Protein AF-A0A2N2BUG4-F1 (afdb_monomer_lite)

Sequence (527 aa):
MPDLETDFNIAFNKDDEQPVNDVTIYNLTPETIRNIRDGQTLILNAGYNGNLGNVLSGKISDIETSSDKVDRALKLMVTPDISVILTQIVSLSYAPGTQASYIAKDLLSKVGLEVGTVKLTSDITYTDGKVISGTIDSALKQLVAETNSFMFVRCNIIYIVDSVYEIDTGILLNASTGLIGSPEAYTDSNGATGYRVTSLLNPMLTVGSVFRLESRYLSGLFRVENGTHSGNFSTVVNCYPTDEVSRYVPPVKAVAGAGENTPKGRIWTFLINKGFSKAATAGVMGNMELESGYDPNAENSSSGAYGLLQWLGGRREGLEAYATANNCAANDMQLQLDYFYIEVTTGAESDCFPIYTDLPSLDAFKSLTDPEQAARLFEQAFERSGGDAMGARIEYALAVYAWDGGNASGSSNYSGTNHFSEGAFKCACGCGLDCVQELKDKLNQVCENTGQEFVITSAARCEHQNNIDDGVPNSEHLYGRACDGYIPGAGVDYLYNAAQNVGLGTIRYYSSGFVHCQTSAYDDILD

Structure (mmCIF, N/CA/C/O backbone):
data_AF-A0A2N2BUG4-F1
#
_entry.id   AF-A0A2N2BUG4-F1
#
loop_
_atom_site.group_PDB
_atom_site.id
_atom_site.type_symbol
_atom_site.label_atom_id
_atom_site.label_alt_id
_atom_site.label_comp_id
_atom_site.label_asym_id
_atom_site.label_entity_id
_atom_site.label_seq_id
_atom_site.pdbx_PDB_ins_code
_atom_site.Cartn_x
_atom_site.Cartn_y
_atom_site.Cartn_z
_atom_site.occupancy
_atom_site.B_iso_or_equiv
_atom_site.auth_seq_id
_atom_site.auth_comp_id
_atom_site.auth_asym_id
_atom_site.auth_atom_id
_atom_site.pdbx_PDB_model_num
ATOM 1 N N . MET A 1 1 ? 12.289 -7.660 -32.783 1.00 39.91 1 MET A N 1
ATOM 2 C CA . MET A 1 1 ? 12.880 -6.372 -33.208 1.00 39.91 1 MET A CA 1
ATOM 3 C C . MET A 1 1 ? 14.317 -6.361 -32.709 1.00 39.91 1 MET A C 1
ATOM 5 O O . MET A 1 1 ? 14.549 -7.051 -31.725 1.00 39.91 1 MET A O 1
ATOM 9 N N . PRO A 1 2 ? 15.286 -5.706 -33.372 1.00 48.31 2 PRO A N 1
ATOM 10 C CA . PRO A 1 2 ? 16.559 -5.433 -32.706 1.00 48.31 2 PRO A CA 1
ATOM 11 C C . PRO A 1 2 ? 16.282 -4.636 -31.424 1.00 48.31 2 PRO A C 1
ATOM 13 O O . PRO A 1 2 ? 15.336 -3.844 -31.411 1.00 48.31 2 PRO A O 1
ATOM 16 N N . ASP A 1 3 ? 17.067 -4.868 -30.373 1.00 58.12 3 ASP A N 1
ATOM 17 C CA . ASP A 1 3 ? 17.002 -4.077 -29.144 1.00 58.12 3 ASP A CA 1
ATOM 18 C C . ASP A 1 3 ? 17.366 -2.631 -29.502 1.00 58.12 3 ASP A C 1
ATOM 20 O O . ASP A 1 3 ? 18.512 -2.322 -29.830 1.00 58.12 3 ASP A O 1
ATOM 24 N N . LEU A 1 4 ? 16.356 -1.764 -29.565 1.00 75.50 4 LEU A N 1
ATOM 25 C CA . LEU A 1 4 ? 16.548 -0.338 -29.782 1.00 75.50 4 LEU A CA 1
ATOM 26 C C . LEU A 1 4 ? 16.996 0.271 -28.459 1.00 75.50 4 LEU A C 1
ATOM 28 O O . LEU A 1 4 ? 16.273 0.209 -27.465 1.00 75.50 4 LEU A O 1
ATOM 32 N N . GLU A 1 5 ? 18.182 0.864 -28.451 1.00 86.75 5 GLU A N 1
ATOM 33 C CA . GLU A 1 5 ? 18.667 1.606 -27.297 1.00 86.75 5 GLU A CA 1
ATOM 34 C C . GLU A 1 5 ? 17.831 2.879 -27.125 1.00 86.75 5 GLU A C 1
ATOM 36 O O . GLU A 1 5 ? 17.577 3.617 -28.083 1.00 86.75 5 GLU A O 1
ATOM 41 N N . THR A 1 6 ? 17.356 3.095 -25.901 1.00 89.94 6 THR A N 1
ATOM 42 C CA . THR A 1 6 ? 16.522 4.235 -25.525 1.00 89.94 6 THR A CA 1
ATOM 43 C C . THR A 1 6 ? 17.089 4.847 -24.254 1.00 89.94 6 THR A C 1
ATOM 45 O O . THR A 1 6 ? 17.300 4.134 -23.276 1.00 89.94 6 THR A O 1
ATOM 48 N N . ASP A 1 7 ? 17.302 6.157 -24.269 1.00 93.00 7 ASP A N 1
ATOM 49 C CA . ASP A 1 7 ? 17.643 6.954 -23.093 1.00 93.00 7 ASP A CA 1
ATOM 50 C C . ASP A 1 7 ? 16.508 7.939 -22.797 1.00 93.00 7 ASP A C 1
ATOM 52 O O . ASP A 1 7 ? 15.754 8.330 -23.692 1.00 93.00 7 ASP A O 1
ATOM 56 N N . PHE A 1 8 ? 16.344 8.317 -21.537 1.00 95.00 8 PHE A N 1
ATOM 57 C CA . PHE A 1 8 ? 15.276 9.216 -21.117 1.00 95.00 8 PHE A CA 1
ATOM 58 C C . PHE A 1 8 ? 15.601 9.899 -19.795 1.00 95.00 8 PHE A C 1
ATOM 60 O O . PHE A 1 8 ? 16.295 9.357 -18.933 1.00 95.00 8 PHE A O 1
ATOM 67 N N . ASN A 1 9 ? 15.012 11.071 -19.597 1.00 93.75 9 ASN A N 1
ATOM 68 C CA . ASN A 1 9 ? 15.043 11.766 -18.322 1.00 93.75 9 ASN A CA 1
ATOM 69 C C . ASN A 1 9 ? 13.678 12.400 -18.064 1.00 93.75 9 ASN A C 1
ATOM 71 O O . ASN A 1 9 ? 13.356 13.457 -18.604 1.00 93.75 9 ASN A O 1
ATOM 75 N N . ILE A 1 10 ? 12.860 11.710 -17.272 1.00 94.94 10 ILE A N 1
ATOM 76 C CA . ILE A 1 10 ? 11.464 12.066 -17.045 1.00 94.94 10 ILE A CA 1
ATOM 77 C C . ILE A 1 10 ? 11.330 12.726 -15.683 1.00 94.94 10 ILE A C 1
ATOM 79 O O . ILE A 1 10 ? 11.357 12.048 -14.656 1.00 94.94 10 ILE A O 1
ATOM 83 N N . ALA A 1 11 ? 11.190 14.043 -15.673 1.00 93.81 11 ALA A N 1
ATOM 84 C CA . ALA A 1 11 ? 10.861 14.805 -14.486 1.00 93.81 11 ALA A CA 1
ATOM 85 C C . ALA A 1 11 ? 9.357 14.736 -14.182 1.00 93.81 11 ALA A C 1
ATOM 87 O O . ALA A 1 11 ? 8.514 14.644 -15.076 1.00 93.81 11 ALA A O 1
ATOM 88 N N . PHE A 1 12 ? 9.032 14.826 -12.897 1.00 90.88 12 PHE A N 1
ATOM 89 C CA . PHE A 1 12 ? 7.670 14.961 -12.393 1.00 90.88 12 PHE A CA 1
ATOM 90 C C . PHE A 1 12 ? 7.657 15.923 -11.205 1.00 90.88 12 PHE A C 1
ATOM 92 O O . PHE A 1 12 ? 8.600 15.965 -10.410 1.00 90.88 12 PHE A O 1
ATOM 99 N N . ASN A 1 13 ? 6.586 16.702 -11.081 1.00 86.88 13 ASN A N 1
ATOM 100 C CA . ASN A 1 13 ? 6.382 17.656 -9.998 1.00 86.88 13 ASN A CA 1
ATOM 101 C C . ASN A 1 13 ? 4.887 17.770 -9.668 1.00 86.88 13 ASN A C 1
ATOM 103 O O . ASN A 1 13 ? 4.027 17.295 -10.410 1.00 86.88 13 ASN A O 1
ATOM 107 N N . LYS A 1 14 ? 4.592 18.385 -8.523 1.00 77.31 14 LYS A N 1
ATOM 108 C CA . LYS A 1 14 ? 3.225 18.744 -8.133 1.00 77.31 14 LYS A CA 1
ATOM 109 C C . LYS A 1 14 ? 2.820 20.144 -8.608 1.00 77.31 14 LYS A C 1
ATOM 111 O O . LYS A 1 14 ? 1.766 20.634 -8.215 1.00 77.31 14 LYS A O 1
ATOM 116 N N . ASP A 1 15 ? 3.689 20.801 -9.371 1.00 75.69 15 ASP A N 1
ATOM 117 C CA . ASP A 1 15 ? 3.544 22.203 -9.734 1.00 75.69 15 ASP A CA 1
ATOM 118 C C . ASP A 1 15 ? 2.606 22.372 -10.935 1.00 75.69 15 ASP A C 1
ATOM 120 O O . ASP A 1 15 ? 2.400 21.465 -11.746 1.00 75.69 15 ASP A O 1
ATOM 124 N N . ASP A 1 16 ? 2.063 23.581 -11.069 1.00 66.06 16 ASP A N 1
ATOM 125 C CA . ASP A 1 16 ? 1.201 23.960 -12.192 1.00 66.06 16 ASP A CA 1
ATOM 126 C C . ASP A 1 16 ? 1.917 23.830 -13.545 1.00 66.06 16 ASP A C 1
ATOM 128 O O . ASP A 1 16 ? 1.304 23.490 -14.560 1.00 66.06 16 ASP A O 1
ATOM 132 N N . GLU A 1 17 ? 3.219 24.115 -13.565 1.00 74.69 17 GLU A N 1
ATOM 133 C CA . GLU A 1 17 ? 4.045 24.006 -14.759 1.00 74.69 17 GLU A CA 1
ATOM 134 C C . GLU A 1 17 ? 4.606 22.590 -14.868 1.00 74.69 17 GLU A C 1
ATOM 136 O O . GLU A 1 17 ? 5.577 22.204 -14.208 1.00 74.69 17 GLU A O 1
ATOM 141 N N . GLN A 1 18 ? 3.953 21.805 -15.718 1.00 76.25 18 GLN A N 1
ATOM 142 C CA . GLN A 1 18 ? 4.376 20.444 -15.980 1.00 76.25 18 GLN A CA 1
ATOM 143 C C . GLN A 1 18 ? 5.698 20.415 -16.760 1.00 76.25 18 GLN A C 1
ATOM 145 O O . GLN A 1 18 ? 5.869 21.180 -17.716 1.00 76.25 18 GLN A O 1
ATOM 150 N N . PRO A 1 19 ? 6.623 19.511 -16.406 1.00 84.25 19 PRO A N 1
ATOM 151 C CA . PRO A 1 19 ? 7.920 19.436 -17.055 1.00 84.25 19 PRO A CA 1
ATOM 152 C C . PRO A 1 19 ? 7.802 18.987 -18.515 1.00 84.25 19 PRO A C 1
ATOM 154 O O . PRO A 1 19 ? 7.013 18.104 -18.860 1.00 84.25 19 PRO A O 1
ATOM 157 N N . VAL A 1 20 ? 8.649 19.566 -19.368 1.00 88.81 20 VAL A N 1
ATOM 158 C CA . VAL A 1 20 ? 8.918 19.024 -20.702 1.00 88.81 20 VAL A CA 1
ATOM 159 C C . VAL A 1 20 ? 9.944 17.912 -20.546 1.00 88.81 20 VAL A C 1
ATOM 161 O O . VAL A 1 20 ? 11.048 18.147 -20.056 1.00 88.81 20 VAL A O 1
ATOM 164 N N . ASN A 1 21 ? 9.572 16.707 -20.954 1.00 92.44 21 ASN A N 1
ATOM 165 C CA . ASN A 1 21 ? 10.396 15.519 -20.796 1.00 92.44 21 ASN A CA 1
ATOM 166 C C . ASN A 1 21 ? 11.012 15.115 -22.124 1.00 92.44 21 ASN A C 1
ATOM 168 O O . ASN A 1 21 ? 10.416 15.353 -23.172 1.00 92.44 21 ASN A O 1
ATOM 172 N N . ASP A 1 22 ? 12.180 14.483 -22.090 1.00 91.69 22 ASP A N 1
ATOM 173 C CA . ASP A 1 22 ? 12.826 14.022 -23.311 1.00 91.69 22 ASP A CA 1
ATOM 174 C C . ASP A 1 22 ? 13.098 12.518 -23.329 1.00 91.69 22 ASP A C 1
ATOM 176 O O . ASP A 1 22 ? 13.422 11.900 -22.311 1.00 91.69 22 ASP A O 1
ATOM 180 N N . VAL A 1 23 ? 12.893 11.935 -24.513 1.00 95.06 23 VAL A N 1
ATOM 181 C CA . VAL A 1 23 ? 13.118 10.521 -24.823 1.00 95.06 23 VAL A CA 1
ATOM 182 C C . VAL A 1 23 ? 13.984 10.449 -26.069 1.00 95.06 23 VAL A C 1
ATOM 184 O O . VAL A 1 23 ? 13.603 10.946 -27.129 1.00 95.06 23 VAL A O 1
ATOM 187 N N . THR A 1 24 ? 15.147 9.823 -25.956 1.00 94.44 24 THR A N 1
ATOM 188 C CA . THR A 1 24 ? 16.093 9.657 -27.055 1.00 94.44 24 THR A CA 1
ATOM 189 C C . THR A 1 24 ? 16.109 8.208 -27.507 1.00 94.44 24 THR A C 1
ATOM 191 O O . THR A 1 24 ? 16.390 7.312 -26.719 1.00 94.44 24 THR A O 1
ATOM 194 N N . ILE A 1 25 ? 15.827 7.969 -28.787 1.00 92.69 25 ILE A N 1
ATOM 195 C CA . ILE A 1 25 ? 15.854 6.633 -29.390 1.00 92.69 25 ILE A CA 1
ATOM 196 C C . ILE A 1 25 ? 17.012 6.565 -30.379 1.00 92.69 25 ILE A C 1
ATOM 198 O O . ILE A 1 25 ? 17.115 7.390 -31.295 1.00 92.69 25 ILE A O 1
ATOM 202 N N . TYR A 1 26 ? 17.866 5.560 -30.219 1.00 90.56 26 TYR A N 1
ATOM 203 C CA . TYR A 1 26 ? 19.045 5.381 -31.050 1.00 90.56 26 TYR A CA 1
ATOM 204 C C . TYR A 1 26 ? 18.799 4.400 -32.194 1.00 90.56 26 TYR A C 1
ATOM 206 O O . TYR A 1 26 ? 18.040 3.436 -32.103 1.00 90.56 26 TYR A O 1
ATOM 214 N N . ASN A 1 27 ? 19.492 4.656 -33.300 1.00 87.81 27 ASN A N 1
ATOM 215 C CA . ASN A 1 27 ? 19.651 3.756 -34.435 1.00 87.81 27 ASN A CA 1
ATOM 216 C C . ASN A 1 27 ? 18.337 3.352 -35.132 1.00 87.81 27 ASN A C 1
ATOM 218 O O . ASN A 1 27 ? 18.257 2.322 -35.805 1.00 87.81 27 ASN A O 1
ATOM 222 N N . LEU A 1 28 ? 17.326 4.228 -35.069 1.00 87.88 28 LEU A N 1
ATOM 223 C CA . LEU A 1 28 ? 16.108 4.113 -35.870 1.00 87.88 28 LEU A CA 1
ATOM 224 C C . LEU A 1 28 ? 16.396 4.223 -37.372 1.00 87.88 28 LEU A C 1
ATOM 226 O O . LEU A 1 28 ? 17.239 5.001 -37.838 1.00 87.88 28 LEU A O 1
ATOM 230 N N . THR A 1 29 ? 15.627 3.477 -38.169 1.00 87.38 29 THR A N 1
ATOM 231 C CA . THR A 1 29 ? 15.705 3.600 -39.627 1.00 87.38 29 THR A CA 1
ATOM 232 C C . THR A 1 29 ? 15.159 4.963 -40.080 1.00 87.38 29 THR A C 1
ATOM 234 O O . THR A 1 29 ? 14.211 5.480 -39.480 1.00 87.38 29 THR A O 1
ATOM 237 N N . PRO A 1 30 ? 15.671 5.545 -41.183 1.00 85.44 30 PRO A N 1
ATOM 238 C CA . PRO A 1 30 ? 15.110 6.776 -41.743 1.00 85.44 30 PRO A CA 1
ATOM 239 C C . PRO A 1 30 ? 13.618 6.680 -42.081 1.00 85.44 30 PRO A C 1
ATOM 241 O O . PRO A 1 30 ? 12.928 7.694 -42.100 1.00 85.44 30 PRO A O 1
ATOM 244 N N . GLU A 1 31 ? 13.118 5.481 -42.385 1.00 88.69 31 GLU A N 1
ATOM 245 C CA . GLU A 1 31 ? 11.697 5.247 -42.638 1.00 88.69 31 GLU A CA 1
ATOM 246 C C . GLU A 1 31 ? 10.868 5.351 -41.357 1.00 88.69 31 GLU A C 1
ATOM 248 O O . GLU A 1 31 ? 9.868 6.061 -41.349 1.00 88.69 31 GLU A O 1
ATOM 253 N N . THR A 1 32 ? 11.330 4.748 -40.259 1.00 88.31 32 THR A N 1
ATOM 254 C CA . THR A 1 32 ? 10.684 4.864 -38.945 1.00 88.31 32 THR A CA 1
ATOM 255 C C . THR A 1 32 ? 10.665 6.311 -38.455 1.00 88.31 32 THR A C 1
ATOM 257 O O . THR A 1 32 ? 9.615 6.796 -38.046 1.00 88.31 32 THR A O 1
ATOM 260 N N . ILE A 1 33 ? 11.783 7.039 -38.581 1.00 87.81 33 ILE A N 1
ATOM 261 C CA . ILE A 1 33 ? 11.859 8.469 -38.221 1.00 87.81 33 ILE A CA 1
ATOM 262 C C . ILE A 1 33 ? 10.844 9.289 -39.036 1.00 87.81 33 ILE A C 1
ATOM 264 O O . ILE A 1 33 ? 10.205 10.203 -38.520 1.00 87.81 33 ILE A O 1
ATOM 268 N N . ARG A 1 34 ? 10.626 8.943 -40.312 1.00 87.81 34 ARG A N 1
ATOM 269 C CA . ARG A 1 34 ? 9.598 9.581 -41.149 1.00 87.81 34 ARG A CA 1
ATOM 270 C C . ARG A 1 34 ? 8.157 9.238 -40.747 1.00 87.81 34 ARG A C 1
ATOM 272 O O . ARG A 1 34 ? 7.253 9.839 -41.307 1.00 87.81 34 ARG A O 1
ATOM 279 N N . ASN A 1 35 ? 7.910 8.330 -39.817 1.00 90.56 35 ASN A N 1
ATOM 280 C CA . ASN A 1 35 ? 6.552 8.060 -39.337 1.00 90.56 35 ASN A CA 1
ATOM 281 C C . ASN A 1 35 ? 6.260 8.730 -37.985 1.00 90.56 35 ASN A C 1
ATOM 283 O O . ASN A 1 35 ? 5.096 8.798 -37.592 1.00 90.56 35 ASN A O 1
ATOM 287 N N . ILE A 1 36 ? 7.290 9.270 -37.321 1.00 92.25 36 ILE A N 1
ATOM 288 C CA . ILE A 1 36 ? 7.180 9.985 -36.044 1.00 92.25 36 ILE A CA 1
ATOM 289 C C . ILE A 1 36 ? 6.979 11.481 -36.317 1.00 92.25 36 ILE A C 1
ATOM 291 O O . ILE A 1 36 ? 7.720 12.074 -37.108 1.00 92.25 36 ILE A O 1
ATOM 295 N N . ARG A 1 37 ? 5.944 12.089 -35.733 1.00 90.06 37 ARG A N 1
ATOM 296 C CA . ARG A 1 37 ? 5.482 13.455 -36.025 1.00 90.06 37 ARG A CA 1
ATOM 297 C C . ARG A 1 37 ? 5.059 14.195 -34.761 1.00 90.06 37 ARG A C 1
ATOM 299 O O . ARG A 1 37 ? 4.606 13.577 -33.803 1.00 90.06 37 ARG A O 1
ATOM 306 N N . ASP A 1 38 ? 5.167 15.518 -34.820 1.00 89.38 38 ASP A N 1
ATOM 307 C CA . ASP A 1 38 ? 4.599 16.430 -33.828 1.00 89.38 38 ASP A CA 1
ATOM 308 C C . ASP A 1 38 ? 3.101 16.143 -33.598 1.00 89.38 38 ASP A C 1
ATOM 310 O O . ASP A 1 38 ? 2.377 15.761 -34.525 1.00 89.38 38 ASP A O 1
ATOM 314 N N . GLY A 1 39 ? 2.653 16.259 -32.348 1.00 85.75 39 GLY A N 1
ATOM 315 C CA . GLY A 1 39 ? 1.284 15.970 -31.914 1.00 85.75 39 GLY A CA 1
ATOM 316 C C . GLY A 1 39 ? 0.908 14.481 -31.823 1.00 85.75 39 GLY A C 1
ATOM 317 O O . GLY A 1 39 ? -0.231 14.151 -31.467 1.00 85.75 39 GLY A O 1
ATOM 318 N N . GLN A 1 40 ? 1.822 13.550 -32.120 1.00 89.94 40 GLN A N 1
ATOM 319 C CA . GLN A 1 40 ? 1.594 12.129 -31.838 1.00 89.94 40 GLN A CA 1
ATOM 320 C C . GLN A 1 40 ? 1.720 11.840 -30.341 1.00 89.94 40 GLN A C 1
ATOM 322 O O . GLN A 1 40 ? 2.518 12.457 -29.639 1.00 89.94 40 GLN A O 1
ATOM 327 N N . THR A 1 41 ? 0.924 10.889 -29.853 1.00 86.69 41 THR A N 1
ATOM 328 C CA . THR A 1 41 ? 1.013 10.428 -28.464 1.00 86.69 41 THR A CA 1
ATOM 329 C C . THR A 1 41 ? 2.248 9.549 -28.284 1.00 86.69 41 THR A C 1
ATOM 331 O O . THR A 1 41 ? 2.452 8.610 -29.053 1.00 86.69 41 THR A O 1
ATOM 334 N N . LEU A 1 42 ? 3.032 9.832 -27.246 1.00 87.62 42 LEU A N 1
ATOM 335 C CA . LEU A 1 42 ? 4.118 8.989 -26.764 1.00 87.62 42 LEU A CA 1
ATOM 336 C C . LEU A 1 42 ? 3.760 8.475 -25.369 1.00 87.62 42 LEU A C 1
ATOM 338 O O . LEU A 1 42 ? 3.385 9.253 -24.492 1.00 87.62 42 LEU A O 1
ATOM 342 N N . ILE A 1 43 ? 3.895 7.162 -25.181 1.00 87.69 43 ILE A N 1
ATOM 343 C CA . ILE A 1 43 ? 3.793 6.489 -23.884 1.00 87.69 43 ILE A CA 1
ATOM 344 C C . ILE A 1 43 ? 5.123 5.775 -23.655 1.00 87.69 43 ILE A C 1
ATOM 346 O O . ILE A 1 43 ? 5.539 4.971 -24.492 1.00 87.69 43 ILE A O 1
ATOM 350 N N . LEU A 1 44 ? 5.789 6.075 -22.542 1.00 88.81 44 LEU A N 1
ATOM 351 C CA . LEU A 1 44 ? 7.017 5.410 -22.123 1.00 88.81 44 LEU A CA 1
ATOM 352 C C . LEU A 1 44 ? 6.737 4.591 -20.866 1.00 88.81 44 LEU A C 1
ATOM 354 O O . LEU A 1 44 ? 6.470 5.138 -19.796 1.00 88.81 44 LEU A O 1
ATOM 358 N N . ASN A 1 45 ? 6.870 3.276 -21.006 1.00 87.56 45 ASN A N 1
ATOM 359 C CA . ASN A 1 45 ? 6.915 2.360 -19.879 1.00 87.56 45 ASN A CA 1
ATOM 360 C C . ASN A 1 45 ? 8.377 2.038 -19.573 1.00 87.56 45 ASN A C 1
ATOM 362 O O . ASN A 1 45 ? 9.112 1.624 -20.470 1.00 87.56 45 ASN A O 1
ATOM 366 N N . ALA A 1 46 ? 8.794 2.217 -18.324 1.00 83.94 46 ALA A N 1
ATOM 367 C CA . ALA A 1 46 ? 10.165 1.966 -17.901 1.00 83.94 46 ALA A CA 1
ATOM 368 C C . ALA A 1 46 ? 10.217 1.291 -16.532 1.00 83.94 46 ALA A C 1
ATOM 370 O O . ALA A 1 46 ? 9.297 1.407 -15.721 1.00 83.94 46 ALA A O 1
ATOM 371 N N . GLY A 1 47 ? 11.306 0.559 -16.309 1.00 81.62 47 GLY A N 1
ATOM 372 C CA . GLY A 1 47 ? 11.567 -0.169 -15.078 1.00 81.62 47 GLY A CA 1
ATOM 373 C C . GLY A 1 47 ? 12.077 -1.582 -15.317 1.00 81.62 47 GLY A C 1
ATOM 374 O O . GLY A 1 47 ? 12.479 -1.938 -16.424 1.00 81.62 47 GLY A O 1
ATOM 375 N N . TYR A 1 48 ? 12.134 -2.364 -14.249 1.00 72.44 48 TYR A N 1
ATOM 376 C CA . TYR A 1 48 ? 12.729 -3.696 -14.272 1.00 72.44 48 TYR A CA 1
ATOM 377 C C . TYR A 1 48 ? 11.703 -4.737 -14.719 1.00 72.44 48 TYR A C 1
ATOM 379 O O . TYR A 1 48 ? 10.496 -4.523 -14.612 1.00 72.44 48 TYR A O 1
ATOM 387 N N . ASN A 1 49 ? 12.168 -5.897 -15.190 1.00 55.56 49 ASN A N 1
ATOM 388 C CA . ASN A 1 49 ? 11.292 -7.063 -15.278 1.00 55.56 49 ASN A CA 1
ATOM 389 C C . ASN A 1 49 ? 10.805 -7.358 -13.863 1.00 55.56 49 ASN A C 1
ATOM 391 O O . ASN A 1 49 ? 11.632 -7.569 -12.978 1.00 55.56 49 ASN A O 1
ATOM 395 N N . GLY A 1 50 ? 9.505 -7.308 -13.620 1.00 49.16 50 GLY A N 1
ATOM 396 C CA . GLY A 1 50 ? 9.049 -7.339 -12.240 1.00 49.16 50 GLY A CA 1
ATOM 397 C C . GLY A 1 50 ? 8.872 -5.961 -11.566 1.00 49.16 50 GLY A C 1
ATOM 398 O O . GLY A 1 50 ? 8.478 -5.965 -10.415 1.00 49.16 50 GLY A O 1
ATOM 399 N N . ASN A 1 51 ? 9.126 -4.807 -12.216 1.00 58.72 51 ASN A N 1
ATOM 400 C CA . ASN A 1 51 ? 8.638 -3.453 -11.852 1.00 58.72 51 ASN A CA 1
ATOM 401 C C . ASN A 1 51 ? 8.696 -2.426 -13.029 1.00 58.72 51 ASN A C 1
ATOM 403 O O . ASN A 1 51 ? 9.533 -1.531 -13.028 1.00 58.72 51 ASN A O 1
ATOM 407 N N . LEU A 1 52 ? 7.834 -2.573 -14.039 1.00 69.25 52 LEU A N 1
ATOM 408 C CA . LEU A 1 52 ? 7.662 -1.820 -15.290 1.00 69.25 52 LEU A CA 1
ATOM 409 C C . LEU A 1 52 ? 6.329 -1.094 -15.169 1.00 69.25 52 LEU A C 1
ATOM 411 O O . LEU A 1 52 ? 5.307 -1.720 -14.890 1.00 69.25 52 LEU A O 1
ATOM 415 N N . GLY A 1 53 ? 6.339 0.205 -15.404 1.00 75.12 53 GLY A N 1
ATOM 416 C CA . GLY A 1 53 ? 5.143 1.023 -15.322 1.00 75.12 53 GLY A CA 1
ATOM 417 C C . GLY A 1 53 ? 5.269 2.240 -16.213 1.00 75.12 53 GLY A C 1
ATOM 418 O O . GLY A 1 53 ? 6.355 2.557 -16.704 1.00 75.12 53 GLY A O 1
ATOM 419 N N . ASN A 1 54 ? 4.140 2.901 -16.426 1.00 82.12 54 ASN A N 1
ATOM 420 C CA . ASN A 1 54 ? 4.080 4.137 -17.185 1.00 82.12 54 ASN A CA 1
ATOM 421 C C . ASN A 1 54 ? 4.798 5.240 -16.408 1.00 82.12 54 ASN A C 1
ATOM 423 O O . ASN A 1 54 ? 4.388 5.589 -15.302 1.00 82.12 54 ASN A O 1
ATOM 427 N N . VAL A 1 55 ? 5.885 5.753 -16.980 1.00 88.38 55 VAL A N 1
ATOM 428 C CA . VAL A 1 55 ? 6.644 6.870 -16.404 1.00 88.38 55 VAL A CA 1
ATOM 429 C C . VAL A 1 55 ? 6.356 8.179 -17.132 1.00 88.38 55 VAL A C 1
ATOM 431 O O . VAL A 1 55 ? 6.547 9.240 -16.551 1.00 88.38 55 VAL A O 1
ATOM 434 N N . LEU A 1 56 ? 5.880 8.125 -18.381 1.00 88.00 56 LEU A N 1
ATOM 435 C CA . LEU A 1 56 ? 5.549 9.301 -19.182 1.00 88.00 56 LEU A CA 1
ATOM 436 C C . LEU A 1 56 ? 4.416 8.982 -20.157 1.00 88.00 56 LEU A C 1
ATOM 438 O O . LEU A 1 56 ? 4.491 8.040 -20.942 1.00 88.00 56 LEU A O 1
ATOM 442 N N . SER A 1 57 ? 3.413 9.853 -20.191 1.00 86.12 57 SER A N 1
ATOM 443 C CA . SER A 1 57 ? 2.412 9.905 -21.256 1.00 86.12 57 SER A CA 1
ATOM 444 C C . SER A 1 57 ? 2.195 11.348 -21.672 1.00 86.12 57 SER A C 1
ATOM 446 O O . SER A 1 57 ? 2.025 12.220 -20.822 1.00 86.12 57 SER A O 1
ATOM 448 N N . GLY A 1 58 ? 2.223 11.607 -22.974 1.00 84.31 58 GLY A N 1
ATOM 449 C CA . GLY A 1 58 ? 2.123 12.964 -23.493 1.00 84.31 58 GLY A CA 1
ATOM 450 C C . GLY A 1 58 ? 2.129 13.028 -25.012 1.00 84.31 58 GLY A C 1
ATOM 451 O O . GLY A 1 58 ? 2.037 12.009 -25.700 1.00 84.31 58 GLY A O 1
ATOM 452 N N . LYS A 1 59 ? 2.229 14.246 -25.533 1.00 87.19 59 LYS A N 1
ATOM 453 C CA . LYS A 1 59 ? 2.337 14.544 -26.959 1.00 87.19 59 LYS A CA 1
ATOM 454 C C . LYS A 1 59 ? 3.763 14.932 -27.293 1.00 87.19 59 LYS A C 1
ATOM 456 O O . LYS A 1 59 ? 4.389 15.688 -26.557 1.00 87.19 59 LYS A O 1
ATOM 461 N N . ILE A 1 60 ? 4.262 14.427 -28.415 1.00 92.31 60 ILE A N 1
ATOM 462 C CA . ILE A 1 60 ? 5.514 14.910 -28.990 1.00 92.31 60 ILE A CA 1
ATOM 463 C C . ILE A 1 60 ? 5.288 16.372 -29.372 1.00 92.31 60 ILE A C 1
ATOM 465 O O . ILE A 1 60 ? 4.379 16.639 -30.151 1.00 92.31 60 ILE A O 1
ATOM 469 N N . SER A 1 61 ? 6.074 17.277 -28.796 1.00 90.94 61 SER A N 1
ATOM 470 C CA . SER A 1 61 ? 6.020 18.722 -29.046 1.00 90.94 61 SER A CA 1
ATOM 471 C C . SER A 1 61 ? 7.184 19.219 -29.900 1.00 90.94 61 SER A C 1
ATOM 473 O O . SER A 1 61 ? 7.128 20.315 -30.449 1.00 90.94 61 SER A O 1
ATOM 475 N N . ASP A 1 62 ? 8.280 18.456 -29.937 1.00 92.56 62 ASP A N 1
ATOM 476 C CA . ASP A 1 62 ? 9.434 18.744 -30.784 1.00 92.56 62 ASP A CA 1
ATOM 477 C C . ASP A 1 62 ? 10.229 17.466 -31.085 1.00 92.56 62 ASP A C 1
ATOM 479 O O . ASP A 1 62 ? 10.201 16.495 -30.320 1.00 92.56 62 ASP A O 1
ATOM 483 N N . ILE A 1 63 ? 10.924 17.463 -32.222 1.00 93.56 63 ILE A N 1
ATOM 484 C CA . ILE A 1 63 ? 11.702 16.328 -32.721 1.00 93.56 63 ILE A CA 1
ATOM 485 C C . ILE A 1 63 ? 13.064 16.830 -33.193 1.00 93.56 63 ILE A C 1
ATOM 487 O O . ILE A 1 63 ? 13.175 17.500 -34.221 1.00 93.56 63 ILE A O 1
ATOM 491 N N . GLU A 1 64 ? 14.118 16.402 -32.509 1.00 92.38 64 GLU A N 1
ATOM 492 C CA . GLU A 1 64 ? 15.498 16.698 -32.875 1.00 92.38 64 GLU A CA 1
ATOM 493 C C . GLU A 1 64 ? 16.207 15.429 -33.366 1.00 92.38 64 GLU A C 1
ATOM 495 O O . GLU A 1 64 ? 16.115 14.357 -32.768 1.00 92.38 64 GLU A O 1
ATOM 500 N N . THR A 1 65 ? 16.958 15.534 -34.462 1.00 87.94 65 THR A N 1
ATOM 501 C CA . THR A 1 65 ? 17.812 14.442 -34.952 1.00 87.94 65 THR A CA 1
ATOM 502 C C . THR A 1 65 ? 19.271 14.845 -34.881 1.00 87.94 65 THR A C 1
ATOM 504 O O . THR A 1 65 ? 19.653 15.862 -35.463 1.00 87.94 65 THR A O 1
ATOM 507 N N . SER A 1 66 ? 20.102 14.010 -34.267 1.00 84.94 66 SER A N 1
ATOM 508 C CA . SER A 1 66 ? 21.555 14.141 -34.314 1.00 84.94 66 SER A CA 1
ATOM 509 C C . SER A 1 66 ? 22.194 12.842 -34.805 1.00 84.94 66 SER A C 1
ATOM 511 O O . SER A 1 66 ? 21.627 11.752 -34.717 1.00 84.94 66 SER A O 1
ATOM 513 N N . SER A 1 67 ? 23.370 12.953 -35.412 1.00 76.50 67 SER A N 1
ATOM 514 C CA . SER A 1 67 ? 24.146 11.796 -35.846 1.00 76.50 67 SER A CA 1
ATOM 515 C C . SER A 1 67 ? 25.607 12.050 -35.544 1.00 76.50 67 SER A C 1
ATOM 517 O O . SER A 1 67 ? 26.161 13.029 -36.050 1.00 76.50 67 SER A O 1
ATOM 519 N N . ASP A 1 68 ? 26.222 11.159 -34.778 1.00 58.78 68 ASP A N 1
ATOM 520 C CA . ASP A 1 68 ? 27.675 11.059 -34.724 1.00 58.78 68 ASP A CA 1
ATOM 521 C C . ASP A 1 68 ? 28.114 9.857 -35.571 1.00 58.78 68 ASP A C 1
ATOM 523 O O . ASP A 1 68 ? 27.286 9.041 -35.968 1.00 58.78 68 ASP A O 1
ATOM 527 N N . LYS A 1 69 ? 29.394 9.749 -35.935 1.00 54.59 69 LYS A N 1
ATOM 528 C CA . LYS A 1 69 ? 29.894 8.823 -36.984 1.00 54.59 69 LYS A CA 1
ATOM 529 C C . LYS A 1 69 ? 29.488 7.339 -36.843 1.00 54.59 69 LYS A C 1
ATOM 531 O O . LYS A 1 69 ? 29.701 6.588 -37.796 1.00 54.59 69 LYS A O 1
ATOM 536 N N . VAL A 1 70 ? 28.957 6.926 -35.692 1.00 63.25 70 VAL A N 1
ATOM 537 C CA . VAL A 1 70 ? 28.546 5.554 -35.362 1.00 63.25 70 VAL A CA 1
ATOM 538 C C . VAL A 1 70 ? 27.036 5.451 -35.087 1.00 63.25 70 VAL A C 1
ATOM 540 O O . VAL A 1 70 ? 26.414 4.541 -35.629 1.00 63.25 70 VAL A O 1
ATOM 543 N N . ASP A 1 71 ? 26.435 6.410 -34.368 1.00 70.69 71 ASP A N 1
ATOM 544 C CA . ASP A 1 71 ? 25.038 6.340 -33.911 1.00 70.69 71 ASP A CA 1
ATOM 545 C C . ASP A 1 71 ? 24.161 7.485 -34.436 1.00 70.69 71 ASP A C 1
ATOM 547 O O . ASP A 1 71 ? 24.585 8.639 -34.564 1.00 70.69 71 ASP A O 1
ATOM 551 N N . ARG A 1 72 ? 22.891 7.171 -34.719 1.00 81.31 72 ARG A N 1
ATOM 552 C CA . ARG A 1 72 ? 21.844 8.162 -35.022 1.00 81.31 72 ARG A CA 1
ATOM 553 C C . ARG A 1 72 ? 20.901 8.282 -33.837 1.00 81.31 72 ARG A C 1
ATOM 555 O O . ARG A 1 72 ? 20.274 7.291 -33.491 1.00 81.31 72 ARG A O 1
ATOM 562 N N . ALA A 1 73 ? 20.748 9.473 -33.278 1.00 89.19 73 ALA A N 1
ATOM 563 C CA . ALA A 1 73 ? 19.843 9.738 -32.169 1.00 89.19 73 ALA A CA 1
ATOM 564 C C . ALA A 1 73 ? 18.632 10.556 -32.641 1.00 89.19 73 ALA A C 1
ATOM 566 O O . ALA A 1 73 ? 18.776 11.570 -33.330 1.00 89.19 73 ALA A O 1
ATOM 567 N N . LEU A 1 74 ? 17.437 10.104 -32.267 1.00 92.31 74 LEU A N 1
ATOM 568 C CA . LEU A 1 74 ? 16.186 10.843 -32.395 1.00 92.31 74 LEU A CA 1
ATOM 569 C C . LEU A 1 74 ? 15.736 11.248 -30.993 1.00 92.31 74 LEU A C 1
ATOM 571 O O . LEU A 1 74 ? 15.296 10.390 -30.232 1.00 92.31 74 LEU A O 1
ATOM 575 N N . LYS A 1 75 ? 15.844 12.531 -30.661 1.00 93.50 75 LYS A N 1
ATOM 576 C CA . LYS A 1 75 ? 15.377 13.088 -29.396 1.00 93.50 75 LYS A CA 1
ATOM 577 C C . LYS A 1 75 ? 13.962 13.635 -29.574 1.00 93.50 75 LYS A C 1
ATOM 579 O O . LYS A 1 75 ? 13.707 14.445 -30.463 1.00 93.50 75 LYS A O 1
ATOM 584 N N . LEU A 1 76 ? 13.044 13.159 -28.746 1.00 94.94 76 LEU A N 1
ATOM 585 C CA . LEU A 1 76 ? 11.636 13.529 -28.740 1.00 94.94 76 LEU A CA 1
ATOM 586 C C . LEU A 1 76 ? 11.361 14.335 -27.478 1.00 94.94 76 LEU A C 1
ATOM 588 O O . LEU A 1 76 ? 11.521 13.811 -26.377 1.00 94.94 76 LEU A O 1
ATOM 592 N N . MET A 1 77 ? 10.943 15.587 -27.642 1.00 93.50 77 MET A N 1
ATOM 593 C CA . MET A 1 77 ? 10.438 16.399 -26.538 1.00 93.50 77 MET A CA 1
ATOM 594 C C . MET A 1 77 ? 8.955 16.093 -26.370 1.00 93.50 77 MET A C 1
ATOM 596 O O . MET A 1 77 ? 8.199 16.109 -27.343 1.00 93.50 77 MET A O 1
ATOM 600 N N . VAL A 1 78 ? 8.546 15.784 -25.147 1.00 90.50 78 VAL A N 1
ATOM 601 C CA . VAL A 1 78 ? 7.205 15.311 -24.822 1.00 90.50 78 VAL A CA 1
ATOM 602 C C . VAL A 1 78 ? 6.624 16.185 -23.727 1.00 90.50 78 VAL A C 1
ATOM 604 O O . VAL A 1 78 ? 7.177 16.288 -22.630 1.00 90.50 78 VAL A O 1
ATOM 607 N N . THR A 1 79 ? 5.484 16.795 -24.023 1.00 84.00 79 THR A N 1
ATOM 608 C CA . THR A 1 79 ? 4.705 17.571 -23.062 1.00 84.00 79 THR A CA 1
ATOM 609 C C . THR A 1 79 ? 3.457 16.796 -22.655 1.00 84.00 79 THR A C 1
ATOM 611 O O . THR A 1 79 ? 2.886 16.066 -23.472 1.00 84.00 79 THR A O 1
ATOM 614 N N . PRO A 1 80 ? 2.989 16.930 -21.405 1.00 74.81 80 PRO A N 1
ATOM 615 C CA . PRO A 1 80 ? 1.689 16.390 -21.031 1.00 74.81 80 PRO A CA 1
ATOM 616 C C . PRO A 1 80 ? 0.568 16.974 -21.900 1.00 74.81 80 PRO A C 1
ATOM 618 O O . PRO A 1 80 ? 0.522 18.178 -22.172 1.00 74.81 80 PRO A O 1
ATOM 621 N N . ASP A 1 81 ? -0.370 16.116 -22.302 1.00 70.62 81 ASP A N 1
ATOM 622 C CA . ASP A 1 81 ? -1.484 16.451 -23.213 1.00 70.62 81 ASP A CA 1
ATOM 623 C C . ASP A 1 81 ? -2.549 17.342 -22.528 1.00 70.62 81 ASP A C 1
ATOM 625 O O . ASP A 1 81 ? -3.527 17.788 -23.124 1.00 70.62 81 ASP A O 1
ATOM 629 N N . ILE A 1 82 ? -2.353 17.638 -21.238 1.00 65.12 82 ILE A N 1
ATOM 630 C CA . ILE A 1 82 ? -3.299 18.372 -20.390 1.00 65.12 82 ILE A CA 1
ATOM 631 C C . ILE A 1 82 ? -3.354 19.877 -20.679 1.00 65.12 82 ILE A C 1
ATOM 633 O O . ILE A 1 82 ? -4.351 20.531 -20.367 1.00 65.12 82 ILE A O 1
ATOM 637 N N . SER A 1 83 ? -2.283 20.436 -21.254 1.00 62.00 83 SER A N 1
ATOM 638 C CA . SER A 1 83 ? -2.083 21.888 -21.364 1.00 62.00 83 SER A CA 1
ATOM 639 C C . SER A 1 83 ? -3.133 22.565 -22.247 1.00 62.00 83 SER A C 1
ATOM 641 O O . SER A 1 83 ? -3.569 23.674 -21.955 1.00 62.00 83 SER A O 1
ATOM 643 N N . VAL A 1 84 ? -3.610 21.884 -23.289 1.00 63.38 84 VAL A N 1
ATOM 644 C CA . VAL A 1 84 ? -4.635 22.421 -24.194 1.00 63.38 84 VAL A CA 1
ATOM 645 C C . VAL A 1 84 ? -6.026 22.339 -23.560 1.00 63.38 84 VAL A C 1
ATOM 647 O O . VAL A 1 84 ? -6.803 23.288 -23.650 1.00 63.38 84 VAL A O 1
ATOM 650 N N . ILE A 1 85 ? -6.341 21.243 -22.869 1.00 66.75 85 ILE A N 1
ATOM 651 C CA . ILE A 1 85 ? -7.702 20.960 -22.390 1.00 66.75 85 ILE A CA 1
ATOM 652 C C . ILE A 1 85 ? -8.048 21.795 -21.150 1.00 66.75 85 ILE A C 1
ATOM 654 O O . ILE A 1 85 ? -9.145 22.348 -21.055 1.00 66.75 85 ILE A O 1
ATOM 658 N N . LEU A 1 86 ? -7.098 21.976 -20.230 1.00 71.38 86 LEU A N 1
ATOM 659 C CA . LEU A 1 86 ? -7.304 22.775 -19.019 1.00 71.38 86 LEU A CA 1
ATOM 660 C C . LEU A 1 86 ? -7.529 24.274 -19.316 1.00 71.38 86 LEU A C 1
ATOM 662 O O . LEU A 1 86 ? -8.121 24.987 -18.501 1.00 71.38 86 LEU A O 1
ATOM 666 N N . THR A 1 87 ? -7.143 24.751 -20.507 1.00 77.38 87 THR A N 1
ATOM 667 C CA . THR A 1 87 ? -7.375 26.139 -20.955 1.00 77.38 87 THR A CA 1
ATOM 668 C C . THR A 1 87 ? -8.766 26.390 -21.543 1.00 77.38 87 THR A C 1
ATOM 670 O O . THR A 1 87 ? -9.107 27.541 -21.827 1.00 77.38 87 THR A O 1
ATOM 673 N N . GLN A 1 88 ? -9.604 25.357 -21.698 1.00 83.12 88 GLN A N 1
ATOM 674 C CA . GLN A 1 88 ? -10.972 25.525 -22.184 1.00 83.12 88 GLN A CA 1
ATOM 675 C C . GLN A 1 88 ? -11.780 26.434 -21.249 1.00 83.12 88 GLN A C 1
ATOM 677 O O . GLN A 1 88 ? -11.761 26.271 -20.030 1.00 83.12 88 GLN A O 1
ATOM 682 N N . ILE A 1 89 ? -12.513 27.390 -21.825 1.00 87.44 89 ILE A N 1
ATOM 683 C CA . ILE A 1 89 ? -13.330 28.346 -21.071 1.00 87.44 89 ILE A CA 1
ATOM 684 C C . ILE A 1 89 ? -14.720 27.763 -20.814 1.00 87.44 89 ILE A C 1
ATOM 686 O O . ILE A 1 89 ? -15.391 27.293 -21.735 1.00 87.44 89 ILE A O 1
ATOM 690 N N . VAL A 1 90 ? -15.173 27.859 -19.566 1.00 88.50 90 VAL A N 1
ATOM 691 C CA . VAL A 1 90 ? -16.515 27.479 -19.122 1.00 88.50 90 VAL A CA 1
ATOM 692 C C . VAL A 1 90 ? -17.224 28.657 -18.453 1.00 88.50 90 VAL A C 1
ATOM 694 O O . VAL A 1 90 ? -16.602 29.538 -17.857 1.00 88.50 90 VAL A O 1
ATOM 697 N N . SER A 1 91 ? -18.552 28.673 -18.562 1.00 92.50 91 SER A N 1
ATOM 698 C CA . SER A 1 91 ? -19.437 29.583 -17.833 1.00 92.50 91 SER A CA 1
ATOM 699 C C . SER A 1 91 ? -20.647 28.782 -17.364 1.00 92.50 91 SER A C 1
ATOM 701 O O . SER A 1 91 ? -21.527 28.454 -18.158 1.00 92.50 91 SER A O 1
ATOM 703 N N . LEU A 1 92 ? -20.629 28.381 -16.095 1.00 92.38 92 LEU A N 1
ATOM 704 C CA . LEU A 1 92 ? -21.588 27.449 -15.503 1.00 92.38 92 LEU A CA 1
ATOM 705 C C . LEU A 1 92 ? -22.161 28.028 -14.210 1.00 92.38 92 LEU A C 1
ATOM 707 O O . LEU A 1 92 ? -21.457 28.689 -13.444 1.00 92.38 92 LEU A O 1
ATOM 711 N N . SER A 1 93 ? -23.436 27.737 -13.962 1.00 95.00 93 SER A N 1
ATOM 712 C CA . SER A 1 93 ? -24.155 28.137 -12.753 1.00 95.00 93 SER A CA 1
ATOM 713 C C . SER A 1 93 ? -24.782 26.911 -12.106 1.00 95.00 93 SER A C 1
ATOM 715 O O . SER A 1 93 ? -25.535 26.182 -12.750 1.00 95.00 93 SER A O 1
ATOM 717 N N . TYR A 1 94 ? -24.496 26.718 -10.825 1.00 95.56 94 TYR A N 1
ATOM 718 C CA . TYR A 1 94 ? -24.967 25.603 -10.015 1.00 95.56 94 TYR A CA 1
ATOM 719 C C . TYR A 1 94 ? -25.977 26.098 -8.982 1.00 95.56 94 TYR A C 1
ATOM 721 O O . TYR A 1 94 ? -25.788 27.152 -8.367 1.00 95.56 94 TYR A O 1
ATOM 729 N N . ALA A 1 95 ? -27.059 25.342 -8.803 1.00 95.94 95 ALA A N 1
ATOM 730 C CA . ALA A 1 95 ? -28.155 25.710 -7.915 1.00 95.94 95 ALA A CA 1
ATOM 731 C C . ALA A 1 95 ? -27.738 25.692 -6.425 1.00 95.94 95 ALA A C 1
ATOM 733 O O . ALA A 1 95 ? -26.799 24.976 -6.056 1.00 95.94 95 ALA A O 1
ATOM 734 N N . PRO A 1 96 ? -28.455 26.432 -5.557 1.00 96.06 96 PRO A N 1
ATOM 735 C CA . PRO A 1 96 ? -28.377 26.288 -4.103 1.00 96.06 96 PRO A CA 1
ATOM 736 C C . PRO A 1 96 ? -28.363 24.827 -3.638 1.00 96.06 96 PRO A C 1
ATOM 738 O O . PRO A 1 96 ? -29.191 24.028 -4.072 1.00 96.06 96 PRO A O 1
ATOM 741 N N . GLY A 1 97 ? -27.427 24.485 -2.750 1.00 91.50 97 GLY A N 1
ATOM 742 C CA . GLY A 1 97 ? -27.265 23.137 -2.196 1.00 91.50 97 GLY A CA 1
ATOM 743 C C . GLY A 1 97 ? -26.366 22.196 -3.008 1.00 91.50 97 GLY A C 1
ATOM 744 O O . GLY A 1 97 ? -26.256 21.024 -2.658 1.00 91.50 97 GLY A O 1
ATOM 745 N N . THR A 1 98 ? -25.712 22.674 -4.073 1.00 96.38 98 THR A N 1
ATOM 746 C CA . THR A 1 98 ? -24.764 21.854 -4.852 1.00 96.38 98 THR A CA 1
ATOM 747 C C . THR A 1 98 ? -23.472 21.606 -4.062 1.00 96.38 98 THR A C 1
ATOM 749 O O . THR A 1 98 ? -22.949 22.528 -3.438 1.00 96.38 98 THR A O 1
ATOM 752 N N . GLN A 1 99 ? -22.942 20.379 -4.108 1.00 94.00 99 GLN A N 1
ATOM 753 C CA . GLN A 1 99 ? -21.671 19.996 -3.472 1.00 94.00 99 GLN A CA 1
ATOM 754 C C . GLN A 1 99 ? -20.457 20.285 -4.368 1.00 94.00 99 GLN A C 1
ATOM 756 O O . GLN A 1 99 ? -20.548 20.196 -5.595 1.00 94.00 99 GLN A O 1
ATOM 761 N N . ALA A 1 100 ? -19.310 20.596 -3.767 1.00 92.50 100 ALA A N 1
ATOM 762 C CA . ALA A 1 100 ? -18.060 20.856 -4.475 1.00 92.50 100 ALA A CA 1
ATOM 763 C C . ALA A 1 100 ? -17.582 19.640 -5.282 1.00 92.50 100 ALA A C 1
ATOM 765 O O . ALA A 1 100 ? -17.103 19.812 -6.403 1.00 92.50 100 ALA A O 1
ATOM 766 N N . SER A 1 101 ? -17.785 18.419 -4.781 1.00 87.75 101 SER A N 1
ATOM 767 C CA . SER A 1 101 ? -17.455 17.177 -5.493 1.00 87.75 101 SER A CA 1
ATOM 768 C C . SER A 1 101 ? -18.245 17.020 -6.789 1.00 87.75 101 SER A C 1
ATOM 770 O O . SER A 1 101 ? -17.686 16.623 -7.812 1.00 87.75 101 SER A O 1
ATOM 772 N N . TYR A 1 102 ? -19.530 17.386 -6.777 1.00 91.44 102 TYR A N 1
ATOM 773 C CA . TYR A 1 102 ? -20.372 17.386 -7.970 1.00 91.44 102 TYR A CA 1
ATOM 774 C C . TYR A 1 102 ? -19.837 18.369 -9.014 1.00 91.44 102 TYR A C 1
ATOM 776 O O . TYR A 1 102 ? -19.688 18.013 -10.179 1.00 91.44 102 TYR A O 1
ATOM 784 N N . ILE A 1 103 ? -19.505 19.591 -8.589 1.00 93.75 103 ILE A N 1
ATOM 785 C CA . ILE A 1 103 ? -18.954 20.621 -9.476 1.00 93.75 103 ILE A CA 1
ATOM 786 C C . ILE A 1 103 ? -17.606 20.171 -10.054 1.00 93.75 103 ILE A C 1
ATOM 788 O O . ILE A 1 103 ? -17.379 20.318 -11.253 1.00 93.75 103 ILE A O 1
ATOM 792 N N . ALA A 1 104 ? -16.727 19.590 -9.232 1.00 91.12 104 ALA A N 1
ATOM 793 C CA . ALA A 1 104 ? -15.437 19.072 -9.677 1.00 91.12 104 ALA A CA 1
ATOM 794 C C . ALA A 1 104 ? -15.611 17.975 -10.741 1.00 91.12 104 ALA A C 1
ATOM 796 O O . ALA A 1 104 ? -15.020 18.071 -11.813 1.00 91.12 104 ALA A O 1
ATOM 797 N N . LYS A 1 105 ? -16.484 16.985 -10.497 1.00 89.31 105 LYS A N 1
ATOM 798 C CA . LYS A 1 105 ? -16.804 15.921 -11.468 1.00 89.31 105 LYS A CA 1
ATOM 799 C C . LYS A 1 105 ? -17.427 16.478 -12.754 1.00 89.31 105 LYS A C 1
ATOM 801 O O . LYS A 1 105 ? -17.068 16.037 -13.842 1.00 89.31 105 LYS A O 1
ATOM 806 N N . ASP A 1 106 ? -18.313 17.471 -12.658 1.00 90.56 106 ASP A N 1
ATOM 807 C CA . ASP A 1 106 ? -18.931 18.103 -13.830 1.00 90.56 106 ASP A CA 1
ATOM 808 C C . ASP A 1 106 ? -17.909 18.869 -14.687 1.00 90.56 106 ASP A C 1
ATOM 810 O O . ASP A 1 106 ? -17.937 18.770 -15.917 1.00 90.56 106 ASP A O 1
ATOM 814 N N . LEU A 1 107 ? -16.977 19.591 -14.059 1.00 89.44 107 LEU A N 1
ATOM 815 C CA . LEU A 1 107 ? -15.873 20.253 -14.756 1.00 89.44 107 LEU A CA 1
ATOM 816 C C . LEU A 1 107 ? -14.936 19.234 -15.406 1.00 89.44 107 LEU A C 1
ATOM 818 O O . LEU A 1 107 ? -14.632 19.371 -16.587 1.00 89.44 107 LEU A O 1
ATOM 822 N N . LEU A 1 108 ? -14.541 18.193 -14.671 1.00 86.19 108 LEU A N 1
ATOM 823 C CA . LEU A 1 108 ? -13.668 17.128 -15.164 1.00 86.19 108 LEU A CA 1
ATOM 824 C C . LEU A 1 108 ? -14.302 16.331 -16.313 1.00 86.19 108 LEU A C 1
ATOM 826 O O . LEU A 1 108 ? -13.606 15.988 -17.254 1.00 86.19 108 LEU A O 1
ATOM 830 N N . SER A 1 109 ? -15.623 16.126 -16.325 1.00 83.62 109 SER A N 1
ATOM 831 C CA . SER A 1 109 ? -16.317 15.471 -17.452 1.00 83.62 109 SER A CA 1
ATOM 832 C C . SER A 1 109 ? -16.235 16.246 -18.776 1.00 83.62 109 SER A C 1
ATOM 834 O O . SER A 1 109 ? -16.480 15.692 -19.846 1.00 83.62 109 SER A O 1
ATOM 836 N N . LYS A 1 110 ? -15.918 17.546 -18.711 1.00 79.88 110 LYS A N 1
ATOM 837 C CA . LYS A 1 110 ? -15.712 18.413 -19.884 1.00 79.88 110 LYS A CA 1
ATOM 838 C C . LYS A 1 110 ? -14.257 18.407 -20.340 1.00 79.88 110 LYS A C 1
ATOM 840 O O . LYS A 1 110 ? -13.956 18.935 -21.406 1.00 79.88 110 LYS A O 1
ATOM 845 N N . VAL A 1 111 ? -13.378 17.812 -19.53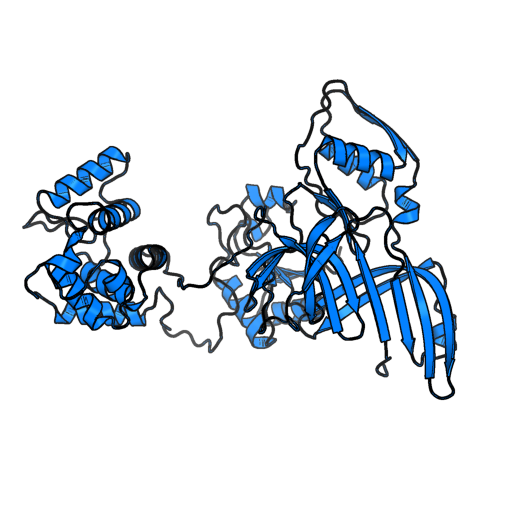9 1.00 70.06 111 VAL A N 1
ATOM 846 C CA . VAL A 1 111 ? -11.975 17.584 -19.842 1.00 70.06 111 VAL A CA 1
ATOM 847 C C . VAL A 1 111 ? -11.880 16.226 -20.543 1.00 70.06 111 VAL A C 1
ATOM 849 O O . VAL A 1 111 ? -12.372 15.224 -20.040 1.00 70.06 111 VAL A O 1
ATOM 852 N N . GLY A 1 112 ? -11.241 16.166 -21.712 1.00 66.75 112 GLY A N 1
ATOM 853 C CA . GLY A 1 112 ? -10.961 14.907 -22.420 1.00 66.75 112 GLY A CA 1
ATOM 854 C C . GLY A 1 112 ? -9.839 14.072 -21.788 1.00 66.75 112 GLY A C 1
ATOM 855 O O . GLY A 1 112 ? -9.114 13.404 -22.519 1.00 66.75 112 GLY A O 1
ATOM 856 N N . LEU A 1 113 ? -9.645 14.172 -20.470 1.00 67.50 113 LEU A N 1
ATOM 857 C CA . LEU A 1 113 ? -8.613 13.457 -19.721 1.00 67.50 113 LEU A CA 1
ATOM 858 C C . LEU A 1 113 ? -9.235 12.327 -18.914 1.00 67.50 113 LEU A C 1
ATOM 860 O O . LEU A 1 113 ? -10.388 12.402 -18.489 1.00 67.50 113 LEU A O 1
ATOM 864 N N . GLU A 1 114 ? -8.429 11.305 -18.661 1.00 73.69 114 GLU A N 1
ATOM 865 C CA . GLU A 1 114 ? -8.773 10.282 -17.688 1.00 73.69 114 GLU A CA 1
ATOM 866 C C . GLU A 1 114 ? -8.731 10.896 -16.283 1.00 73.69 114 GLU A C 1
ATOM 868 O O . GLU A 1 114 ? -7.816 11.643 -15.919 1.00 73.69 114 GLU A O 1
ATOM 873 N N . VAL A 1 115 ? -9.773 10.620 -15.508 1.00 76.19 115 VAL A N 1
ATOM 874 C CA . VAL A 1 115 ? -9.953 11.157 -14.163 1.00 76.19 115 VAL A CA 1
ATOM 875 C C . VAL A 1 115 ? -9.621 10.045 -13.185 1.00 76.19 115 VAL A C 1
ATOM 877 O O . VAL A 1 115 ? -10.263 8.997 -13.196 1.00 76.19 115 VAL A O 1
ATOM 880 N N . GLY A 1 116 ? -8.606 10.276 -12.357 1.00 74.75 116 GLY A N 1
ATOM 881 C CA . GLY A 1 116 ? -8.278 9.410 -11.234 1.00 74.75 116 GLY A CA 1
ATOM 882 C C . GLY A 1 116 ? -9.216 9.663 -10.056 1.00 74.75 116 GLY A C 1
ATOM 883 O O . GLY A 1 116 ? -10.353 10.108 -10.215 1.00 74.75 116 GLY A O 1
ATOM 884 N N . THR A 1 117 ? -8.747 9.425 -8.832 1.00 76.56 117 THR A N 1
ATOM 885 C CA . THR A 1 117 ? -9.575 9.704 -7.653 1.00 76.56 117 THR A CA 1
ATOM 886 C C . THR A 1 117 ? -9.962 11.183 -7.578 1.00 76.56 117 THR A C 1
ATOM 888 O O . THR A 1 117 ? -9.103 12.067 -7.617 1.00 76.56 117 THR A O 1
ATOM 891 N N . VAL A 1 118 ? -11.261 11.426 -7.366 1.00 78.44 118 VAL A N 1
ATOM 892 C CA . VAL A 1 118 ? -11.824 12.713 -6.943 1.00 78.44 118 VAL A CA 1
ATOM 893 C C . VAL A 1 118 ? -12.396 12.579 -5.531 1.00 78.44 118 VAL A C 1
ATOM 895 O O . VAL A 1 118 ? -13.544 12.173 -5.348 1.00 78.44 118 VAL A O 1
ATOM 898 N N . LYS A 1 119 ? -11.595 12.922 -4.523 1.00 80.06 119 LYS A N 1
ATOM 899 C CA . LYS A 1 119 ? -11.966 12.929 -3.105 1.00 80.06 119 LYS A CA 1
ATOM 900 C C . LYS A 1 119 ? -11.497 14.236 -2.476 1.00 80.06 119 LYS A C 1
ATOM 902 O O . LYS A 1 119 ? -10.308 14.441 -2.310 1.00 80.06 119 LYS A O 1
ATOM 907 N N . LEU A 1 120 ? -12.421 15.119 -2.127 1.00 81.56 120 LEU A N 1
ATOM 908 C CA . LEU A 1 120 ? -12.085 16.419 -1.543 1.00 81.56 120 LEU A CA 1
ATOM 909 C C . LEU A 1 120 ? -11.815 16.294 -0.037 1.00 81.56 120 LEU A C 1
ATOM 911 O O . LEU A 1 120 ? -12.478 15.501 0.631 1.00 81.56 120 LEU A O 1
ATOM 915 N N . THR A 1 121 ? -10.908 17.109 0.512 1.00 83.12 121 THR A N 1
ATOM 916 C CA . THR A 1 121 ? -10.677 17.168 1.972 1.00 83.12 121 THR A CA 1
ATOM 917 C C . THR A 1 121 ? -11.928 17.627 2.710 1.00 83.12 121 THR A C 1
ATOM 919 O O . THR A 1 121 ? -12.307 17.058 3.729 1.00 83.12 121 THR A O 1
ATOM 922 N N . SER A 1 122 ? -12.582 18.669 2.198 1.00 85.69 122 SER A N 1
ATOM 923 C CA . SER A 1 122 ? -13.861 19.168 2.697 1.00 85.69 122 SER A CA 1
ATOM 924 C C . SER A 1 122 ? -14.820 19.332 1.530 1.00 85.69 122 SER A C 1
ATOM 926 O O . SER A 1 122 ? -14.674 20.260 0.736 1.00 85.69 122 SER A O 1
ATOM 928 N N . ASP A 1 123 ? -15.809 18.447 1.413 1.00 88.19 123 ASP A N 1
ATOM 929 C CA . ASP A 1 123 ? -16.833 18.562 0.373 1.00 88.19 123 ASP A CA 1
ATOM 930 C C . ASP A 1 123 ? -17.877 19.624 0.751 1.00 88.19 123 ASP A C 1
ATOM 932 O O . ASP A 1 123 ? -18.878 19.369 1.425 1.00 88.19 123 ASP A O 1
ATOM 936 N N . ILE A 1 124 ? -17.584 20.870 0.381 1.00 92.06 124 ILE A N 1
ATOM 937 C CA . ILE A 1 124 ? -18.402 22.033 0.726 1.00 92.06 124 ILE A CA 1
ATOM 938 C C . ILE A 1 124 ? -19.738 21.983 -0.019 1.00 92.06 124 ILE A C 1
ATOM 940 O O . ILE A 1 124 ? -19.795 21.733 -1.220 1.00 92.06 124 ILE A O 1
ATOM 944 N N . THR A 1 125 ? -20.821 22.311 0.687 1.00 94.38 125 THR A N 1
ATOM 945 C CA . THR A 1 125 ? -22.134 22.561 0.078 1.00 94.38 125 THR A CA 1
ATOM 946 C C . THR A 1 125 ? -22.342 24.060 -0.135 1.00 94.38 125 THR A C 1
ATOM 948 O O . THR A 1 125 ? -22.367 24.832 0.824 1.00 94.38 125 THR A O 1
ATOM 951 N N . TYR A 1 126 ? -22.541 24.482 -1.383 1.00 93.00 126 TYR A N 1
ATOM 952 C CA . TYR A 1 126 ? -22.789 25.881 -1.737 1.00 93.00 126 TYR A CA 1
ATOM 953 C C . TYR A 1 126 ? -24.259 26.249 -1.511 1.00 93.00 126 TYR A C 1
ATOM 955 O O . TYR A 1 126 ? -25.105 26.069 -2.389 1.00 93.00 126 TYR A O 1
ATOM 963 N N . THR A 1 127 ? -24.578 26.775 -0.327 1.00 93.50 127 THR A N 1
ATOM 964 C CA . THR A 1 127 ? -25.959 27.079 0.098 1.00 93.50 127 THR A CA 1
ATOM 965 C C . THR A 1 127 ? -26.664 28.116 -0.768 1.00 93.50 127 THR A C 1
ATOM 967 O O . THR A 1 127 ? -27.865 27.995 -0.967 1.00 93.50 127 THR A O 1
ATOM 970 N N . ASP A 1 128 ? -25.933 29.077 -1.334 1.00 93.31 128 ASP A N 1
ATOM 971 C CA . ASP A 1 128 ? -26.483 30.129 -2.207 1.00 93.31 128 ASP A CA 1
ATOM 972 C C . ASP A 1 128 ? -26.312 29.817 -3.707 1.00 93.31 128 ASP A C 1
ATOM 974 O O . ASP A 1 128 ? -26.638 30.631 -4.572 1.00 93.31 128 ASP A O 1
ATOM 978 N N . GLY A 1 129 ? -25.810 28.622 -4.028 1.00 91.12 129 GLY A N 1
ATOM 979 C CA . GLY A 1 129 ? -25.375 28.248 -5.370 1.00 91.12 129 GLY A CA 1
ATOM 980 C C . GLY A 1 129 ? -23.958 28.736 -5.673 1.00 91.12 129 GLY A C 1
ATOM 981 O O . GLY A 1 129 ? -23.305 29.384 -4.854 1.00 91.12 129 GLY A O 1
ATOM 982 N N . LYS A 1 130 ? -23.446 28.387 -6.855 1.00 94.62 130 LYS A N 1
ATOM 983 C CA . LYS A 1 130 ? -22.072 28.711 -7.268 1.00 94.62 130 LYS A CA 1
ATOM 984 C C . LYS A 1 130 ? -22.042 29.073 -8.744 1.00 94.62 130 LYS A C 1
ATOM 986 O O . LYS A 1 130 ? -22.612 28.366 -9.568 1.00 94.62 130 LYS A O 1
ATOM 991 N N . VAL A 1 131 ? -21.359 30.163 -9.079 1.00 93.06 131 VAL A N 1
ATOM 992 C CA . VAL A 1 131 ? -21.070 30.544 -10.466 1.00 93.06 131 VAL A CA 1
ATOM 993 C C . VAL A 1 131 ? -19.590 30.309 -10.718 1.00 93.06 131 VAL A C 1
ATOM 995 O O . VAL A 1 131 ? -18.752 30.732 -9.923 1.00 93.06 131 VAL A O 1
ATOM 998 N N . ILE A 1 132 ? -19.285 29.633 -11.820 1.00 90.88 132 ILE A N 1
ATOM 999 C CA . ILE A 1 132 ? -17.927 29.389 -12.295 1.00 90.88 132 ILE A CA 1
ATOM 1000 C C . ILE A 1 132 ? -17.783 30.015 -13.675 1.00 90.88 132 ILE A C 1
ATOM 1002 O O . ILE A 1 132 ? -18.555 29.726 -14.589 1.00 90.88 132 ILE A O 1
ATOM 1006 N N . SER A 1 133 ? -16.776 30.869 -13.823 1.00 87.50 133 SER A N 1
ATOM 1007 C CA . SER A 1 133 ? -16.431 31.521 -15.081 1.00 87.50 133 SER A CA 1
ATOM 1008 C C . SER A 1 133 ? -14.919 31.604 -15.219 1.00 87.50 133 SER A C 1
ATOM 1010 O O . SER A 1 133 ? -14.262 32.098 -14.305 1.00 87.50 133 SER A O 1
ATOM 1012 N N . GLY A 1 134 ? -14.380 31.177 -16.355 1.00 90.06 134 GLY A N 1
ATOM 1013 C CA . GLY A 1 134 ? -12.938 31.171 -16.599 1.00 90.06 134 GLY A CA 1
ATOM 1014 C C . GLY A 1 134 ? -12.499 29.880 -17.270 1.00 90.06 134 GLY A C 1
ATOM 1015 O O . GLY A 1 134 ? -13.325 29.157 -17.827 1.00 90.06 134 GLY A O 1
ATOM 1016 N N . THR A 1 135 ? -11.201 29.597 -17.235 1.00 90.44 135 THR A N 1
ATOM 1017 C CA . THR A 1 135 ? -10.682 28.308 -17.702 1.00 90.44 135 THR A CA 1
ATOM 1018 C C . THR A 1 135 ? -11.065 27.198 -16.727 1.00 90.44 135 THR A C 1
ATOM 1020 O O . THR A 1 135 ? -11.217 27.455 -15.528 1.00 90.44 135 THR A O 1
ATOM 1023 N N . ILE A 1 136 ? -11.186 25.962 -17.214 1.00 88.31 136 ILE A N 1
ATOM 1024 C CA . ILE A 1 136 ? -11.384 24.791 -16.349 1.00 88.31 136 ILE A CA 1
ATOM 1025 C C . ILE A 1 136 ? -10.265 24.704 -15.300 1.00 88.31 136 ILE A C 1
ATOM 1027 O O . ILE A 1 136 ? -10.568 24.474 -14.133 1.00 88.31 136 ILE A O 1
ATOM 1031 N N . ASP A 1 137 ? -9.013 24.992 -15.676 1.00 85.94 137 ASP A N 1
ATOM 1032 C CA . ASP A 1 137 ? -7.880 25.097 -14.744 1.00 85.94 137 ASP A CA 1
ATOM 1033 C C . ASP A 1 137 ? -8.179 26.039 -13.570 1.00 85.94 137 ASP A C 1
ATOM 1035 O O . ASP A 1 137 ? -8.118 25.644 -12.407 1.00 85.94 137 ASP A O 1
ATOM 1039 N N . SER A 1 138 ? -8.582 27.279 -13.869 1.00 89.25 138 SER A N 1
ATOM 1040 C CA . SER A 1 138 ? -8.866 28.286 -12.842 1.00 89.25 138 SER A CA 1
ATOM 1041 C C . SER A 1 138 ? -10.031 27.879 -11.937 1.00 89.25 138 SER A C 1
ATOM 1043 O O . SER A 1 138 ? -9.989 28.104 -10.727 1.00 89.25 138 SER A O 1
ATOM 1045 N N . ALA A 1 139 ? -11.048 27.232 -12.510 1.00 91.88 139 ALA A N 1
ATOM 1046 C CA . ALA A 1 139 ? -12.214 26.748 -11.789 1.00 91.88 139 ALA A CA 1
ATOM 1047 C C . ALA A 1 139 ? -11.869 25.596 -10.836 1.00 91.88 139 ALA A C 1
ATOM 1049 O O . ALA A 1 139 ? -12.275 25.616 -9.673 1.00 91.88 139 ALA A O 1
ATOM 1050 N N . LEU A 1 140 ? -11.104 24.609 -11.314 1.00 90.94 140 LEU A N 1
ATOM 1051 C CA . LEU A 1 140 ? -10.642 23.488 -10.502 1.00 90.94 140 LEU A CA 1
ATOM 1052 C C . LEU A 1 140 ? -9.695 23.969 -9.403 1.00 90.94 140 LEU A C 1
ATOM 1054 O O . LEU A 1 140 ? -9.898 23.607 -8.252 1.00 90.94 140 LEU A O 1
ATOM 1058 N N . LYS A 1 141 ? -8.746 24.864 -9.701 1.00 89.88 141 LYS A N 1
ATOM 1059 C CA . LYS A 1 141 ? -7.860 25.463 -8.687 1.00 89.88 141 LYS A CA 1
ATOM 1060 C C . LYS A 1 141 ? -8.631 26.210 -7.607 1.00 89.88 141 LYS A C 1
ATOM 1062 O O . LYS A 1 141 ? -8.319 26.072 -6.427 1.00 89.88 141 LYS A O 1
ATOM 1067 N N . GLN A 1 142 ? -9.665 26.960 -7.989 1.00 91.00 142 GLN A N 1
ATOM 1068 C CA . GLN A 1 142 ? -10.536 27.619 -7.022 1.00 91.00 142 GLN A CA 1
ATOM 1069 C C . GLN A 1 142 ? -11.248 26.600 -6.120 1.00 91.00 142 GLN A C 1
ATOM 1071 O O . GLN A 1 142 ? -11.254 26.774 -4.905 1.00 91.00 142 GLN A O 1
ATOM 1076 N N . LEU A 1 143 ? -11.819 25.533 -6.688 1.00 92.25 143 LEU A N 1
ATOM 1077 C CA . LEU A 1 143 ? -12.474 24.470 -5.913 1.00 92.25 143 LEU A CA 1
ATOM 1078 C C . LEU A 1 143 ? -11.498 23.751 -4.980 1.00 92.25 143 LEU A C 1
ATOM 1080 O O . LEU A 1 143 ? -11.804 23.530 -3.811 1.00 92.25 143 LEU A O 1
ATOM 1084 N N . VAL A 1 144 ? -10.318 23.405 -5.482 1.00 90.50 144 VAL A N 1
ATOM 1085 C CA . VAL A 1 144 ? -9.249 22.735 -4.734 1.00 90.50 144 VAL A CA 1
ATOM 1086 C C . VAL A 1 144 ? -8.831 23.592 -3.538 1.00 90.50 144 VAL A C 1
ATOM 1088 O O . VAL A 1 144 ? -8.791 23.088 -2.418 1.00 90.50 144 VAL A O 1
ATOM 1091 N N . ALA A 1 145 ? -8.642 24.899 -3.739 1.00 90.69 145 ALA A N 1
ATOM 1092 C CA . ALA A 1 145 ? -8.327 25.835 -2.664 1.00 90.69 145 ALA A CA 1
ATOM 1093 C C . ALA A 1 145 ? -9.473 25.987 -1.649 1.00 90.69 145 ALA A C 1
ATOM 1095 O O . ALA A 1 145 ? -9.235 25.937 -0.445 1.00 90.69 145 ALA A O 1
ATOM 1096 N N . GLU A 1 146 ? -10.719 26.144 -2.112 1.00 91.38 146 GLU A N 1
ATOM 1097 C CA . GLU A 1 146 ? -11.894 26.277 -1.236 1.00 91.38 146 GLU A CA 1
ATOM 1098 C C . GLU A 1 146 ? -12.090 25.034 -0.358 1.00 91.38 146 GLU A C 1
ATOM 1100 O O . GLU A 1 146 ? -12.451 25.152 0.808 1.00 91.38 146 GLU A O 1
ATOM 1105 N N . THR A 1 147 ? -11.812 23.852 -0.903 1.00 89.31 147 THR A N 1
ATOM 1106 C CA . THR A 1 147 ? -12.022 22.555 -0.241 1.00 89.31 147 THR A CA 1
ATOM 1107 C C . THR A 1 147 ? -10.805 22.067 0.545 1.00 89.31 147 THR A C 1
ATOM 1109 O O . THR A 1 147 ? -10.874 20.990 1.133 1.00 89.31 147 THR A O 1
ATOM 1112 N N . ASN A 1 148 ? -9.707 22.836 0.566 1.00 86.94 148 ASN A N 1
ATOM 1113 C CA . ASN A 1 148 ? -8.409 22.455 1.137 1.00 86.94 148 ASN A CA 1
ATOM 1114 C C . ASN A 1 148 ? -7.882 21.109 0.595 1.00 86.94 148 ASN A C 1
ATOM 1116 O O . ASN A 1 148 ? -7.355 20.283 1.342 1.00 86.94 148 ASN A O 1
ATOM 1120 N N . SER A 1 149 ? -8.097 20.861 -0.695 1.00 86.44 149 SER A N 1
ATOM 1121 C CA . SER A 1 149 ? -7.694 19.637 -1.396 1.00 86.44 149 SER A CA 1
ATOM 1122 C C . SER A 1 149 ? -6.392 19.858 -2.171 1.00 86.44 149 SER A C 1
ATOM 1124 O O . SER A 1 149 ? -5.892 20.978 -2.264 1.00 86.44 149 SER A O 1
ATOM 1126 N N . PHE A 1 150 ? -5.859 18.796 -2.768 1.00 84.81 150 PHE A N 1
ATOM 1127 C CA . PHE A 1 150 ? -4.696 18.832 -3.652 1.00 84.81 150 PHE A CA 1
ATOM 1128 C C . PHE A 1 150 ? -5.077 18.349 -5.042 1.00 84.81 150 PHE A C 1
ATOM 1130 O O . PHE A 1 150 ? -5.877 17.429 -5.189 1.00 84.81 150 PHE A O 1
ATOM 1137 N N . MET A 1 151 ? -4.488 18.960 -6.065 1.00 85.94 151 MET A N 1
ATOM 1138 C CA . MET A 1 151 ? -4.676 18.567 -7.455 1.00 85.94 151 MET A CA 1
ATOM 1139 C C . MET A 1 151 ? -3.323 18.402 -8.124 1.00 85.94 151 MET A C 1
ATOM 1141 O O . MET A 1 151 ? -2.441 19.235 -7.941 1.00 85.94 151 MET A O 1
ATOM 1145 N N . PHE A 1 152 ? -3.170 17.334 -8.895 1.00 81.88 152 PHE A N 1
ATOM 1146 C CA . PHE A 1 152 ? -1.982 17.090 -9.704 1.00 81.88 152 PHE A CA 1
ATOM 1147 C C . PHE A 1 152 ? -2.321 16.184 -10.883 1.00 81.88 152 PHE A C 1
ATOM 1149 O O . PHE A 1 152 ? -3.383 15.555 -10.928 1.00 81.88 152 PHE A O 1
ATOM 1156 N N . VAL A 1 153 ? -1.399 16.117 -11.839 1.00 79.19 153 VAL A N 1
ATOM 1157 C CA . VAL A 1 153 ? -1.496 15.233 -12.996 1.00 79.19 153 VAL A CA 1
ATOM 1158 C C . VAL A 1 153 ? -0.333 14.256 -12.985 1.00 79.19 153 VAL A C 1
ATOM 1160 O O . VAL A 1 153 ? 0.818 14.644 -12.814 1.00 79.19 153 VAL A O 1
ATOM 1163 N N . ARG A 1 154 ? -0.638 12.980 -13.212 1.00 78.25 154 ARG A N 1
ATOM 1164 C CA . ARG A 1 154 ? 0.348 11.912 -13.392 1.00 78.25 154 ARG A CA 1
ATOM 1165 C C . ARG A 1 154 ? -0.018 11.136 -14.647 1.00 78.25 154 ARG A C 1
ATOM 1167 O O . ARG A 1 154 ? -1.122 10.616 -14.736 1.00 78.25 154 ARG A O 1
ATOM 1174 N N . CYS A 1 155 ? 0.906 11.046 -15.604 1.00 75.88 155 CYS A N 1
ATOM 1175 C CA . CYS A 1 155 ? 0.721 10.282 -16.846 1.00 75.88 155 CYS A CA 1
ATOM 1176 C C . CYS A 1 155 ? -0.610 10.584 -17.575 1.00 75.88 155 CYS A C 1
ATOM 1178 O O . CYS A 1 155 ? -1.304 9.665 -17.994 1.00 75.88 155 CYS A O 1
ATOM 1180 N N . ASN A 1 156 ? -0.963 11.871 -17.720 1.00 76.19 156 ASN A N 1
ATOM 1181 C CA . ASN A 1 156 ? -2.240 12.367 -18.275 1.00 76.19 156 ASN A CA 1
ATOM 1182 C C . ASN A 1 156 ? -3.517 12.003 -17.486 1.00 76.19 156 ASN A C 1
ATOM 1184 O O . ASN A 1 156 ? -4.614 12.292 -17.960 1.00 76.19 156 ASN A O 1
ATOM 1188 N N . ILE A 1 157 ? -3.394 11.453 -16.278 1.00 78.06 157 ILE A N 1
ATOM 1189 C CA . ILE A 1 157 ? -4.511 11.245 -15.355 1.00 78.06 157 ILE A CA 1
ATOM 1190 C C . ILE A 1 157 ? -4.532 12.396 -14.352 1.00 78.06 157 ILE A C 1
ATOM 1192 O O . ILE A 1 157 ? -3.517 12.684 -13.710 1.00 78.06 157 ILE A O 1
ATOM 1196 N N . ILE A 1 158 ? -5.678 13.063 -14.221 1.00 81.38 158 ILE A N 1
ATOM 1197 C CA . ILE A 1 158 ? -5.873 14.142 -13.246 1.00 81.38 158 ILE A CA 1
ATOM 1198 C C . ILE A 1 158 ? -6.449 13.597 -11.941 1.00 81.38 158 ILE A C 1
ATOM 1200 O O . ILE A 1 158 ? -7.407 12.825 -11.942 1.00 81.38 158 ILE A O 1
ATOM 1204 N N . TYR A 1 159 ? -5.876 14.032 -10.823 1.00 83.12 159 TYR A N 1
ATOM 1205 C CA . TYR A 1 159 ? -6.283 13.647 -9.478 1.00 83.12 159 TYR A CA 1
ATOM 1206 C C . TYR A 1 159 ? -6.706 14.885 -8.700 1.00 83.12 159 TYR A C 1
ATOM 1208 O O . TYR A 1 159 ? -6.032 15.913 -8.765 1.00 83.12 159 TYR A O 1
ATOM 1216 N N . ILE A 1 160 ? -7.804 14.781 -7.948 1.00 86.50 160 ILE A N 1
ATOM 1217 C CA . ILE A 1 160 ? -8.191 15.774 -6.943 1.00 86.50 160 ILE A CA 1
ATOM 1218 C C . ILE A 1 160 ? -8.439 15.030 -5.650 1.00 86.50 160 ILE A C 1
ATOM 1220 O O . ILE A 1 160 ? -9.380 14.251 -5.540 1.00 86.50 160 ILE A O 1
ATOM 1224 N N . VAL A 1 161 ? -7.580 15.247 -4.676 1.00 81.12 161 VAL A N 1
ATOM 1225 C CA . VAL A 1 161 ? -7.477 14.353 -3.538 1.00 81.12 161 VAL A CA 1
ATOM 1226 C C . VAL A 1 161 ? -7.389 15.121 -2.226 1.00 81.12 161 VAL A C 1
ATOM 1228 O O . VAL A 1 161 ? -7.049 16.305 -2.213 1.00 81.12 161 VAL A O 1
ATOM 1231 N N . ASP A 1 162 ? -7.727 14.461 -1.120 1.00 73.56 162 ASP A N 1
ATOM 1232 C CA . ASP A 1 162 ? -7.679 15.088 0.194 1.00 73.56 162 ASP A CA 1
ATOM 1233 C C . ASP A 1 162 ? -6.228 15.413 0.609 1.00 73.56 162 ASP A C 1
ATOM 1235 O O . ASP A 1 162 ? -5.264 14.912 0.025 1.00 73.56 162 ASP A O 1
ATOM 1239 N N . SER A 1 163 ? -6.054 16.285 1.604 1.00 64.31 163 SER A N 1
ATOM 1240 C CA . SER A 1 163 ? -4.741 16.778 2.040 1.00 64.31 163 SER A CA 1
ATOM 1241 C C . SER A 1 163 ? -3.802 15.707 2.568 1.00 64.31 163 SER A C 1
ATOM 1243 O O . SER A 1 163 ? -2.594 15.923 2.632 1.00 64.31 163 SER A O 1
ATOM 1245 N N . VAL A 1 164 ? -4.361 14.556 2.920 1.00 57.56 164 VAL A N 1
ATOM 1246 C CA . VAL A 1 164 ? -3.659 13.385 3.433 1.00 57.56 164 VAL A CA 1
ATOM 1247 C C . VAL A 1 164 ? -3.772 12.209 2.455 1.00 57.56 164 VAL A C 1
ATOM 1249 O O . VAL A 1 164 ? -3.395 11.080 2.778 1.00 57.56 164 VAL A O 1
ATOM 1252 N N . TYR A 1 165 ? -4.268 12.447 1.237 1.00 56.62 165 TYR A N 1
ATOM 1253 C CA . TYR A 1 165 ? -4.591 11.395 0.290 1.00 56.62 165 TYR A CA 1
ATOM 1254 C C . TYR A 1 165 ? -3.350 10.931 -0.433 1.00 56.62 165 TYR A C 1
ATOM 1256 O O . TYR A 1 165 ? -2.455 11.711 -0.772 1.00 56.62 165 TYR A O 1
ATOM 1264 N N . GLU A 1 166 ? -3.318 9.630 -0.660 1.00 61.25 166 GLU A N 1
ATOM 1265 C CA . GLU A 1 166 ? -2.169 8.922 -1.188 1.00 61.25 166 GLU A CA 1
ATOM 1266 C C . GLU A 1 166 ? -2.672 7.946 -2.245 1.00 61.25 166 GLU A C 1
ATOM 1268 O O . GLU A 1 166 ? -3.623 7.185 -2.017 1.00 61.25 166 GLU A O 1
ATOM 1273 N N . ILE A 1 167 ? -2.067 8.028 -3.429 1.00 56.44 167 ILE A N 1
ATOM 1274 C CA . ILE A 1 167 ? -2.411 7.162 -4.562 1.00 56.44 167 ILE A CA 1
ATOM 1275 C C . ILE A 1 167 ? -1.582 5.885 -4.494 1.00 56.44 167 ILE A C 1
ATOM 1277 O O . ILE A 1 167 ? -2.135 4.799 -4.634 1.00 56.44 167 ILE A O 1
ATOM 1281 N N . ASP A 1 168 ? -0.283 6.022 -4.213 1.00 56.50 168 ASP A N 1
ATOM 1282 C CA . ASP A 1 168 ? 0.647 4.904 -4.082 1.00 56.50 168 ASP A CA 1
ATOM 1283 C C . ASP A 1 168 ? 1.180 4.847 -2.645 1.00 56.50 168 ASP A C 1
ATOM 1285 O O . ASP A 1 168 ? 1.907 5.742 -2.199 1.00 56.50 168 ASP A O 1
ATOM 1289 N N . THR A 1 169 ? 0.807 3.790 -1.924 1.00 54.47 169 THR A N 1
ATOM 1290 C CA . THR A 1 169 ? 1.240 3.500 -0.550 1.00 54.47 169 THR A CA 1
ATOM 1291 C C . THR A 1 169 ? 1.847 2.100 -0.455 1.00 54.47 169 THR A C 1
ATOM 1293 O O . THR A 1 169 ? 1.735 1.291 -1.373 1.00 54.47 169 THR A O 1
ATOM 1296 N N . GLY A 1 170 ? 2.541 1.801 0.649 1.00 54.19 170 GLY A N 1
ATOM 1297 C CA . GLY A 1 170 ? 3.149 0.478 0.872 1.00 54.19 170 GLY A CA 1
ATOM 1298 C C . GLY A 1 170 ? 4.532 0.283 0.239 1.00 54.19 170 GLY A C 1
ATOM 1299 O O . GLY A 1 170 ? 5.091 -0.809 0.313 1.00 54.19 170 GLY A O 1
ATOM 1300 N N . ILE A 1 171 ? 5.125 1.336 -0.330 1.00 69.50 171 ILE A N 1
ATOM 1301 C CA . ILE A 1 171 ? 6.496 1.299 -0.846 1.00 69.50 171 ILE A CA 1
ATOM 1302 C C . ILE A 1 171 ? 7.469 1.326 0.340 1.00 69.50 171 ILE A C 1
ATOM 1304 O O . ILE A 1 171 ? 7.532 2.311 1.078 1.00 69.50 171 ILE A O 1
ATOM 1308 N N . LEU A 1 172 ? 8.244 0.255 0.518 1.00 69.69 172 LEU A N 1
ATOM 1309 C CA . LEU A 1 172 ? 9.398 0.222 1.415 1.00 69.69 172 LEU A CA 1
ATOM 1310 C C . LEU A 1 172 ? 10.660 0.493 0.602 1.00 69.69 172 LEU A C 1
ATOM 1312 O O . LEU A 1 172 ? 10.914 -0.188 -0.386 1.00 69.69 172 LEU A O 1
ATOM 1316 N N . LEU A 1 173 ? 11.457 1.459 1.049 1.00 73.25 173 LEU A N 1
ATOM 1317 C CA . LEU A 1 173 ? 12.735 1.799 0.453 1.00 73.25 173 LEU A CA 1
ATOM 1318 C C . LEU A 1 173 ? 13.858 1.662 1.484 1.00 73.25 173 LEU A C 1
ATOM 1320 O O . LEU A 1 173 ? 13.992 2.442 2.424 1.00 73.25 173 LEU A O 1
ATOM 1324 N N . ASN A 1 174 ? 14.679 0.641 1.291 1.00 72.12 174 ASN A N 1
ATOM 1325 C CA . ASN A 1 174 ? 15.861 0.310 2.073 1.00 72.12 174 ASN A CA 1
ATOM 1326 C C . ASN A 1 174 ? 16.906 -0.365 1.174 1.00 72.12 174 ASN A C 1
ATOM 1328 O O . ASN A 1 174 ? 16.664 -0.593 -0.013 1.00 72.12 174 ASN A O 1
ATOM 1332 N N . ALA A 1 175 ? 18.073 -0.701 1.726 1.00 63.06 175 ALA A N 1
ATOM 1333 C CA . ALA A 1 175 ? 19.168 -1.275 0.939 1.00 63.06 175 ALA A CA 1
ATOM 1334 C C . ALA A 1 175 ? 18.786 -2.560 0.168 1.00 63.06 175 ALA A C 1
ATOM 1336 O O . ALA A 1 175 ? 19.362 -2.816 -0.884 1.00 63.06 175 ALA A O 1
ATOM 1337 N N . SER A 1 176 ? 17.826 -3.359 0.656 1.00 61.59 176 SER A N 1
ATOM 1338 C CA . SER A 1 176 ? 17.368 -4.587 -0.017 1.00 61.59 176 SER A CA 1
ATOM 1339 C C . SER A 1 176 ? 16.203 -4.380 -0.990 1.00 61.59 176 SER A C 1
ATOM 1341 O O . SER A 1 176 ? 15.950 -5.253 -1.808 1.00 61.59 176 SER A O 1
ATOM 1343 N N . THR A 1 177 ? 15.497 -3.251 -0.910 1.00 67.06 177 THR A N 1
ATOM 1344 C CA . THR A 1 177 ? 14.301 -2.934 -1.724 1.00 67.06 177 THR A CA 1
ATOM 1345 C C . THR A 1 177 ? 14.561 -1.842 -2.763 1.00 67.06 177 THR A C 1
ATOM 1347 O O . THR A 1 177 ? 13.644 -1.374 -3.429 1.00 67.06 177 THR A O 1
ATOM 1350 N N . GLY A 1 178 ? 15.826 -1.452 -2.940 1.00 76.12 178 GLY A N 1
ATOM 1351 C CA . GLY A 1 178 ? 16.249 -0.586 -4.036 1.00 76.12 178 GLY A CA 1
ATOM 1352 C C . GLY A 1 178 ? 16.706 0.809 -3.632 1.00 76.12 178 GLY A C 1
ATOM 1353 O O . GLY A 1 178 ? 16.889 1.627 -4.524 1.00 76.12 178 GLY A O 1
ATOM 1354 N N . LEU A 1 179 ? 16.929 1.107 -2.345 1.00 84.75 179 LEU A N 1
ATOM 1355 C CA . LEU A 1 179 ? 17.609 2.344 -1.934 1.00 84.75 179 LEU A CA 1
ATOM 1356 C C . LEU A 1 179 ? 19.052 2.343 -2.456 1.00 84.75 179 LEU A C 1
ATOM 1358 O O . LEU A 1 179 ? 19.818 1.421 -2.171 1.00 84.75 179 LEU A O 1
ATOM 1362 N N . ILE A 1 180 ? 19.439 3.399 -3.168 1.00 87.50 180 ILE A N 1
ATOM 1363 C CA . ILE A 1 180 ? 20.800 3.594 -3.670 1.00 87.50 180 ILE A CA 1
ATOM 1364 C C . ILE A 1 180 ? 21.455 4.720 -2.875 1.00 87.50 180 ILE A C 1
ATOM 1366 O O . ILE A 1 180 ? 21.006 5.864 -2.893 1.00 87.50 180 ILE A O 1
ATOM 1370 N N . GLY A 1 181 ? 22.565 4.398 -2.213 1.00 83.00 181 GLY A N 1
ATOM 1371 C CA . GLY A 1 181 ? 23.306 5.363 -1.407 1.00 83.00 181 GLY A CA 1
ATOM 1372 C C . GLY A 1 181 ? 22.587 5.743 -0.111 1.00 83.00 181 GLY A C 1
ATOM 1373 O O . GLY A 1 181 ? 21.762 4.995 0.413 1.00 83.00 181 GLY A O 1
ATOM 1374 N N . SER A 1 182 ? 22.956 6.901 0.435 1.00 81.75 182 SER A N 1
ATOM 1375 C CA . SER A 1 182 ? 22.351 7.455 1.649 1.00 81.75 182 SER A CA 1
ATOM 1376 C C . SER A 1 182 ? 21.422 8.613 1.284 1.00 81.75 182 SER A C 1
ATOM 1378 O O . SER A 1 182 ? 21.781 9.389 0.402 1.00 81.75 182 SER A O 1
ATOM 1380 N N . PRO A 1 183 ? 20.284 8.781 1.979 1.00 90.62 183 PRO A N 1
ATOM 1381 C CA . PRO A 1 183 ? 19.459 9.979 1.851 1.00 90.62 183 PRO A CA 1
ATOM 1382 C C . PRO A 1 183 ? 20.271 11.251 2.123 1.00 90.62 183 PRO A C 1
ATOM 1384 O O . PRO A 1 183 ? 21.022 11.317 3.101 1.00 90.62 183 PRO A O 1
ATOM 1387 N N . GLU A 1 184 ? 20.106 12.259 1.275 1.00 91.06 184 GLU A N 1
ATOM 1388 C CA . GLU A 1 184 ? 20.799 13.546 1.364 1.00 91.06 184 GLU A CA 1
ATOM 1389 C C . GLU A 1 184 ? 19.833 14.621 1.863 1.00 91.06 184 GLU A C 1
ATOM 1391 O O . GLU A 1 184 ? 18.655 14.598 1.520 1.00 91.06 184 GLU A O 1
ATOM 1396 N N . ALA A 1 185 ? 20.297 15.575 2.671 1.00 91.12 185 ALA A N 1
ATOM 1397 C CA . ALA A 1 185 ? 19.453 16.698 3.077 1.00 91.12 185 ALA A CA 1
ATOM 1398 C C . ALA A 1 185 ? 19.103 17.576 1.863 1.00 91.12 185 ALA A C 1
ATOM 1400 O O . ALA A 1 185 ? 19.966 17.874 1.036 1.00 91.12 185 ALA A O 1
ATOM 1401 N N . TYR A 1 186 ? 17.850 18.014 1.783 1.00 92.25 186 TYR A N 1
ATOM 1402 C CA . TYR A 1 186 ? 17.330 18.867 0.717 1.00 92.25 186 TYR A CA 1
ATOM 1403 C C . TYR A 1 186 ? 16.584 20.061 1.321 1.00 92.25 186 TYR A C 1
ATOM 1405 O O . TYR A 1 186 ? 15.857 19.909 2.301 1.00 92.25 186 TYR A O 1
ATOM 1413 N N . THR A 1 187 ? 16.748 21.245 0.734 1.00 91.62 187 THR A N 1
ATOM 1414 C CA . THR A 1 187 ? 15.961 22.437 1.073 1.00 91.62 187 THR A CA 1
ATOM 1415 C C . THR A 1 187 ? 15.433 23.035 -0.220 1.00 91.62 187 THR A C 1
ATOM 1417 O O . THR A 1 187 ? 16.222 23.281 -1.136 1.00 91.62 187 THR A O 1
ATOM 1420 N N . ASP A 1 188 ? 14.123 23.256 -0.309 1.00 86.50 188 ASP A N 1
ATOM 1421 C CA . ASP A 1 188 ? 13.532 23.890 -1.489 1.00 86.50 188 ASP A CA 1
ATOM 1422 C C . ASP A 1 188 ? 13.752 25.413 -1.518 1.00 86.50 188 ASP A C 1
ATOM 1424 O O . ASP A 1 188 ? 14.292 26.025 -0.591 1.00 86.50 188 ASP A O 1
ATOM 1428 N N . SER A 1 189 ? 13.316 26.051 -2.607 1.00 85.94 189 SER A N 1
ATOM 1429 C CA . SER A 1 189 ? 13.392 27.506 -2.776 1.00 85.94 189 SER A CA 1
ATOM 1430 C C . SER A 1 189 ? 12.559 28.295 -1.760 1.00 85.94 189 SER A C 1
ATOM 1432 O O . SER A 1 189 ? 12.812 29.484 -1.571 1.00 85.94 189 SER A O 1
ATOM 1434 N N . ASN A 1 190 ? 11.583 27.653 -1.111 1.00 84.06 190 ASN A N 1
ATOM 1435 C CA . ASN A 1 190 ? 10.721 28.246 -0.091 1.00 84.06 190 ASN A CA 1
ATOM 1436 C C . ASN A 1 190 ? 11.282 28.054 1.332 1.00 84.06 190 ASN A C 1
ATOM 1438 O O . ASN A 1 190 ? 10.728 28.595 2.289 1.00 84.06 190 ASN A O 1
ATOM 1442 N N . GLY A 1 191 ? 12.394 27.326 1.479 1.00 86.19 191 GLY A N 1
ATOM 1443 C CA . GLY A 1 191 ? 13.059 27.058 2.750 1.00 86.19 191 GLY A CA 1
ATOM 1444 C C . GLY A 1 191 ? 12.538 25.829 3.500 1.00 86.19 191 GLY A C 1
ATOM 1445 O O . GLY A 1 191 ? 12.970 25.603 4.632 1.00 86.19 191 GLY A O 1
ATOM 1446 N N . ALA A 1 192 ? 11.646 25.028 2.910 1.00 86.75 192 ALA A N 1
ATOM 1447 C CA . ALA A 1 192 ? 11.193 23.782 3.517 1.00 86.75 192 ALA A CA 1
ATOM 1448 C C . ALA A 1 192 ? 12.299 22.722 3.439 1.00 86.75 192 ALA A C 1
ATOM 1450 O O . ALA A 1 192 ? 12.957 22.555 2.413 1.00 86.75 192 ALA A O 1
ATOM 1451 N N . THR A 1 193 ? 12.526 22.010 4.543 1.00 90.12 193 THR A N 1
ATOM 1452 C CA . THR A 1 193 ? 13.601 21.018 4.669 1.00 90.12 193 THR A CA 1
ATOM 1453 C C . THR A 1 193 ? 13.066 19.599 4.539 1.00 90.12 193 THR A C 1
ATOM 1455 O O . THR A 1 193 ? 12.172 19.202 5.284 1.00 90.12 193 THR A O 1
ATOM 1458 N N . GLY A 1 194 ? 13.665 18.822 3.646 1.00 93.69 194 GLY A N 1
ATOM 1459 C CA . GLY A 1 194 ? 13.354 17.423 3.395 1.00 93.69 194 GLY A CA 1
ATOM 1460 C C . GLY A 1 194 ? 14.608 16.632 3.043 1.00 93.69 194 GLY A C 1
ATOM 1461 O O . GLY A 1 194 ? 15.718 16.956 3.475 1.00 93.69 194 GLY A O 1
ATOM 1462 N N . TYR A 1 195 ? 14.427 15.590 2.240 1.00 95.38 195 TYR A N 1
ATOM 1463 C CA . TYR A 1 195 ? 15.505 14.718 1.802 1.00 95.38 195 TYR A CA 1
ATOM 1464 C C . TYR A 1 195 ? 15.427 14.446 0.309 1.00 95.38 195 TYR A C 1
ATOM 1466 O O . TYR A 1 195 ? 14.346 14.288 -0.254 1.00 95.38 195 TYR A O 1
ATOM 1474 N N . ARG A 1 196 ? 16.597 14.348 -0.311 1.00 97.12 196 ARG A N 1
ATOM 1475 C CA . ARG A 1 196 ? 16.779 13.783 -1.637 1.00 97.12 196 ARG A CA 1
ATOM 1476 C C . ARG A 1 196 ? 17.154 12.316 -1.490 1.00 97.12 196 ARG A C 1
ATOM 1478 O O . ARG A 1 196 ? 18.118 11.973 -0.805 1.00 97.12 196 ARG A O 1
ATOM 1485 N N . VAL A 1 197 ? 16.388 11.446 -2.133 1.00 96.62 197 VAL A N 1
ATOM 1486 C CA . VAL A 1 197 ? 16.534 9.993 -2.039 1.00 96.62 197 VAL A CA 1
ATOM 1487 C C . VAL A 1 197 ? 16.703 9.417 -3.437 1.00 96.62 197 VAL A C 1
ATOM 1489 O O . VAL A 1 197 ? 15.937 9.739 -4.341 1.00 96.62 197 VAL A O 1
ATOM 1492 N N . THR A 1 198 ? 17.713 8.564 -3.614 1.00 96.88 198 THR A N 1
ATOM 1493 C CA . THR A 1 198 ? 17.963 7.856 -4.877 1.00 96.88 198 THR A CA 1
ATOM 1494 C C . THR A 1 198 ? 17.624 6.382 -4.716 1.00 96.88 198 THR A C 1
ATOM 1496 O O . THR A 1 198 ? 17.923 5.772 -3.691 1.00 96.88 198 THR A O 1
ATOM 1499 N N . SER A 1 199 ? 17.004 5.797 -5.733 1.00 94.06 199 SER A N 1
ATOM 1500 C CA . SER A 1 199 ? 16.592 4.397 -5.759 1.00 94.06 199 SER A CA 1
ATOM 1501 C C . SER A 1 199 ? 16.771 3.773 -7.141 1.00 94.06 199 SER A C 1
ATOM 1503 O O . SER A 1 199 ? 16.982 4.486 -8.126 1.00 94.06 199 SER A O 1
ATOM 1505 N N . LEU A 1 200 ? 16.680 2.444 -7.225 1.00 90.56 200 LEU A N 1
ATOM 1506 C CA . LEU A 1 200 ? 16.390 1.752 -8.482 1.00 90.56 200 LEU A CA 1
ATOM 1507 C C . LEU A 1 200 ? 15.096 2.330 -9.074 1.00 90.56 200 LEU A C 1
ATOM 1509 O O . LEU A 1 200 ? 14.207 2.726 -8.324 1.00 90.56 200 LEU A O 1
ATOM 1513 N N . LEU A 1 201 ? 14.988 2.396 -10.405 1.00 92.56 201 LEU A N 1
ATOM 1514 C CA . LEU A 1 201 ? 13.796 2.922 -11.070 1.00 92.56 201 LEU A CA 1
ATOM 1515 C C . LEU A 1 201 ? 12.534 2.246 -10.534 1.00 92.56 201 LEU A C 1
ATOM 1517 O O . LEU A 1 201 ? 12.351 1.040 -10.700 1.00 92.56 201 LEU A O 1
ATOM 1521 N N . ASN A 1 202 ? 11.681 3.051 -9.907 1.00 89.12 202 ASN A N 1
ATOM 1522 C CA . ASN A 1 202 ? 10.384 2.633 -9.418 1.00 89.12 202 ASN A CA 1
ATOM 1523 C C . ASN A 1 202 ? 9.320 3.577 -10.004 1.00 89.12 202 ASN A C 1
ATOM 1525 O O . ASN A 1 202 ? 9.233 4.722 -9.555 1.00 89.12 202 ASN A O 1
ATOM 1529 N N . PRO A 1 203 ? 8.513 3.128 -10.983 1.00 82.69 203 PRO A N 1
ATOM 1530 C CA . PRO A 1 203 ? 7.500 3.958 -11.644 1.00 82.69 203 PRO A CA 1
ATOM 1531 C C . PRO A 1 203 ? 6.357 4.387 -10.702 1.00 82.69 203 PRO A C 1
ATOM 1533 O O . PRO A 1 203 ? 5.545 5.242 -11.058 1.00 82.69 203 PRO A O 1
ATOM 1536 N N . MET A 1 204 ? 6.291 3.805 -9.497 1.00 80.44 204 MET A N 1
ATOM 1537 C CA . MET A 1 204 ? 5.341 4.174 -8.444 1.00 80.44 204 MET A CA 1
ATOM 1538 C C . MET A 1 204 ? 5.890 5.217 -7.463 1.00 80.44 204 MET A C 1
ATOM 1540 O O . MET A 1 204 ? 5.137 5.685 -6.623 1.00 80.44 204 MET A O 1
ATOM 1544 N N . LEU A 1 205 ? 7.176 5.589 -7.527 1.00 87.19 205 LEU A N 1
ATOM 1545 C CA . LEU A 1 205 ? 7.731 6.687 -6.724 1.00 87.19 205 LEU A CA 1
ATOM 1546 C C . LEU A 1 205 ? 7.610 8.006 -7.493 1.00 87.19 205 LEU A C 1
ATOM 1548 O O . LEU A 1 205 ? 8.570 8.453 -8.121 1.00 87.19 205 LEU A O 1
ATOM 1552 N N . THR A 1 206 ? 6.432 8.626 -7.443 1.00 89.19 206 THR A N 1
ATOM 1553 C CA . THR A 1 206 ? 6.140 9.886 -8.138 1.00 89.19 206 THR A CA 1
ATOM 1554 C C . THR A 1 206 ? 5.276 10.821 -7.283 1.00 89.19 206 THR A C 1
ATOM 1556 O O . THR A 1 206 ? 5.123 10.620 -6.081 1.00 89.19 206 THR A O 1
ATOM 1559 N N . VAL A 1 207 ? 4.763 11.911 -7.850 1.00 86.12 207 VAL A N 1
ATOM 1560 C CA . VAL A 1 207 ? 3.906 12.855 -7.117 1.00 86.12 207 VAL A CA 1
ATOM 1561 C C . VAL A 1 207 ? 2.636 12.156 -6.632 1.00 86.12 207 VAL A C 1
ATOM 1563 O O . VAL A 1 207 ? 1.980 11.439 -7.385 1.00 86.12 207 VAL A O 1
ATOM 1566 N N . GLY A 1 208 ? 2.292 12.387 -5.363 1.00 76.12 208 GLY A N 1
ATOM 1567 C CA . GLY A 1 208 ? 1.161 11.733 -4.697 1.00 76.12 208 GLY A CA 1
ATOM 1568 C C . GLY A 1 208 ? 1.507 10.408 -4.013 1.00 76.12 208 GLY A C 1
ATOM 1569 O O . GLY A 1 208 ? 0.642 9.836 -3.344 1.00 76.12 208 GLY A O 1
ATOM 1570 N N . SER A 1 209 ? 2.752 9.939 -4.140 1.00 81.31 209 SER A N 1
ATOM 1571 C CA . SER A 1 209 ? 3.236 8.719 -3.497 1.00 81.31 209 SER A CA 1
ATOM 1572 C C . SER A 1 209 ? 3.782 8.998 -2.091 1.00 81.31 209 SER A C 1
ATOM 1574 O O . SER A 1 209 ? 4.473 9.998 -1.849 1.00 81.31 209 SER A O 1
ATOM 1576 N N . VAL A 1 210 ? 3.516 8.074 -1.166 1.00 79.25 210 VAL A N 1
ATOM 1577 C CA . VAL A 1 210 ? 4.113 8.040 0.176 1.00 79.25 210 VAL A CA 1
ATOM 1578 C C . VAL A 1 210 ? 4.827 6.714 0.371 1.00 79.25 210 VAL A C 1
ATOM 1580 O O . VAL A 1 210 ? 4.313 5.643 0.049 1.00 79.25 210 VAL A O 1
ATOM 1583 N N . PHE A 1 211 ? 6.043 6.786 0.899 1.00 75.88 211 PHE A N 1
ATOM 1584 C CA . PHE A 1 211 ? 6.897 5.622 1.077 1.00 75.88 211 PHE A CA 1
ATOM 1585 C C . PHE A 1 211 ? 7.541 5.612 2.457 1.00 75.88 211 PHE A C 1
ATOM 1587 O O . PHE A 1 211 ? 7.804 6.648 3.074 1.00 75.88 211 PHE A O 1
ATOM 1594 N N . ARG A 1 212 ? 7.828 4.405 2.938 1.00 74.88 212 ARG A N 1
ATOM 1595 C CA . ARG A 1 212 ? 8.665 4.196 4.109 1.00 74.88 212 ARG A CA 1
ATOM 1596 C C . ARG A 1 212 ? 10.119 4.156 3.680 1.00 74.88 212 ARG A C 1
ATOM 1598 O O . ARG A 1 212 ? 10.506 3.322 2.870 1.00 74.88 212 ARG A O 1
ATOM 1605 N N . LEU A 1 213 ? 10.938 4.988 4.301 1.00 76.69 213 LEU A N 1
ATOM 1606 C CA . LEU A 1 213 ? 12.385 4.941 4.162 1.00 76.69 213 LEU A CA 1
ATOM 1607 C C . LEU A 1 213 ? 12.986 4.249 5.384 1.00 76.69 213 LEU A C 1
ATOM 1609 O O . LEU A 1 213 ? 12.657 4.598 6.518 1.00 76.69 213 LEU A O 1
ATOM 1613 N N . GLU A 1 214 ? 13.887 3.297 5.158 1.00 73.31 214 GLU A N 1
ATOM 1614 C CA . GLU A 1 214 ? 14.738 2.711 6.192 1.00 73.31 214 GLU A CA 1
ATOM 1615 C C . GLU A 1 214 ? 16.192 2.724 5.714 1.00 73.31 214 GLU A C 1
ATOM 1617 O O . GLU A 1 214 ? 16.621 1.941 4.866 1.00 73.31 214 GLU A O 1
ATOM 1622 N N . SER A 1 215 ? 16.977 3.629 6.284 1.00 67.44 215 SER A N 1
ATOM 1623 C CA . SER A 1 215 ? 18.423 3.683 6.110 1.00 67.44 215 SER A CA 1
ATOM 1624 C C . SER A 1 215 ? 19.114 3.632 7.469 1.00 67.44 215 SER A C 1
ATOM 1626 O O . SER A 1 215 ? 18.484 3.747 8.520 1.00 67.44 215 SER A O 1
ATOM 1628 N N . ARG A 1 216 ? 20.444 3.524 7.457 1.00 56.16 216 ARG A N 1
ATOM 1629 C CA . ARG A 1 216 ? 21.251 3.526 8.684 1.00 56.16 216 ARG A CA 1
ATOM 1630 C C . ARG A 1 216 ? 21.060 4.783 9.548 1.00 56.16 216 ARG A C 1
ATOM 1632 O O . ARG A 1 216 ? 21.245 4.701 10.758 1.00 56.16 216 ARG A O 1
ATOM 1639 N N . TYR A 1 217 ? 20.754 5.928 8.938 1.00 62.06 217 TYR A N 1
ATOM 1640 C CA . TYR A 1 217 ? 20.760 7.237 9.610 1.00 62.06 217 TYR A CA 1
ATOM 1641 C C . TYR A 1 217 ? 19.420 7.972 9.554 1.00 62.06 217 TYR A C 1
ATOM 1643 O O . TYR A 1 217 ? 19.243 8.966 10.251 1.00 62.06 217 TYR A O 1
ATOM 1651 N N . LEU A 1 218 ? 18.492 7.497 8.728 1.00 62.34 218 LEU A N 1
ATOM 1652 C CA . LEU A 1 218 ? 17.194 8.115 8.510 1.00 62.34 218 LEU A CA 1
ATOM 1653 C C . LEU A 1 218 ? 16.153 7.024 8.307 1.00 62.34 218 LEU A C 1
ATOM 1655 O O . LEU A 1 218 ? 16.321 6.165 7.438 1.00 62.34 218 LEU A O 1
ATOM 1659 N N . SER A 1 219 ? 15.102 7.055 9.113 1.00 70.50 219 SER A N 1
ATOM 1660 C CA . SER A 1 219 ? 13.954 6.167 8.982 1.00 70.50 219 SER A CA 1
ATOM 1661 C C . SER A 1 219 ? 12.677 6.941 9.265 1.00 70.50 219 SER A C 1
ATOM 1663 O O . SER A 1 219 ? 12.667 7.786 10.156 1.00 70.50 219 SER A O 1
ATOM 1665 N N . GLY A 1 220 ? 11.611 6.655 8.525 1.00 63.88 220 GLY A N 1
ATOM 1666 C CA . GLY A 1 220 ? 10.350 7.382 8.659 1.00 63.88 220 GLY A CA 1
ATOM 1667 C C . GLY A 1 220 ? 9.457 7.230 7.438 1.00 63.88 220 GLY A C 1
ATOM 1668 O O . GLY A 1 220 ? 9.764 6.451 6.531 1.00 63.88 220 GLY A O 1
ATOM 1669 N N . LEU A 1 221 ? 8.350 7.962 7.443 1.00 74.38 221 LEU A N 1
ATOM 1670 C CA . LEU A 1 221 ? 7.455 8.093 6.302 1.00 74.38 221 LEU A CA 1
ATOM 1671 C C . LEU A 1 221 ? 7.745 9.400 5.579 1.00 74.38 221 LEU A C 1
ATOM 1673 O O . LEU A 1 221 ? 7.981 10.436 6.203 1.00 74.38 221 LEU A O 1
ATOM 1677 N N . PHE A 1 222 ? 7.762 9.323 4.255 1.00 85.25 222 PHE A N 1
ATOM 1678 C CA . PHE A 1 222 ? 8.122 10.437 3.399 1.00 85.25 222 PHE A CA 1
ATOM 1679 C C . PHE A 1 222 ? 7.143 10.542 2.242 1.00 85.25 222 PHE A C 1
ATOM 1681 O O . PHE A 1 222 ? 6.806 9.545 1.601 1.00 85.25 222 PHE A O 1
ATOM 1688 N N . ARG A 1 223 ? 6.714 11.769 1.961 1.00 87.38 223 ARG A N 1
ATOM 1689 C CA . ARG A 1 223 ? 5.872 12.100 0.816 1.00 87.38 223 ARG A CA 1
ATOM 1690 C C . ARG A 1 223 ? 6.731 12.662 -0.298 1.00 87.38 223 ARG A C 1
ATOM 1692 O O . ARG A 1 223 ? 7.539 13.560 -0.059 1.00 87.38 223 ARG A O 1
ATOM 1699 N N . VAL A 1 224 ? 6.565 12.121 -1.499 1.00 90.62 224 VAL A N 1
ATOM 1700 C CA . VAL A 1 224 ? 7.266 12.604 -2.688 1.00 90.62 224 VAL A CA 1
ATOM 1701 C C . VAL A 1 224 ? 6.696 13.958 -3.098 1.00 90.62 224 VAL A C 1
ATOM 1703 O O . VAL A 1 224 ? 5.486 14.122 -3.239 1.00 90.62 224 VAL A O 1
ATOM 1706 N N . GLU A 1 225 ? 7.590 14.917 -3.304 1.00 89.56 225 GLU A N 1
ATOM 1707 C CA . GLU A 1 225 ? 7.261 16.265 -3.760 1.00 89.56 225 GLU A CA 1
ATOM 1708 C C . GLU A 1 225 ? 7.456 16.401 -5.275 1.00 89.56 225 GLU A C 1
ATOM 1710 O O . GLU A 1 225 ? 6.596 16.894 -6.001 1.00 89.56 225 GLU A O 1
ATOM 1715 N N . ASN A 1 226 ? 8.629 15.988 -5.744 1.00 92.69 226 ASN A N 1
ATOM 1716 C CA . ASN A 1 226 ? 9.055 16.037 -7.134 1.00 92.69 226 ASN A CA 1
ATOM 1717 C C . ASN A 1 226 ? 10.231 15.074 -7.327 1.00 92.69 226 ASN A C 1
ATOM 1719 O O . ASN A 1 226 ? 10.797 14.560 -6.356 1.00 92.69 226 ASN A O 1
ATOM 1723 N N . GLY A 1 227 ? 10.607 14.815 -8.572 1.00 95.12 227 GLY A N 1
ATOM 1724 C CA . GLY A 1 227 ? 11.689 13.887 -8.849 1.00 95.12 227 GLY A CA 1
ATOM 1725 C C . GLY A 1 227 ? 11.909 13.607 -10.322 1.00 95.12 227 GLY A C 1
ATOM 1726 O O . GLY A 1 227 ? 11.487 14.360 -11.202 1.00 95.12 227 GLY A O 1
ATOM 1727 N N . THR A 1 228 ? 12.652 12.536 -10.583 1.00 96.50 228 THR A N 1
ATOM 1728 C CA . THR A 1 228 ? 13.051 12.134 -11.928 1.00 96.50 228 THR A CA 1
ATOM 1729 C C . THR A 1 228 ? 13.203 10.619 -12.042 1.00 96.50 228 THR A C 1
ATOM 1731 O O . THR A 1 228 ? 13.863 10.002 -11.203 1.00 96.50 228 THR A O 1
ATOM 1734 N N . HIS A 1 229 ? 12.658 10.033 -13.109 1.00 96.50 229 HIS A N 1
ATOM 1735 C CA . HIS A 1 229 ? 12.989 8.685 -13.581 1.00 96.50 229 HIS A CA 1
ATOM 1736 C C . HIS A 1 229 ? 13.978 8.797 -14.750 1.00 96.50 229 HIS A C 1
ATOM 1738 O O . HIS A 1 229 ? 13.724 9.552 -15.687 1.00 96.50 229 HIS A O 1
ATOM 1744 N N . SER A 1 230 ? 15.092 8.061 -14.726 1.00 95.62 230 SER A N 1
ATOM 1745 C CA . SER A 1 230 ? 16.134 8.172 -15.765 1.00 95.62 230 SER A CA 1
ATOM 1746 C C . SER A 1 230 ? 16.448 6.851 -16.468 1.00 95.62 230 SER A C 1
ATOM 1748 O O . SER A 1 230 ? 16.283 5.777 -15.883 1.00 95.62 230 SER A O 1
ATOM 1750 N N . GLY A 1 231 ? 16.969 6.945 -17.697 1.00 92.69 231 GLY A N 1
ATOM 1751 C CA . GLY A 1 231 ? 17.424 5.832 -18.538 1.00 92.69 231 GLY A CA 1
ATOM 1752 C C . GLY A 1 231 ? 18.590 5.035 -17.952 1.00 92.69 231 GLY A C 1
ATOM 1753 O O . GLY A 1 231 ? 18.822 3.895 -18.338 1.00 92.69 231 GLY A O 1
ATOM 1754 N N . ASN A 1 232 ? 19.235 5.557 -16.905 1.00 91.38 232 ASN A N 1
ATOM 1755 C CA . ASN A 1 232 ? 20.162 4.806 -16.051 1.00 91.38 232 ASN A CA 1
ATOM 1756 C C . ASN A 1 232 ? 19.443 3.872 -15.056 1.00 91.38 232 ASN A C 1
ATOM 1758 O O . ASN A 1 232 ? 20.057 3.395 -14.101 1.00 91.38 232 ASN A O 1
ATOM 1762 N N . PHE A 1 233 ? 18.137 3.653 -15.238 1.00 92.12 233 PHE A N 1
ATOM 1763 C CA . PHE A 1 233 ? 17.274 2.830 -14.394 1.00 92.12 233 PHE A CA 1
ATOM 1764 C C . PHE A 1 233 ? 17.335 3.209 -12.908 1.00 92.12 233 PHE A C 1
ATOM 1766 O O . PHE A 1 233 ? 17.329 2.351 -12.017 1.00 92.12 233 PHE A O 1
ATOM 1773 N N . SER A 1 234 ? 17.298 4.515 -12.637 1.00 95.00 234 SER A N 1
ATOM 1774 C CA . SER A 1 234 ? 17.175 5.072 -11.288 1.00 95.00 234 SER A CA 1
ATOM 1775 C C . SER A 1 234 ? 15.975 6.010 -11.152 1.00 95.00 234 SER A C 1
ATOM 1777 O O . SER A 1 234 ? 15.487 6.584 -12.129 1.00 95.00 234 SER A O 1
ATOM 1779 N N . THR A 1 235 ? 15.486 6.153 -9.922 1.00 97.25 235 THR A N 1
ATOM 1780 C CA . THR A 1 235 ? 14.509 7.171 -9.524 1.00 97.25 235 THR A CA 1
ATOM 1781 C C . THR A 1 235 ? 15.090 8.028 -8.417 1.00 97.25 235 THR A C 1
ATOM 1783 O O . THR A 1 235 ? 15.555 7.511 -7.401 1.00 97.25 235 THR A O 1
ATOM 1786 N N . VAL A 1 236 ? 15.065 9.340 -8.622 1.00 97.81 236 VAL A N 1
ATOM 1787 C CA . VAL A 1 236 ? 15.502 10.334 -7.643 1.00 97.81 236 VAL A CA 1
ATOM 1788 C C . VAL A 1 236 ? 14.288 11.141 -7.226 1.00 97.81 236 VAL A C 1
ATOM 1790 O O . VAL A 1 236 ? 13.639 11.732 -8.081 1.00 97.81 236 VAL A O 1
ATOM 1793 N N . VAL A 1 237 ? 13.996 11.192 -5.931 1.00 96.88 237 VAL A N 1
ATOM 1794 C CA . VAL A 1 237 ? 12.884 11.976 -5.385 1.00 96.88 237 VAL A CA 1
ATOM 1795 C C . VAL A 1 237 ? 13.391 12.983 -4.370 1.00 96.88 237 VAL A C 1
ATOM 1797 O O . VAL A 1 237 ? 14.268 12.676 -3.563 1.00 96.88 237 VAL A O 1
ATOM 1800 N N . ASN A 1 238 ? 12.809 14.174 -4.396 1.00 96.19 238 ASN A N 1
ATOM 1801 C CA . ASN A 1 238 ? 12.808 15.082 -3.262 1.00 96.19 238 ASN A CA 1
ATOM 1802 C C . ASN A 1 238 ? 11.528 14.816 -2.469 1.00 96.19 238 ASN A C 1
ATOM 1804 O O . ASN A 1 238 ? 10.440 14.720 -3.041 1.00 96.19 238 ASN A O 1
ATOM 1808 N N . CYS A 1 239 ? 11.661 14.645 -1.160 1.00 92.81 239 CYS A N 1
ATOM 1809 C CA . CYS A 1 239 ? 10.563 14.234 -0.297 1.00 92.81 239 CYS A CA 1
ATOM 1810 C C . CYS A 1 239 ? 10.620 14.907 1.074 1.00 92.81 239 CYS A C 1
ATOM 1812 O O . CYS A 1 239 ? 11.701 15.224 1.577 1.00 92.81 239 CYS A O 1
ATOM 1814 N N . TYR A 1 240 ? 9.460 15.058 1.707 1.00 90.88 240 TYR A N 1
ATOM 1815 C CA . TYR A 1 240 ? 9.328 15.631 3.046 1.00 90.88 240 TYR A CA 1
ATOM 1816 C C . TYR A 1 240 ? 8.840 14.584 4.051 1.00 90.88 240 TYR A C 1
ATOM 1818 O O . TYR A 1 240 ? 8.049 13.718 3.665 1.00 90.88 240 TYR A O 1
ATOM 1826 N N . PRO A 1 241 ? 9.291 14.637 5.322 1.00 85.56 241 PRO A N 1
ATOM 1827 C CA . PRO A 1 241 ? 8.708 13.823 6.384 1.00 85.56 241 PRO A CA 1
ATOM 1828 C C . PRO A 1 241 ? 7.194 14.034 6.470 1.00 85.56 241 PRO A C 1
ATOM 1830 O O . PRO A 1 241 ? 6.714 15.157 6.312 1.00 85.56 241 PRO A O 1
ATOM 1833 N N . THR A 1 242 ? 6.447 12.969 6.734 1.00 75.25 242 THR A N 1
ATOM 1834 C CA . THR A 1 242 ? 4.999 13.037 6.948 1.00 75.25 242 THR A CA 1
ATOM 1835 C C . THR A 1 242 ? 4.576 12.033 8.014 1.00 75.25 242 THR A C 1
ATOM 1837 O O . THR A 1 242 ? 5.109 10.930 8.054 1.00 75.25 242 THR A O 1
ATOM 1840 N N . ASP A 1 243 ? 3.625 12.415 8.866 1.00 62.97 243 ASP A N 1
ATOM 1841 C CA . ASP A 1 243 ? 3.079 11.558 9.930 1.00 62.97 243 ASP A CA 1
ATOM 1842 C C . ASP A 1 243 ? 1.597 11.204 9.681 1.00 62.97 243 ASP A C 1
ATOM 1844 O O . ASP A 1 243 ? 1.001 10.431 10.431 1.00 62.97 243 ASP A O 1
ATOM 1848 N N . GLU A 1 244 ? 0.994 11.763 8.626 1.00 50.50 244 GLU A N 1
ATOM 1849 C CA . GLU A 1 244 ? -0.431 11.653 8.309 1.00 50.50 244 GLU A CA 1
ATOM 1850 C C . GLU A 1 244 ? -0.624 10.860 7.013 1.00 50.50 244 GLU A C 1
ATOM 1852 O O . GLU A 1 244 ? -0.360 11.367 5.923 1.00 50.50 244 GLU A O 1
ATOM 1857 N N . VAL A 1 245 ? -1.103 9.618 7.144 1.00 51.72 245 VAL A N 1
ATOM 1858 C CA . VAL A 1 245 ? -1.426 8.733 6.016 1.00 51.72 245 VAL A CA 1
ATOM 1859 C C . VAL A 1 245 ? -2.916 8.385 6.030 1.00 51.72 245 VAL A C 1
ATOM 1861 O O . VAL A 1 245 ? -3.444 7.914 7.039 1.00 51.72 245 VAL A O 1
ATOM 1864 N N . SER A 1 246 ? -3.632 8.649 4.932 1.00 41.06 246 SER A N 1
ATOM 1865 C CA . SER A 1 246 ? -5.076 8.343 4.820 1.00 41.06 246 SER A CA 1
ATOM 1866 C C . SER A 1 246 ? -5.372 6.888 4.454 1.00 41.06 246 SER A C 1
ATOM 1868 O O . SER A 1 246 ? -6.479 6.397 4.687 1.00 41.06 246 SER A O 1
ATOM 1870 N N . ARG A 1 247 ? -4.384 6.196 3.878 1.00 42.84 247 ARG A N 1
ATOM 1871 C CA . ARG A 1 247 ? -4.380 4.758 3.613 1.00 42.84 247 ARG A CA 1
ATOM 1872 C C . ARG A 1 247 ? -3.170 4.143 4.299 1.00 42.84 247 ARG A C 1
ATOM 1874 O O . ARG A 1 247 ? -2.158 4.797 4.502 1.00 42.84 247 ARG A O 1
ATOM 1881 N N . TYR A 1 248 ? -3.302 2.884 4.695 1.00 34.72 248 TYR A N 1
ATOM 1882 C CA . TYR A 1 248 ? -2.291 2.157 5.458 1.00 34.72 248 TYR A CA 1
ATOM 1883 C C . TYR A 1 248 ? -0.889 2.264 4.830 1.00 34.72 248 TYR A C 1
ATOM 1885 O O . TYR A 1 248 ? -0.658 1.795 3.715 1.00 34.72 248 TYR A O 1
ATOM 1893 N N . VAL A 1 249 ? 0.053 2.831 5.587 1.00 38.69 249 VAL A N 1
ATOM 1894 C CA . VAL A 1 249 ? 1.496 2.711 5.360 1.00 38.69 249 VAL A CA 1
ATOM 1895 C C . VAL A 1 249 ? 2.093 2.121 6.637 1.00 38.69 249 VAL A C 1
ATOM 1897 O O . VAL A 1 249 ? 2.021 2.777 7.674 1.00 38.69 249 VAL A O 1
ATOM 1900 N N . PRO A 1 250 ? 2.653 0.900 6.633 1.00 37.03 250 PRO A N 1
ATOM 1901 C CA . PRO A 1 250 ? 3.246 0.324 7.834 1.00 37.03 250 PRO A CA 1
ATOM 1902 C C . PRO A 1 250 ? 4.691 0.786 8.041 1.00 37.03 250 PRO A C 1
ATOM 1904 O O . PRO A 1 250 ? 5.504 0.677 7.120 1.00 37.03 250 PRO A O 1
ATOM 1907 N N . PRO A 1 251 ? 5.060 1.188 9.272 1.00 34.19 251 PRO A N 1
ATOM 1908 C CA . PRO A 1 251 ? 6.448 1.154 9.700 1.00 34.19 251 PRO A CA 1
ATOM 1909 C C . PRO A 1 251 ? 6.682 0.574 11.110 1.00 34.19 251 PRO A C 1
ATOM 1911 O O . PRO A 1 251 ? 6.233 1.152 12.092 1.00 34.19 251 PRO A O 1
ATOM 1914 N N . VAL A 1 252 ? 7.484 -0.505 11.174 1.00 27.53 252 VAL A N 1
ATOM 1915 C CA . VAL A 1 252 ? 8.474 -0.941 12.203 1.00 27.53 252 VAL A CA 1
ATOM 1916 C C . VAL A 1 252 ? 8.438 -2.471 12.333 1.00 27.53 252 VAL A C 1
ATOM 1918 O O . VAL A 1 252 ? 7.456 -3.054 12.785 1.00 27.53 252 VAL A O 1
ATOM 1921 N N . LYS A 1 253 ? 9.541 -3.148 11.983 1.00 29.72 253 LYS A N 1
ATOM 1922 C CA . LYS A 1 253 ? 9.739 -4.555 12.352 1.00 29.72 253 LYS A CA 1
ATOM 1923 C C . LYS A 1 253 ? 10.184 -4.654 13.812 1.00 29.72 253 LYS A C 1
ATOM 1925 O O . LYS A 1 253 ? 11.338 -4.379 14.127 1.00 29.72 253 LYS A O 1
ATOM 1930 N N . ALA A 1 254 ? 9.295 -5.189 14.642 1.00 26.50 254 ALA A N 1
ATOM 1931 C CA . ALA A 1 254 ? 9.601 -6.350 15.471 1.00 26.50 254 ALA A CA 1
ATOM 1932 C C . ALA A 1 254 ? 8.353 -7.260 15.544 1.00 26.50 254 ALA A C 1
ATOM 1934 O O . ALA A 1 254 ? 7.440 -6.991 16.306 1.00 26.50 254 ALA A O 1
ATOM 1935 N N . VAL A 1 255 ? 8.354 -8.290 14.680 1.00 39.12 255 VAL A N 1
ATOM 1936 C CA . VAL A 1 255 ? 7.658 -9.604 14.713 1.00 39.12 255 VAL A CA 1
ATOM 1937 C C . VAL A 1 255 ? 6.180 -9.674 15.157 1.00 39.12 255 VAL A C 1
ATOM 1939 O O . VAL A 1 255 ? 5.903 -9.491 16.332 1.00 39.12 255 VAL A O 1
ATOM 1942 N N . ALA A 1 256 ? 5.276 -10.168 14.289 1.00 31.73 256 ALA A N 1
ATOM 1943 C CA . ALA A 1 256 ? 4.094 -10.921 14.737 1.00 31.73 256 ALA A CA 1
ATOM 1944 C C . ALA A 1 256 ? 3.488 -11.831 13.654 1.00 31.73 256 ALA A C 1
ATOM 1946 O O . ALA A 1 256 ? 3.369 -11.405 12.513 1.00 31.73 256 ALA A O 1
ATOM 1947 N N . GLY A 1 257 ? 3.166 -13.081 14.004 1.00 33.41 257 GLY A N 1
ATOM 1948 C CA . GLY A 1 257 ? 2.612 -14.102 13.107 1.00 33.41 257 GLY A CA 1
ATOM 1949 C C . GLY A 1 257 ? 1.093 -14.259 13.224 1.00 33.41 257 GLY A C 1
ATOM 1950 O O . GLY A 1 257 ? 0.530 -14.100 14.309 1.00 33.41 257 GLY A O 1
ATOM 1951 N N . ALA A 1 258 ? 0.486 -14.623 12.098 1.00 35.56 258 ALA A N 1
ATOM 1952 C CA . ALA A 1 258 ? -0.942 -14.780 11.849 1.00 35.56 258 ALA A CA 1
ATOM 1953 C C . ALA A 1 258 ? -1.604 -15.965 12.568 1.00 35.56 258 ALA A C 1
ATOM 1955 O O . ALA A 1 258 ? -1.927 -16.965 11.936 1.00 35.56 258 ALA A O 1
ATOM 1956 N N . GLY A 1 259 ? -1.858 -15.856 13.872 1.00 38.25 259 GLY A N 1
ATOM 1957 C CA . GLY A 1 259 ? -2.669 -16.837 14.596 1.00 38.25 259 GLY A CA 1
ATOM 1958 C C . GLY A 1 259 ? -4.111 -16.898 14.073 1.00 38.25 259 GLY A C 1
ATOM 1959 O O . GLY A 1 259 ? -4.836 -15.915 14.158 1.00 38.25 259 GLY A O 1
ATOM 1960 N N . GLU A 1 260 ? -4.524 -18.064 13.571 1.00 44.72 260 GLU A N 1
ATOM 1961 C CA . GLU A 1 260 ? -5.889 -18.492 13.204 1.00 44.72 260 GLU A CA 1
ATOM 1962 C C . GLU A 1 260 ? -7.041 -17.828 14.016 1.00 44.72 260 GLU A C 1
ATOM 1964 O O . GLU A 1 260 ? -6.895 -17.537 15.199 1.00 44.72 260 GLU A O 1
ATOM 1969 N N . ASN A 1 261 ? -8.263 -17.697 13.466 1.00 51.75 261 ASN A N 1
ATOM 1970 C CA . ASN A 1 261 ? -9.459 -17.261 14.232 1.00 51.75 261 ASN A CA 1
ATOM 1971 C C . ASN A 1 261 ? -9.974 -18.336 15.230 1.00 51.75 261 ASN A C 1
ATOM 1973 O O . ASN A 1 261 ? -11.175 -18.507 15.440 1.00 51.75 261 ASN A O 1
ATOM 1977 N N . THR A 1 262 ? -9.057 -19.110 15.807 1.00 69.00 262 THR A N 1
ATOM 1978 C CA . THR A 1 262 ? -9.263 -20.065 16.894 1.00 69.00 262 THR A CA 1
ATOM 1979 C C . THR A 1 262 ? -8.926 -19.389 18.227 1.00 69.00 262 THR A C 1
ATOM 1981 O O . THR A 1 262 ? -8.182 -18.403 18.246 1.00 69.00 262 THR A O 1
ATOM 1984 N N . PRO A 1 263 ? -9.426 -19.897 19.370 1.00 75.38 263 PRO A N 1
ATOM 1985 C CA . PRO A 1 263 ? -8.993 -19.408 20.680 1.00 75.38 263 PRO A CA 1
ATOM 1986 C C . PRO A 1 263 ? -7.465 -19.374 20.823 1.00 75.38 263 PRO A C 1
ATOM 1988 O O . PRO A 1 263 ? -6.896 -18.364 21.228 1.00 75.38 263 PRO A O 1
ATOM 1991 N N . LYS A 1 264 ? -6.792 -20.426 20.349 1.00 78.81 264 LYS A N 1
ATOM 1992 C CA . LYS A 1 264 ? -5.332 -20.540 20.312 1.00 78.81 264 LYS A CA 1
ATOM 1993 C C . LYS A 1 264 ? -4.657 -19.410 19.515 1.00 78.81 264 LYS A C 1
ATOM 1995 O O . LYS A 1 264 ? -3.721 -18.791 20.015 1.00 78.81 264 LYS A O 1
ATOM 2000 N N . GLY A 1 265 ? -5.133 -19.107 18.303 1.00 69.62 265 GLY A N 1
ATOM 2001 C CA . GLY A 1 265 ? -4.619 -18.010 17.464 1.00 69.62 265 GLY A CA 1
ATOM 2002 C C . GLY A 1 265 ? -4.816 -16.629 18.063 1.00 69.62 265 GLY A C 1
ATOM 2003 O O . GLY A 1 265 ? -3.875 -15.839 18.102 1.00 69.62 265 GLY A O 1
ATOM 2004 N N . ARG A 1 266 ? -5.988 -16.369 18.646 1.00 74.62 266 ARG A N 1
ATOM 2005 C CA . ARG A 1 266 ? -6.274 -15.096 19.321 1.00 74.62 266 ARG A CA 1
ATOM 2006 C C . ARG A 1 266 ? -5.345 -14.843 20.509 1.00 74.62 266 ARG A C 1
ATOM 2008 O O . ARG A 1 266 ? -4.854 -13.726 20.661 1.00 74.62 266 ARG A O 1
ATOM 2015 N N . ILE A 1 267 ? -5.067 -15.871 21.312 1.00 81.94 267 ILE A N 1
ATOM 2016 C CA . ILE A 1 267 ? -4.141 -15.787 22.451 1.00 81.94 267 ILE A CA 1
ATOM 2017 C C . ILE A 1 267 ? -2.707 -15.536 21.966 1.00 81.94 267 ILE A C 1
ATOM 2019 O O . ILE A 1 267 ? -2.032 -14.644 22.482 1.00 81.94 267 ILE A O 1
ATOM 2023 N N . TRP A 1 268 ? -2.257 -16.274 20.945 1.00 81.44 268 TRP A N 1
ATOM 2024 C CA . TRP A 1 268 ? -0.937 -16.083 20.338 1.00 81.44 268 TRP A CA 1
ATOM 2025 C C . TRP A 1 268 ? -0.750 -14.650 19.841 1.00 81.44 268 TRP A C 1
ATOM 2027 O O . TRP A 1 268 ? 0.184 -13.963 20.255 1.00 81.44 268 TRP A O 1
ATOM 2037 N N . THR A 1 269 ? -1.676 -14.169 19.010 1.00 68.25 269 THR A N 1
ATOM 2038 C CA . THR A 1 269 ? -1.632 -12.817 18.448 1.00 68.25 269 THR A CA 1
ATOM 2039 C C . THR A 1 269 ? -1.666 -11.759 19.542 1.00 68.25 269 THR A C 1
ATOM 2041 O O . THR A 1 269 ? -0.911 -10.791 19.479 1.00 68.25 269 THR A O 1
ATOM 2044 N N . PHE A 1 270 ? -2.487 -11.946 20.578 1.00 80.88 270 PHE A N 1
ATOM 2045 C CA . PHE A 1 270 ? -2.525 -11.034 21.714 1.00 80.88 270 PHE A CA 1
ATOM 2046 C C . PHE A 1 270 ? -1.156 -10.908 22.394 1.00 80.88 270 PHE A C 1
ATOM 2048 O O . PHE A 1 270 ? -0.645 -9.798 22.532 1.00 80.88 270 PHE A O 1
ATOM 2055 N N . LEU A 1 271 ? -0.539 -12.026 22.783 1.00 78.31 271 LEU A N 1
ATOM 2056 C CA . LEU A 1 271 ? 0.736 -12.037 23.509 1.00 78.31 271 LEU A CA 1
ATOM 2057 C C . LEU A 1 271 ? 1.872 -11.447 22.671 1.00 78.31 271 LEU A C 1
ATOM 2059 O O . LEU A 1 271 ? 2.616 -10.583 23.138 1.00 78.31 271 LEU A O 1
ATOM 2063 N N . ILE A 1 272 ? 1.952 -11.844 21.405 1.00 75.19 272 ILE A N 1
ATOM 2064 C CA . ILE A 1 272 ? 2.923 -11.301 20.463 1.00 75.19 272 ILE A CA 1
ATOM 2065 C C . ILE A 1 272 ? 2.741 -9.778 20.312 1.00 75.19 272 ILE A C 1
ATOM 2067 O O . ILE A 1 272 ? 3.715 -9.034 20.422 1.00 75.19 272 ILE A O 1
ATOM 2071 N N . ASN A 1 273 ? 1.503 -9.284 20.181 1.00 56.62 273 ASN A N 1
ATOM 2072 C CA . ASN A 1 273 ? 1.210 -7.846 20.087 1.00 56.62 273 ASN A CA 1
ATOM 2073 C C . ASN A 1 273 ? 1.515 -7.074 21.377 1.00 56.62 273 ASN A C 1
ATOM 2075 O O . ASN A 1 273 ? 1.778 -5.872 21.339 1.00 56.62 273 ASN A O 1
ATOM 2079 N N . LYS A 1 274 ? 1.514 -7.744 22.532 1.00 74.69 274 LYS A N 1
ATOM 2080 C CA . LYS A 1 274 ? 1.999 -7.166 23.792 1.00 74.69 274 LYS A CA 1
ATOM 2081 C C . LYS A 1 274 ? 3.529 -7.176 23.897 1.00 74.69 274 LYS A C 1
ATOM 2083 O O . LYS A 1 274 ? 4.064 -6.699 24.897 1.00 74.69 274 LYS A O 1
ATOM 2088 N N . GLY A 1 275 ? 4.246 -7.669 22.886 1.00 60.91 275 GLY A N 1
ATOM 2089 C CA . GLY A 1 275 ? 5.706 -7.664 22.797 1.00 60.91 275 GLY A CA 1
ATOM 2090 C C . GLY A 1 275 ? 6.378 -8.878 23.434 1.00 60.91 275 GLY A C 1
ATOM 2091 O O . GLY A 1 275 ? 7.542 -8.787 23.816 1.00 60.91 275 GLY A O 1
ATOM 2092 N N . PHE A 1 276 ? 5.656 -9.986 23.615 1.00 81.94 276 PHE A N 1
ATOM 2093 C CA . PHE A 1 276 ? 6.261 -11.258 24.004 1.00 81.94 276 PHE A CA 1
ATOM 2094 C C . PHE A 1 276 ? 6.969 -11.858 22.785 1.00 81.94 276 PHE A C 1
ATOM 2096 O O . PHE A 1 276 ? 6.451 -11.827 21.670 1.00 81.94 276 PHE A O 1
ATOM 2103 N N . SER A 1 277 ? 8.147 -12.442 22.979 1.00 73.06 277 SER A N 1
ATOM 2104 C CA . SER A 1 277 ? 8.796 -13.256 21.955 1.00 73.06 277 SER A CA 1
ATOM 2105 C C . SER A 1 277 ? 7.945 -14.495 21.637 1.00 73.06 277 SER A C 1
ATOM 2107 O O . SER A 1 277 ? 7.065 -14.884 22.410 1.00 73.06 277 SER A O 1
ATOM 2109 N N . LYS A 1 278 ? 8.247 -15.187 20.532 1.00 70.94 278 LYS A N 1
ATOM 2110 C CA . LYS A 1 278 ? 7.613 -16.477 20.201 1.00 70.94 278 LYS A CA 1
ATOM 2111 C C . LYS A 1 278 ? 7.787 -17.512 21.317 1.00 70.94 278 LYS A C 1
ATOM 2113 O O . LYS A 1 278 ? 6.854 -18.240 21.634 1.00 70.94 278 LYS A O 1
ATOM 2118 N N . ALA A 1 279 ? 8.965 -17.551 21.940 1.00 70.50 279 ALA A N 1
ATOM 2119 C CA . ALA A 1 279 ? 9.268 -18.482 23.021 1.00 70.50 279 ALA A CA 1
ATOM 2120 C C . ALA A 1 279 ? 8.530 -18.122 24.318 1.00 70.50 279 ALA A C 1
ATOM 2122 O O . ALA A 1 279 ? 7.943 -18.999 24.944 1.00 70.50 279 ALA A O 1
ATOM 2123 N N . ALA A 1 280 ? 8.485 -16.838 24.684 1.00 78.38 280 ALA A N 1
ATOM 2124 C CA . ALA A 1 280 ? 7.722 -16.367 25.837 1.00 78.38 280 ALA A CA 1
ATOM 2125 C C . ALA A 1 280 ? 6.213 -16.602 25.643 1.00 78.38 280 ALA A C 1
ATOM 2127 O O . ALA A 1 280 ? 5.546 -17.108 26.541 1.00 78.38 280 ALA A O 1
ATOM 2128 N N . THR A 1 281 ? 5.697 -16.320 24.442 1.00 87.81 281 THR A N 1
ATOM 2129 C CA . THR A 1 281 ? 4.308 -16.597 24.038 1.00 87.81 281 THR A CA 1
ATOM 2130 C C . THR A 1 281 ? 3.980 -18.080 24.176 1.00 87.81 281 THR A C 1
ATOM 2132 O O . THR A 1 281 ? 2.998 -18.445 24.818 1.00 87.81 281 THR A O 1
ATOM 2135 N N . ALA A 1 282 ? 4.837 -18.944 23.635 1.00 87.31 282 ALA A N 1
ATOM 2136 C CA . ALA A 1 282 ? 4.687 -20.384 23.741 1.00 87.31 282 ALA A CA 1
ATOM 2137 C C . ALA A 1 282 ? 4.724 -20.884 25.194 1.00 87.31 282 ALA A C 1
ATOM 2139 O O . ALA A 1 282 ? 3.928 -21.745 25.555 1.00 87.31 282 ALA A O 1
ATOM 2140 N N . GLY A 1 283 ? 5.582 -20.313 26.045 1.00 93.19 283 GLY A N 1
ATOM 2141 C CA . GLY A 1 283 ? 5.637 -20.644 27.470 1.00 93.19 283 GLY A CA 1
ATOM 2142 C C . GLY A 1 283 ? 4.343 -20.318 28.221 1.00 93.19 283 GLY A C 1
ATOM 2143 O O . GLY A 1 283 ? 3.845 -21.153 28.977 1.00 93.19 283 GLY A O 1
ATOM 2144 N N . VAL A 1 284 ? 3.759 -19.140 27.971 1.00 98.00 284 VAL A N 1
ATOM 2145 C CA . VAL A 1 284 ? 2.449 -18.746 28.527 1.00 98.00 284 VAL A CA 1
ATOM 2146 C C . VAL A 1 284 ? 1.353 -19.689 28.022 1.00 98.00 284 VAL A C 1
ATOM 2148 O O . VAL A 1 284 ? 0.591 -20.255 28.802 1.00 98.00 284 VAL A O 1
ATOM 2151 N N . MET A 1 285 ? 1.300 -19.915 26.710 1.00 96.88 285 MET A N 1
ATOM 2152 C CA . MET A 1 285 ? 0.262 -20.732 26.081 1.00 96.88 285 MET A CA 1
ATOM 2153 C C . MET A 1 285 ? 0.367 -22.226 26.399 1.00 96.88 285 MET A C 1
ATOM 2155 O O . MET A 1 285 ? -0.646 -22.917 26.363 1.00 96.88 285 MET A O 1
ATOM 2159 N N . GLY A 1 286 ? 1.560 -22.738 26.708 1.00 92.56 286 GLY A N 1
ATOM 2160 C CA . GLY A 1 286 ? 1.736 -24.112 27.177 1.00 92.56 286 GLY A CA 1
ATOM 2161 C C . GLY A 1 286 ? 1.127 -24.339 28.561 1.00 92.56 286 GLY A C 1
ATOM 2162 O O . GLY A 1 286 ? 0.608 -25.418 28.837 1.00 92.56 286 GLY A O 1
ATOM 2163 N N . ASN A 1 287 ? 1.127 -23.304 29.406 1.00 97.12 287 ASN A N 1
ATOM 2164 C CA . ASN A 1 287 ? 0.406 -23.319 30.675 1.00 97.12 287 ASN A CA 1
ATOM 2165 C C . ASN A 1 287 ? -1.107 -23.207 30.442 1.00 97.12 287 ASN A C 1
ATOM 2167 O O . ASN A 1 287 ? -1.839 -24.087 30.882 1.00 97.12 287 ASN A O 1
ATOM 2171 N N . MET A 1 288 ? -1.564 -22.221 29.659 1.00 97.06 288 MET A N 1
ATOM 2172 C CA . MET A 1 288 ? -2.994 -22.047 29.341 1.00 97.06 288 MET A CA 1
ATOM 2173 C C . MET A 1 288 ? -3.642 -23.288 28.700 1.00 97.06 288 MET A C 1
ATOM 2175 O O . MET A 1 288 ? -4.809 -23.569 28.965 1.00 97.06 288 MET A O 1
ATOM 2179 N N . GLU A 1 289 ? -2.905 -24.043 27.876 1.00 92.94 289 GLU A N 1
ATOM 2180 C CA . GLU A 1 289 ? -3.398 -25.300 27.291 1.00 92.94 289 GLU A CA 1
ATOM 2181 C C . GLU A 1 289 ? -3.718 -26.335 28.370 1.00 92.94 289 GLU A C 1
ATOM 2183 O O . GLU A 1 289 ? -4.762 -26.982 28.319 1.00 92.94 289 GLU A O 1
ATOM 2188 N N . LEU A 1 290 ? -2.845 -26.476 29.372 1.00 92.62 290 LEU A N 1
ATOM 2189 C CA . LEU A 1 290 ? -3.093 -27.388 30.482 1.00 92.62 290 LEU A CA 1
ATOM 2190 C C . LEU A 1 290 ? -4.239 -26.888 31.372 1.00 92.62 290 LEU A C 1
ATOM 2192 O O . LEU A 1 290 ? -5.051 -27.698 31.814 1.00 92.62 290 LEU A O 1
ATOM 2196 N N . GLU A 1 291 ? -4.301 -25.579 31.624 1.00 92.00 291 GLU A N 1
ATOM 2197 C CA . GLU A 1 291 ? -5.316 -24.977 32.493 1.00 92.00 291 GLU A CA 1
ATOM 2198 C C . GLU A 1 291 ? -6.731 -25.079 31.907 1.00 92.00 291 GLU A C 1
ATOM 2200 O O . GLU A 1 291 ? -7.692 -25.352 32.627 1.00 92.00 291 GLU A O 1
ATOM 2205 N N . SER A 1 292 ? -6.883 -24.854 30.600 1.00 94.81 292 SER A N 1
ATOM 2206 C CA . SER A 1 292 ? -8.207 -24.648 29.998 1.00 94.81 292 SER A CA 1
ATOM 2207 C C . SER A 1 292 ? -8.388 -25.218 28.594 1.00 94.81 292 SER A C 1
ATOM 2209 O O . SER A 1 292 ? -9.498 -25.162 28.067 1.00 94.81 292 SER A O 1
ATOM 2211 N N . GLY A 1 293 ? -7.335 -25.717 27.940 1.00 89.44 293 GLY A N 1
ATOM 2212 C CA . GLY A 1 293 ? -7.385 -26.034 26.507 1.00 89.44 293 GLY A CA 1
ATOM 2213 C C . GLY A 1 293 ? -7.749 -24.818 25.643 1.00 89.44 293 GLY A C 1
ATOM 2214 O O . GLY A 1 293 ? -8.427 -24.956 24.623 1.00 89.44 293 GLY A O 1
ATOM 2215 N N . TYR A 1 294 ? -7.386 -23.615 26.104 1.00 90.56 294 TYR A N 1
ATOM 2216 C CA . TYR A 1 294 ? -7.776 -22.320 25.536 1.00 90.56 294 TYR A CA 1
ATOM 2217 C C . TYR A 1 294 ? -9.284 -22.004 25.563 1.00 90.56 294 TYR A C 1
ATOM 2219 O O . TYR A 1 294 ? -9.722 -21.089 24.860 1.00 90.56 294 TYR A O 1
ATOM 2227 N N . ASP A 1 295 ? -10.097 -22.719 26.346 1.00 88.94 295 ASP A N 1
ATOM 2228 C CA . ASP A 1 295 ? -11.526 -22.423 26.485 1.00 88.94 295 ASP A CA 1
ATOM 2229 C C . ASP A 1 295 ? -11.766 -21.348 27.563 1.00 88.94 295 ASP A C 1
ATOM 2231 O O . ASP A 1 295 ? -11.572 -21.610 28.754 1.00 88.94 295 ASP A O 1
ATOM 2235 N N . PRO A 1 296 ? -12.254 -20.143 27.207 1.00 92.25 296 PRO A N 1
ATOM 2236 C CA . PRO A 1 296 ? -12.562 -19.114 28.198 1.00 92.25 296 PRO A CA 1
ATOM 2237 C C . PRO A 1 296 ? -13.762 -19.476 29.094 1.00 92.25 296 PRO A C 1
ATOM 2239 O O . PRO A 1 296 ? -14.011 -18.786 30.082 1.00 92.25 296 PRO A O 1
ATOM 2242 N N . ASN A 1 297 ? -14.507 -20.542 28.778 1.00 94.38 297 ASN A N 1
ATOM 2243 C CA . ASN A 1 297 ? -15.591 -21.074 29.606 1.00 94.38 297 ASN A CA 1
ATOM 2244 C C . ASN A 1 297 ? -15.136 -22.191 30.555 1.00 94.38 297 ASN A C 1
ATOM 2246 O O . ASN A 1 297 ? -15.971 -22.701 31.302 1.00 94.38 297 ASN A O 1
ATOM 2250 N N . ALA A 1 298 ? -13.860 -22.594 30.525 1.00 94.69 298 ALA A N 1
ATOM 2251 C CA . ALA A 1 298 ? -13.365 -23.688 31.349 1.00 94.69 298 ALA A CA 1
ATOM 2252 C C . ALA A 1 298 ? -13.608 -23.400 32.837 1.00 94.69 298 ALA A C 1
ATOM 2254 O O . ALA A 1 298 ? -13.116 -22.410 33.378 1.00 94.69 298 ALA A O 1
ATOM 2255 N N . GLU A 1 299 ? -14.350 -24.278 33.510 1.00 95.44 299 GLU A N 1
ATOM 2256 C CA . GLU A 1 299 ? -14.633 -24.161 34.938 1.00 95.44 299 GLU A CA 1
ATOM 2257 C C . GLU A 1 299 ? -14.378 -25.488 35.650 1.00 95.44 299 GLU A C 1
ATOM 2259 O O . GLU A 1 299 ? -14.955 -26.532 35.325 1.00 95.44 299 GLU A O 1
ATOM 2264 N N . ASN A 1 300 ? -13.520 -25.450 36.665 1.00 90.81 300 ASN A N 1
ATOM 2265 C CA . ASN A 1 300 ? -13.256 -26.603 37.500 1.00 90.81 300 ASN A CA 1
ATOM 2266 C C . ASN A 1 300 ? -14.391 -26.783 38.515 1.00 90.81 300 ASN A C 1
ATOM 2268 O O . ASN A 1 300 ? -14.506 -26.042 39.488 1.00 90.81 300 ASN A O 1
ATOM 2272 N N . SER A 1 301 ? -15.200 -27.823 38.327 1.00 88.12 301 SER A N 1
ATOM 2273 C CA . SER A 1 301 ? -16.347 -28.131 39.199 1.00 88.12 301 SER A CA 1
ATOM 2274 C C . SER A 1 301 ? -16.003 -28.404 40.672 1.00 88.12 301 SER A C 1
ATOM 2276 O O . SER A 1 301 ? -16.891 -28.336 41.520 1.00 88.12 301 SER A O 1
ATOM 2278 N N . SER A 1 302 ? -14.746 -28.732 40.992 1.00 88.62 302 SER A N 1
ATOM 2279 C CA . SER A 1 302 ? -14.310 -29.046 42.360 1.00 88.62 302 SER A CA 1
ATOM 2280 C C . SER A 1 302 ? -13.723 -27.838 43.090 1.00 88.62 302 SER A C 1
ATOM 2282 O O . SER A 1 302 ? -13.970 -27.679 44.283 1.00 88.62 302 SER A O 1
ATOM 2284 N N . SER A 1 303 ? -12.945 -26.998 42.402 1.00 90.62 303 SER A N 1
ATOM 2285 C CA . SER A 1 303 ? -12.299 -25.822 43.004 1.00 90.62 303 SER A CA 1
ATOM 2286 C C . SER A 1 303 ? -13.032 -24.508 42.732 1.00 90.62 303 SER A C 1
ATOM 2288 O O . SER A 1 303 ? -12.888 -23.572 43.511 1.00 90.62 303 SER A O 1
ATOM 2290 N N . GLY A 1 304 ? -13.814 -24.420 41.655 1.00 92.19 304 GLY A N 1
ATOM 2291 C CA . GLY A 1 304 ? -14.353 -23.159 41.147 1.00 92.19 304 GLY A CA 1
ATOM 2292 C C . GLY A 1 304 ? -13.309 -22.303 40.423 1.00 92.19 304 GLY A C 1
ATOM 2293 O O . GLY A 1 304 ? -13.497 -21.095 40.301 1.00 92.19 304 GLY A O 1
ATOM 2294 N N . ALA A 1 305 ? -12.195 -22.882 39.974 1.00 94.69 305 ALA A N 1
ATOM 2295 C CA . ALA A 1 305 ? -11.249 -22.185 39.107 1.00 94.69 305 ALA A CA 1
ATOM 2296 C C . ALA A 1 305 ? -11.867 -21.947 37.716 1.00 94.69 305 ALA A C 1
ATOM 2298 O O . ALA A 1 305 ? -12.628 -22.792 37.242 1.00 94.69 305 ALA A O 1
ATOM 2299 N N . TYR A 1 306 ? -11.598 -20.795 37.094 1.00 97.25 306 TYR A N 1
ATOM 2300 C CA . TYR A 1 306 ? -12.347 -20.331 35.921 1.00 97.25 306 TYR A CA 1
ATOM 2301 C C . TYR A 1 306 ? -11.482 -19.670 34.838 1.00 97.25 306 TYR A C 1
ATOM 2303 O O . TYR A 1 306 ? -10.566 -18.910 35.145 1.00 97.25 306 TYR A O 1
ATOM 2311 N N . GLY A 1 307 ? -11.829 -19.898 33.570 1.00 96.44 307 GLY A N 1
ATOM 2312 C CA . GLY A 1 307 ? -11.270 -19.213 32.403 1.00 96.44 307 GLY A CA 1
ATOM 2313 C C . GLY A 1 307 ? -9.900 -19.725 31.956 1.00 96.44 307 GLY A C 1
ATOM 2314 O O . GLY A 1 307 ? -9.423 -20.766 32.415 1.00 96.44 307 GLY A O 1
ATOM 2315 N N . LEU A 1 308 ? -9.269 -18.965 31.053 1.00 96.06 308 LEU A N 1
ATOM 2316 C CA . LEU A 1 308 ? -8.039 -19.330 30.333 1.00 96.06 308 LEU A CA 1
ATOM 2317 C C . LEU A 1 308 ? -6.862 -19.724 31.239 1.00 96.06 308 LEU A C 1
ATOM 2319 O O . LEU A 1 308 ? -6.077 -20.599 30.880 1.00 96.06 308 LEU A O 1
ATOM 2323 N N . LEU A 1 309 ? -6.746 -19.061 32.391 1.00 96.25 309 LEU A N 1
ATOM 2324 C CA . LEU A 1 309 ? -5.677 -19.240 33.381 1.00 96.25 309 LEU A CA 1
ATOM 2325 C C . LEU A 1 309 ? -6.211 -19.792 34.711 1.00 96.25 309 LEU A C 1
ATOM 2327 O O . LEU A 1 309 ? -5.578 -19.626 35.748 1.00 96.25 309 LEU A O 1
ATOM 2331 N N . GLN A 1 310 ? -7.420 -20.373 34.701 1.00 96.25 310 GLN A N 1
ATOM 2332 C CA . GLN A 1 310 ? -8.038 -20.994 35.878 1.00 96.25 310 GLN A CA 1
ATOM 2333 C C . GLN A 1 310 ? -7.993 -20.097 37.133 1.00 96.25 310 GLN A C 1
ATOM 2335 O O . GLN A 1 310 ? -7.668 -20.532 38.240 1.00 96.25 310 GLN A O 1
ATOM 2340 N N . TRP A 1 311 ? -8.371 -18.822 36.976 1.00 96.38 311 TRP A N 1
ATOM 2341 C CA . TRP A 1 311 ? -8.448 -17.866 38.080 1.00 96.38 311 TRP A CA 1
ATOM 2342 C C . TRP A 1 311 ? -9.320 -18.410 39.213 1.00 96.38 311 TRP A C 1
ATOM 2344 O O . TRP A 1 311 ? -10.432 -18.893 38.988 1.00 96.38 311 TRP A O 1
ATOM 2354 N N . LEU A 1 312 ? -8.826 -18.292 40.447 1.00 95.06 312 LEU A N 1
ATOM 2355 C CA . LEU A 1 312 ? -9.463 -18.835 41.645 1.00 95.06 312 LEU A CA 1
ATOM 2356 C C . LEU A 1 312 ? -9.484 -17.802 42.781 1.00 95.06 312 LEU A C 1
ATOM 2358 O O . LEU A 1 312 ? -8.593 -16.956 42.898 1.00 95.06 312 LEU A O 1
ATOM 2362 N N . GLY A 1 313 ? -10.504 -17.882 43.642 1.00 94.00 313 GLY A N 1
ATOM 2363 C CA . GLY A 1 313 ? -10.644 -17.019 44.818 1.00 94.00 313 GLY A CA 1
ATOM 2364 C C . GLY A 1 313 ? -10.655 -15.534 44.448 1.00 94.00 313 GLY A C 1
ATOM 2365 O O . GLY A 1 313 ? -11.296 -15.140 43.478 1.00 94.00 313 GLY A O 1
ATOM 2366 N N . GLY A 1 314 ? -9.895 -14.713 45.178 1.00 94.00 314 GLY A N 1
ATOM 2367 C CA . GLY A 1 314 ? -9.855 -13.261 44.957 1.00 94.00 314 GLY A CA 1
ATOM 2368 C C . GLY A 1 314 ? -9.407 -12.833 43.552 1.00 94.00 314 GLY A C 1
ATOM 2369 O O . GLY A 1 314 ? -9.799 -11.765 43.090 1.00 94.00 314 GLY A O 1
ATOM 2370 N N . ARG A 1 315 ? -8.638 -13.663 42.830 1.00 95.00 315 ARG A N 1
ATOM 2371 C CA . ARG A 1 315 ? -8.267 -13.367 41.435 1.00 95.00 315 ARG A CA 1
ATOM 2372 C C . ARG A 1 315 ? -9.437 -13.589 40.470 1.00 95.00 315 ARG A C 1
ATOM 2374 O O . ARG A 1 315 ? -9.614 -12.812 39.538 1.00 95.00 315 ARG A O 1
ATOM 2381 N N . ARG A 1 316 ? -10.292 -14.586 40.739 1.00 95.75 316 ARG A N 1
ATOM 2382 C CA . ARG A 1 316 ? -11.559 -14.769 40.009 1.00 95.75 316 ARG A CA 1
ATOM 2383 C C . ARG A 1 316 ? -12.522 -13.618 40.289 1.00 95.75 316 ARG A C 1
ATOM 2385 O O . ARG A 1 316 ? -13.079 -13.059 39.353 1.00 95.75 316 ARG A O 1
ATOM 2392 N N . GLU A 1 317 ? -12.664 -13.220 41.554 1.00 96.06 317 GLU A N 1
ATOM 2393 C CA . GLU A 1 317 ? -13.480 -12.054 41.929 1.00 96.06 317 GLU A CA 1
ATOM 2394 C C . GLU A 1 317 ? -12.997 -10.781 41.211 1.00 96.06 317 GLU A C 1
ATOM 2396 O O . GLU A 1 317 ? -13.804 -9.983 40.735 1.00 96.06 317 GLU A O 1
ATOM 2401 N N . GLY A 1 318 ? -11.677 -10.608 41.075 1.00 95.56 318 GLY A N 1
ATOM 2402 C CA . GLY A 1 318 ? -11.077 -9.512 40.319 1.00 95.56 318 GLY A CA 1
ATOM 2403 C C . GLY A 1 318 ? -11.405 -9.545 38.822 1.00 95.56 318 GLY A C 1
ATOM 2404 O O . GLY A 1 318 ? -11.744 -8.501 38.261 1.00 95.56 318 GLY A O 1
ATOM 2405 N N . LEU A 1 319 ? -11.371 -10.723 38.189 1.00 96.12 319 LEU A N 1
ATOM 2406 C CA . LEU A 1 319 ? -11.797 -10.906 36.797 1.00 96.12 319 LEU A CA 1
ATOM 2407 C C . LEU A 1 319 ? -13.280 -10.551 36.616 1.00 96.12 319 LEU A C 1
ATOM 2409 O O . LEU A 1 319 ? -13.636 -9.812 35.700 1.00 96.12 319 LEU A O 1
ATOM 2413 N N . GLU A 1 320 ? -14.152 -11.041 37.496 1.00 96.06 320 GLU A N 1
ATOM 2414 C CA . GLU A 1 320 ? -15.598 -10.785 37.439 1.00 96.06 320 GLU A CA 1
ATOM 2415 C C . GLU A 1 320 ? -15.926 -9.298 37.665 1.00 96.06 320 GLU A C 1
ATOM 2417 O O . GLU A 1 320 ? -16.793 -8.725 36.991 1.00 96.06 320 GLU A O 1
ATOM 2422 N N . ALA A 1 321 ? -15.190 -8.632 38.560 1.00 92.62 321 ALA A N 1
ATOM 2423 C CA . ALA A 1 321 ? -15.288 -7.191 38.763 1.00 92.62 321 ALA A CA 1
ATOM 2424 C C . ALA A 1 321 ? -14.811 -6.407 37.530 1.00 92.62 321 ALA A C 1
ATOM 2426 O O . ALA A 1 321 ? -15.478 -5.455 37.115 1.00 92.62 321 ALA A O 1
ATOM 2427 N N . TYR A 1 322 ? -13.702 -6.822 36.909 1.00 89.88 322 TYR A N 1
ATOM 2428 C CA . TYR A 1 322 ? -13.210 -6.231 35.663 1.00 89.88 322 TYR A CA 1
ATOM 2429 C C . TYR A 1 322 ? -14.218 -6.411 34.520 1.00 89.88 322 TYR A C 1
ATOM 2431 O O . TYR A 1 322 ? -14.490 -5.462 33.783 1.00 89.88 322 TYR A O 1
ATOM 2439 N N . ALA A 1 323 ? -14.849 -7.582 34.421 1.00 88.75 323 ALA A N 1
ATOM 2440 C CA . ALA A 1 323 ? -15.894 -7.856 33.443 1.00 88.75 323 ALA A CA 1
ATOM 2441 C C . ALA A 1 323 ? -17.112 -6.942 33.620 1.00 88.75 323 ALA A C 1
ATOM 2443 O O . ALA A 1 323 ? -17.567 -6.292 32.675 1.00 88.75 323 ALA A O 1
ATOM 2444 N N . THR A 1 324 ? -17.573 -6.810 34.866 1.00 91.19 324 THR A N 1
ATOM 2445 C CA . THR A 1 324 ? -18.681 -5.921 35.233 1.00 91.19 324 THR A CA 1
ATOM 2446 C C . THR A 1 324 ? -18.366 -4.463 34.890 1.00 91.19 324 THR A C 1
ATOM 2448 O O . THR A 1 324 ? -19.201 -3.774 34.306 1.00 91.19 324 THR A O 1
ATOM 2451 N N . ALA A 1 325 ? -17.154 -3.993 35.201 1.00 81.06 325 ALA A N 1
ATOM 2452 C CA . ALA A 1 325 ? -16.730 -2.621 34.924 1.00 81.06 325 ALA A CA 1
ATOM 2453 C C . ALA A 1 325 ? -16.671 -2.296 33.421 1.00 81.06 325 ALA A C 1
ATOM 2455 O O . ALA A 1 325 ? -16.909 -1.153 33.035 1.00 81.06 325 ALA A O 1
ATOM 2456 N N . ASN A 1 326 ? -16.394 -3.295 32.579 1.00 75.19 326 ASN A N 1
ATOM 2457 C CA . ASN A 1 326 ? -16.305 -3.144 31.125 1.00 75.19 326 ASN A CA 1
ATOM 2458 C C . ASN A 1 326 ? -17.594 -3.548 30.387 1.00 75.19 326 ASN A C 1
ATOM 2460 O O . ASN A 1 326 ? -17.600 -3.599 29.159 1.00 75.19 326 ASN A O 1
ATOM 2464 N N . ASN A 1 327 ? -18.688 -3.816 31.116 1.00 86.19 327 ASN A N 1
ATOM 2465 C CA . ASN A 1 327 ? -19.978 -4.242 30.563 1.00 86.19 327 ASN A CA 1
ATOM 2466 C C . ASN A 1 327 ? -19.844 -5.397 29.551 1.00 86.19 327 ASN A C 1
ATOM 2468 O O . ASN A 1 327 ? -20.438 -5.382 28.471 1.00 86.19 327 ASN A O 1
ATOM 2472 N N . CYS A 1 328 ? -19.022 -6.383 29.896 1.00 81.56 328 CYS A N 1
ATOM 2473 C CA . CYS A 1 328 ? -18.716 -7.518 29.042 1.00 81.56 328 CYS A CA 1
ATOM 2474 C C . CYS A 1 328 ? -18.776 -8.816 29.862 1.00 81.56 328 CYS A C 1
ATOM 2476 O O . CYS A 1 328 ? -18.700 -8.797 31.091 1.00 81.56 328 CYS A O 1
ATOM 2478 N N . ALA A 1 329 ? -19.004 -9.947 29.198 1.00 86.19 329 ALA A N 1
ATOM 2479 C CA . ALA A 1 329 ? -19.148 -11.228 29.875 1.00 86.19 329 ALA A CA 1
ATOM 2480 C C . ALA A 1 329 ? -17.784 -11.741 30.364 1.00 86.19 329 ALA A C 1
ATOM 2482 O O . ALA A 1 329 ? -16.778 -11.597 29.675 1.00 86.19 329 ALA A O 1
ATOM 2483 N N . ALA A 1 330 ? -17.745 -12.382 31.536 1.00 88.12 330 ALA A N 1
ATOM 2484 C CA . ALA A 1 330 ? -16.496 -12.904 32.098 1.00 88.12 330 ALA A CA 1
ATOM 2485 C C . ALA A 1 330 ? -15.873 -14.033 31.253 1.00 88.12 330 ALA A C 1
ATOM 2487 O O . ALA A 1 330 ? -14.673 -14.260 31.364 1.00 88.12 330 ALA A O 1
ATOM 2488 N N . ASN A 1 331 ? -16.653 -14.703 30.392 1.00 88.31 331 ASN A N 1
ATOM 2489 C CA . ASN A 1 331 ? -16.171 -15.683 29.408 1.00 88.31 331 ASN A CA 1
ATOM 2490 C C . ASN A 1 331 ? -15.744 -15.053 28.072 1.00 88.31 331 ASN A C 1
ATOM 2492 O O . ASN A 1 331 ? -15.409 -15.784 27.137 1.00 88.31 331 ASN A O 1
ATOM 2496 N N . ASP A 1 332 ? -15.775 -13.726 27.933 1.00 87.50 332 ASP A N 1
ATOM 2497 C CA . ASP A 1 332 ? -15.203 -13.093 26.755 1.00 87.50 332 ASP A CA 1
ATOM 2498 C C . ASP A 1 332 ? -13.677 -13.249 26.779 1.00 87.50 332 ASP A C 1
ATOM 2500 O O . ASP A 1 332 ? -12.982 -12.869 27.723 1.00 87.50 332 ASP A O 1
ATOM 2504 N N . MET A 1 333 ? -13.150 -13.841 25.713 1.00 85.06 333 MET A N 1
ATOM 2505 C CA . MET A 1 333 ? -11.732 -14.171 25.603 1.00 85.06 333 MET A CA 1
ATOM 2506 C C . MET A 1 333 ? -10.838 -12.933 25.568 1.00 85.06 333 MET A C 1
ATOM 2508 O O . MET A 1 333 ? -9.749 -12.957 26.135 1.00 85.06 333 MET A O 1
ATOM 2512 N N . GLN A 1 334 ? -11.277 -11.860 24.903 1.00 80.44 334 GLN A N 1
ATOM 2513 C CA . GLN A 1 334 ? -10.486 -10.636 24.822 1.00 80.44 334 GLN A CA 1
ATOM 2514 C C . GLN A 1 334 ? -10.402 -9.985 26.205 1.00 80.44 334 GLN A C 1
ATOM 2516 O O . GLN A 1 334 ? -9.317 -9.619 26.642 1.00 80.44 334 GLN A O 1
ATOM 2521 N N . LEU A 1 335 ? -11.519 -9.957 26.932 1.00 89.69 335 LEU A N 1
ATOM 2522 C CA . LEU A 1 335 ? -11.574 -9.482 28.310 1.00 89.69 335 LEU A CA 1
ATOM 2523 C C . LEU A 1 335 ? -10.658 -10.278 29.246 1.00 89.69 335 LEU A C 1
ATOM 2525 O O . LEU A 1 335 ? -9.927 -9.670 30.026 1.00 89.69 335 LEU A O 1
ATOM 2529 N N . GLN A 1 336 ? -10.668 -11.614 29.174 1.00 96.25 336 GLN A N 1
ATOM 2530 C CA . GLN A 1 336 ? -9.783 -12.450 29.998 1.00 96.25 336 GLN A CA 1
ATOM 2531 C C . GLN A 1 336 ? -8.299 -12.193 29.688 1.00 96.25 336 GLN A C 1
ATOM 2533 O O . GLN A 1 336 ? -7.482 -12.114 30.606 1.00 96.25 336 GLN A O 1
ATOM 2538 N N . LEU A 1 337 ? -7.945 -12.009 28.413 1.00 92.06 337 LEU A N 1
ATOM 2539 C CA . LEU A 1 337 ? -6.580 -11.676 27.995 1.00 92.06 337 LEU A CA 1
ATOM 2540 C C . LEU A 1 337 ? -6.145 -10.280 28.459 1.00 92.06 337 LEU A C 1
ATOM 2542 O O . LEU A 1 337 ? -5.023 -10.109 28.943 1.00 92.06 337 LEU A O 1
ATOM 2546 N N . ASP A 1 338 ? -7.030 -9.289 28.363 1.00 81.88 338 ASP A N 1
ATOM 2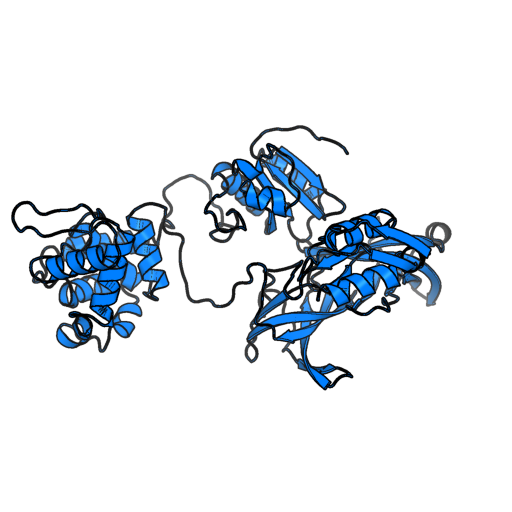547 C CA . ASP A 1 338 ? -6.772 -7.943 28.873 1.00 81.88 338 ASP A CA 1
ATOM 2548 C C . ASP A 1 338 ? -6.611 -7.943 30.399 1.00 81.88 338 ASP A C 1
ATOM 2550 O O . ASP A 1 338 ? -5.689 -7.306 30.915 1.00 81.88 338 ASP A O 1
ATOM 2554 N N . TYR A 1 339 ? -7.429 -8.718 31.118 1.00 94.06 339 TYR A N 1
ATOM 2555 C CA . TYR A 1 339 ? -7.308 -8.880 32.566 1.00 94.06 339 TYR A CA 1
ATOM 2556 C C . TYR A 1 339 ? -5.982 -9.538 32.968 1.00 94.06 339 TYR A C 1
ATOM 2558 O O . TYR A 1 339 ? -5.270 -8.991 33.812 1.00 94.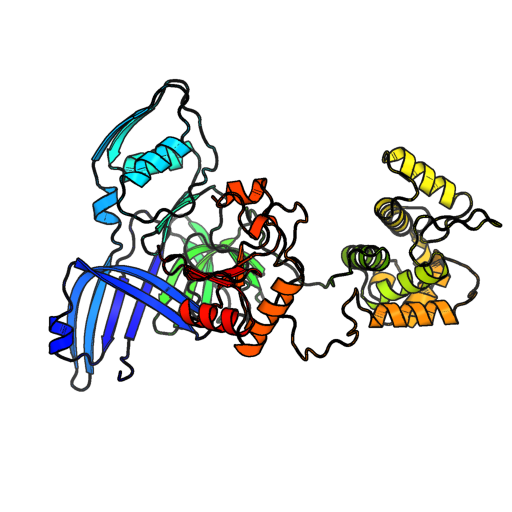06 339 TYR A O 1
ATOM 2566 N N . PHE A 1 340 ? -5.597 -10.641 32.312 1.00 96.38 340 PHE A N 1
ATOM 2567 C CA . PHE A 1 340 ? -4.277 -11.259 32.482 1.00 96.38 340 PHE A CA 1
ATOM 2568 C C . PHE A 1 340 ? -3.152 -10.230 32.322 1.00 96.38 340 PHE A C 1
ATOM 2570 O O . PHE A 1 340 ? -2.264 -10.127 33.169 1.00 96.38 340 PHE A O 1
ATOM 2577 N N . TYR A 1 341 ? -3.193 -9.442 31.243 1.00 91.94 341 TYR A N 1
ATOM 2578 C CA . TYR A 1 341 ? -2.138 -8.475 30.963 1.00 91.94 341 TYR A CA 1
ATOM 2579 C C . TYR A 1 341 ? -2.085 -7.355 32.008 1.00 91.94 341 TYR A C 1
ATOM 2581 O O . TYR A 1 341 ? -0.995 -6.927 32.389 1.00 91.94 341 TYR A O 1
ATOM 2589 N N . ILE A 1 342 ? -3.237 -6.902 32.511 1.00 86.75 342 ILE A N 1
ATOM 2590 C CA . ILE A 1 342 ? -3.304 -5.950 33.626 1.00 86.75 342 ILE A CA 1
ATOM 2591 C C . ILE A 1 342 ? -2.665 -6.549 34.876 1.00 86.75 342 ILE A C 1
ATOM 2593 O O . ILE A 1 342 ? -1.854 -5.867 35.502 1.00 86.75 342 ILE A O 1
ATOM 2597 N N . GLU A 1 343 ? -2.977 -7.802 35.227 1.00 93.19 343 GLU A N 1
ATOM 2598 C CA . GLU A 1 343 ? -2.412 -8.462 36.408 1.00 93.19 343 GLU A CA 1
ATOM 2599 C C . GLU A 1 343 ? -0.884 -8.433 36.393 1.00 93.19 343 GLU A C 1
ATOM 2601 O O . GLU A 1 343 ? -0.294 -8.005 37.381 1.00 93.19 343 GLU A O 1
ATOM 2606 N N . VAL A 1 344 ? -0.260 -8.807 35.271 1.00 91.12 344 VAL A N 1
ATOM 2607 C CA . VAL A 1 344 ? 1.207 -8.913 35.157 1.00 91.12 344 VAL A CA 1
ATOM 2608 C C . VAL A 1 344 ? 1.922 -7.588 34.881 1.00 91.12 344 VAL A C 1
ATOM 2610 O O . VAL A 1 344 ? 3.149 -7.559 34.884 1.00 91.12 344 VAL A O 1
ATOM 2613 N N . THR A 1 345 ? 1.201 -6.489 34.636 1.00 84.19 345 THR A N 1
ATOM 2614 C CA . THR A 1 345 ? 1.817 -5.174 34.367 1.00 84.19 345 THR A CA 1
ATOM 2615 C C . THR A 1 345 ? 1.602 -4.171 35.488 1.00 84.19 345 THR A C 1
ATOM 2617 O O . THR A 1 345 ? 2.556 -3.554 35.950 1.00 84.19 345 THR A O 1
ATOM 2620 N N . THR A 1 346 ? 0.358 -3.988 35.925 1.00 81.88 346 THR A N 1
ATOM 2621 C CA . THR A 1 346 ? -0.022 -2.952 36.901 1.00 81.88 346 THR A CA 1
ATOM 2622 C C . THR A 1 346 ? -0.875 -3.484 38.051 1.00 81.88 346 THR A C 1
ATOM 2624 O O . THR A 1 346 ? -1.241 -2.725 38.945 1.00 81.88 346 THR A O 1
ATOM 2627 N N . GLY A 1 347 ? -1.263 -4.757 37.991 1.00 80.62 347 GLY A N 1
ATOM 2628 C CA . GLY A 1 347 ? -2.134 -5.415 38.954 1.00 80.62 347 GLY A CA 1
ATOM 2629 C C . GLY A 1 347 ? -1.367 -6.206 40.009 1.00 80.62 347 GLY A C 1
ATOM 2630 O O . GLY A 1 347 ? -0.179 -6.000 40.237 1.00 80.62 347 GLY A O 1
ATOM 2631 N N . ALA A 1 348 ? -2.069 -7.126 40.672 1.00 80.81 348 ALA A N 1
ATOM 2632 C CA . ALA A 1 348 ? -1.541 -7.877 41.812 1.00 80.81 348 ALA A CA 1
ATOM 2633 C C . ALA A 1 348 ? -0.358 -8.809 41.475 1.00 80.81 348 ALA A C 1
ATOM 2635 O O . ALA A 1 348 ? 0.330 -9.259 42.385 1.00 80.81 348 ALA A O 1
ATOM 2636 N N . GLU A 1 349 ? -0.112 -9.078 40.190 1.00 91.81 349 GLU A N 1
ATOM 2637 C CA . GLU A 1 349 ? 0.956 -9.954 39.702 1.00 91.81 349 GLU A CA 1
ATOM 2638 C C . GLU A 1 349 ? 2.076 -9.169 38.993 1.00 91.81 349 GLU A C 1
ATOM 2640 O O . GLU A 1 349 ? 2.923 -9.774 38.339 1.00 91.81 349 GLU A O 1
ATOM 2645 N N . SER A 1 350 ? 2.130 -7.833 39.109 1.00 89.00 350 SER A N 1
ATOM 2646 C CA . SER A 1 350 ? 3.123 -7.010 38.394 1.00 89.00 350 SER A CA 1
ATOM 2647 C C . SER A 1 350 ? 4.572 -7.358 38.750 1.00 89.00 350 SER A C 1
ATOM 2649 O O . SER A 1 350 ? 5.471 -7.230 37.921 1.00 89.00 350 SER A O 1
ATOM 2651 N N . ASP A 1 351 ? 4.782 -7.854 39.971 1.00 91.69 351 ASP A N 1
ATOM 2652 C CA . ASP A 1 351 ? 6.092 -8.237 40.501 1.00 91.69 351 ASP A CA 1
ATOM 2653 C C . ASP A 1 351 ? 6.298 -9.762 40.548 1.00 91.69 351 ASP A C 1
ATOM 2655 O O . ASP A 1 351 ? 7.274 -10.235 41.134 1.00 91.69 351 ASP A O 1
ATOM 2659 N N . CYS A 1 352 ? 5.416 -10.562 39.934 1.00 94.06 352 CYS A N 1
ATOM 2660 C CA . CYS A 1 352 ? 5.486 -12.021 40.051 1.00 94.06 352 CYS A CA 1
ATOM 2661 C C . CYS A 1 352 ? 6.812 -12.601 39.520 1.00 94.06 352 CYS A C 1
ATOM 2663 O O . CYS A 1 352 ? 7.406 -13.466 40.162 1.00 94.06 352 CYS A O 1
ATOM 2665 N N . PHE A 1 353 ? 7.338 -12.081 38.405 1.00 93.19 353 PHE A N 1
ATOM 2666 C CA . PHE A 1 353 ? 8.610 -12.550 37.845 1.00 93.19 353 PHE A CA 1
ATOM 2667 C C . PHE A 1 353 ? 9.807 -12.229 38.763 1.00 93.19 353 PHE A C 1
ATOM 2669 O O . PHE A 1 353 ? 10.503 -13.178 39.126 1.00 93.19 353 PHE A O 1
ATOM 2676 N N . PRO A 1 354 ? 10.025 -10.976 39.218 1.00 92.69 354 PRO A N 1
ATOM 2677 C CA . PRO A 1 354 ? 11.082 -10.667 40.188 1.00 92.69 354 PRO A CA 1
ATOM 2678 C C . PRO A 1 354 ? 10.970 -11.379 41.540 1.00 92.69 354 PRO A C 1
ATOM 2680 O O . PRO A 1 354 ? 11.989 -11.622 42.182 1.00 92.69 354 PRO A O 1
ATOM 2683 N N . ILE A 1 355 ? 9.753 -11.663 42.015 1.00 95.75 355 ILE A N 1
ATOM 2684 C CA . ILE A 1 355 ? 9.541 -12.268 43.340 1.00 95.75 355 ILE A CA 1
ATOM 2685 C C . ILE A 1 355 ? 9.786 -13.775 43.312 1.00 95.75 355 ILE A C 1
ATOM 2687 O O . ILE A 1 355 ? 10.370 -14.323 44.247 1.00 95.75 355 ILE A O 1
ATOM 2691 N N . TYR A 1 356 ? 9.301 -14.450 42.272 1.00 95.12 356 TYR A N 1
ATOM 2692 C CA . TYR A 1 356 ? 9.234 -15.908 42.257 1.00 95.12 356 TYR A CA 1
ATOM 2693 C C . TYR A 1 356 ? 10.263 -16.558 41.336 1.00 95.12 356 TYR A C 1
ATOM 2695 O O . TYR A 1 356 ? 10.422 -17.772 41.409 1.00 95.12 356 TYR A O 1
ATOM 2703 N N . THR A 1 357 ? 10.983 -15.795 40.509 1.00 93.19 357 THR A N 1
ATOM 2704 C CA . THR A 1 357 ? 11.985 -16.315 39.564 1.00 93.19 357 THR A CA 1
ATOM 2705 C C . THR A 1 357 ? 13.301 -15.537 39.629 1.00 93.19 357 THR A C 1
ATOM 2707 O O . THR A 1 357 ? 13.397 -14.518 40.303 1.00 93.19 357 THR A O 1
ATOM 2710 N N . ASP A 1 358 ? 14.309 -15.983 38.872 1.00 89.81 358 ASP A N 1
ATOM 2711 C CA . ASP A 1 358 ? 15.581 -15.262 38.709 1.00 89.81 358 ASP A CA 1
ATOM 2712 C C . ASP A 1 358 ? 15.513 -14.124 37.661 1.00 89.81 358 ASP A C 1
ATOM 2714 O O . ASP A 1 358 ? 16.530 -13.498 37.348 1.00 89.81 358 ASP A O 1
ATOM 2718 N N . LEU A 1 359 ? 14.340 -13.852 37.075 1.00 84.75 359 LEU A N 1
ATOM 2719 C CA . LEU A 1 359 ? 14.172 -12.781 36.093 1.00 84.75 359 LEU A CA 1
ATOM 2720 C C . LEU A 1 359 ? 13.966 -11.418 36.768 1.00 84.75 359 LEU A C 1
ATOM 2722 O O . LEU A 1 359 ? 13.143 -11.297 37.669 1.00 84.75 359 LEU A O 1
ATOM 2726 N N . PRO A 1 360 ? 14.618 -10.347 36.282 1.00 86.25 360 PRO A N 1
ATOM 2727 C CA . PRO A 1 360 ? 14.514 -9.025 36.897 1.00 86.25 360 PRO A CA 1
ATOM 2728 C C . PRO A 1 360 ? 13.211 -8.275 36.578 1.00 86.25 360 PRO A C 1
ATOM 2730 O O . PRO A 1 360 ? 12.961 -7.241 37.194 1.00 86.25 360 PRO A O 1
ATOM 2733 N N . SER A 1 361 ? 12.412 -8.720 35.598 1.00 89.50 361 SER A N 1
ATOM 2734 C CA . SER A 1 361 ? 11.166 -8.051 35.189 1.00 89.50 361 SER A CA 1
ATOM 2735 C C . SER A 1 361 ? 10.307 -8.904 34.246 1.00 89.50 361 SER A C 1
ATOM 2737 O O . SER A 1 361 ? 10.781 -9.887 33.667 1.00 89.50 361 SER A O 1
ATOM 2739 N N . LEU A 1 362 ? 9.063 -8.464 34.010 1.00 88.19 362 LEU A N 1
ATOM 2740 C CA . LEU A 1 362 ? 8.224 -8.964 32.916 1.00 88.19 362 LEU A CA 1
ATOM 2741 C C . LEU A 1 362 ? 8.899 -8.784 31.543 1.00 88.19 362 LEU A C 1
ATOM 2743 O O . LEU A 1 362 ? 8.806 -9.670 30.702 1.00 88.19 362 LEU A O 1
ATOM 2747 N N . ASP A 1 363 ? 9.609 -7.680 31.295 1.00 84.31 363 ASP A N 1
ATOM 2748 C CA . ASP A 1 363 ? 10.295 -7.471 30.008 1.00 84.31 363 ASP A CA 1
ATOM 2749 C C . ASP A 1 363 ? 11.423 -8.486 29.774 1.00 84.31 363 ASP A C 1
ATOM 2751 O O . ASP A 1 363 ? 11.643 -8.926 28.640 1.00 84.31 363 ASP A O 1
ATOM 2755 N N . ALA A 1 364 ? 12.103 -8.917 30.843 1.00 73.62 364 ALA A N 1
ATOM 2756 C CA . ALA A 1 364 ? 13.069 -10.005 30.762 1.00 73.62 364 ALA A CA 1
ATOM 2757 C C . ALA A 1 364 ? 12.386 -11.335 30.409 1.00 73.62 364 ALA A C 1
ATOM 2759 O O . ALA A 1 364 ? 12.902 -12.073 29.571 1.00 73.62 364 ALA A O 1
ATOM 2760 N N . PHE A 1 365 ? 11.199 -11.602 30.967 1.00 88.38 365 PHE A N 1
ATOM 2761 C CA . PHE A 1 365 ? 10.385 -12.759 30.584 1.00 88.38 365 PHE A CA 1
ATOM 2762 C C . PHE A 1 365 ? 9.948 -12.692 29.114 1.00 88.38 365 PHE A C 1
ATOM 2764 O O . PHE A 1 365 ? 10.150 -13.639 28.356 1.00 88.38 365 PHE A O 1
ATOM 2771 N N . LYS A 1 366 ? 9.413 -11.547 28.676 1.00 82.50 366 LYS A N 1
ATOM 2772 C CA . LYS A 1 366 ? 8.969 -11.308 27.293 1.00 82.50 366 LYS A CA 1
ATOM 2773 C C . LYS A 1 366 ? 10.085 -11.507 26.269 1.00 82.50 366 LYS A C 1
ATOM 2775 O O . LYS A 1 366 ? 9.797 -11.847 25.128 1.00 82.50 366 LYS A O 1
ATOM 2780 N N . SER A 1 367 ? 11.341 -11.327 26.669 1.00 69.38 367 SER A N 1
ATOM 2781 C CA . SER A 1 367 ? 12.513 -11.439 25.794 1.00 69.38 367 SER A CA 1
ATOM 2782 C C . SER A 1 367 ? 13.140 -12.839 25.753 1.00 69.38 367 SER A C 1
ATOM 2784 O O . SER A 1 367 ? 14.126 -13.033 25.039 1.00 69.38 367 SER A O 1
ATOM 2786 N N . LEU A 1 368 ? 12.612 -13.817 26.501 1.00 66.31 368 LEU A N 1
ATOM 2787 C CA . LEU A 1 368 ? 13.136 -15.187 26.505 1.00 66.31 368 LEU A CA 1
ATOM 2788 C C . LEU A 1 368 ? 13.136 -15.788 25.098 1.00 66.31 368 LEU A C 1
ATOM 2790 O O . LEU A 1 368 ? 12.261 -15.499 24.291 1.00 66.31 368 LEU A O 1
ATOM 2794 N N . THR A 1 369 ? 14.109 -16.640 24.789 1.00 70.62 369 THR A N 1
ATOM 2795 C CA . THR A 1 369 ? 14.240 -17.280 23.463 1.00 70.62 369 THR A CA 1
ATOM 2796 C C . THR A 1 369 ? 14.068 -18.797 23.506 1.00 70.62 369 THR A C 1
ATOM 2798 O O . THR A 1 369 ? 13.995 -19.427 22.455 1.00 70.62 369 THR A O 1
ATOM 2801 N N . ASP A 1 370 ? 13.938 -19.369 24.705 1.00 68.50 370 ASP A N 1
ATOM 2802 C CA . ASP A 1 370 ? 13.719 -20.793 24.941 1.00 68.50 370 ASP A CA 1
ATOM 2803 C C . ASP A 1 370 ? 12.285 -21.039 25.465 1.00 68.50 370 ASP A C 1
ATOM 2805 O O . ASP A 1 370 ? 11.955 -20.583 26.568 1.00 68.50 370 ASP A O 1
ATOM 2809 N N . PRO A 1 371 ? 11.409 -21.717 24.694 1.00 71.00 371 PRO A N 1
ATOM 2810 C CA . PRO A 1 371 ? 10.026 -21.984 25.094 1.00 71.00 371 PRO A CA 1
ATOM 2811 C C . PRO A 1 371 ? 9.910 -22.930 26.299 1.00 71.00 371 PRO A C 1
ATOM 2813 O O . PRO A 1 371 ? 8.954 -22.805 27.065 1.00 71.00 371 PRO A O 1
ATOM 2816 N N . GLU A 1 372 ? 10.872 -23.837 26.518 1.00 84.94 372 GLU A N 1
ATOM 2817 C CA . GLU A 1 372 ? 10.881 -24.693 27.711 1.00 84.94 372 GLU A CA 1
ATOM 2818 C C . GLU A 1 372 ? 11.130 -23.844 28.959 1.00 84.94 372 GLU A C 1
ATOM 2820 O O . GLU A 1 372 ? 10.388 -23.923 29.944 1.00 84.94 372 GLU A O 1
ATOM 2825 N N . GLN A 1 373 ? 12.161 -22.997 28.905 1.00 84.31 373 GLN A N 1
ATOM 2826 C CA . GLN A 1 373 ? 12.487 -22.084 29.993 1.00 84.31 373 GLN A CA 1
ATOM 2827 C C . GLN A 1 373 ? 11.319 -21.133 30.285 1.00 84.31 373 GLN A C 1
ATOM 2829 O O . GLN A 1 373 ? 10.975 -20.924 31.448 1.00 84.31 373 GLN A O 1
ATOM 2834 N N . ALA A 1 374 ? 10.670 -20.599 29.248 1.00 88.94 374 ALA A N 1
ATOM 2835 C CA . ALA A 1 374 ? 9.506 -19.735 29.404 1.00 88.94 374 ALA A CA 1
ATOM 2836 C C . ALA A 1 374 ? 8.326 -20.447 30.086 1.00 88.94 374 ALA A C 1
ATOM 2838 O O . ALA A 1 374 ? 7.708 -19.867 30.977 1.00 88.94 374 ALA A O 1
ATOM 2839 N N . ALA A 1 375 ? 8.034 -21.705 29.734 1.00 93.44 375 ALA A N 1
ATOM 2840 C CA . ALA A 1 375 ? 6.954 -22.470 30.362 1.00 93.44 375 ALA A CA 1
ATOM 2841 C C . ALA A 1 375 ? 7.195 -22.692 31.862 1.00 93.44 375 ALA A C 1
ATOM 2843 O O . ALA A 1 375 ? 6.274 -22.527 32.662 1.00 93.44 375 ALA A O 1
ATOM 2844 N N . ARG A 1 376 ? 8.438 -23.027 32.239 1.00 93.06 376 ARG A N 1
ATOM 2845 C CA . ARG A 1 376 ? 8.848 -23.226 33.640 1.00 93.06 376 ARG A CA 1
ATOM 2846 C C . ARG A 1 376 ? 8.758 -21.937 34.447 1.00 93.06 376 ARG A C 1
ATOM 2848 O O . ARG A 1 376 ? 8.221 -21.937 35.546 1.00 93.06 376 ARG A O 1
ATOM 2855 N N . LEU A 1 377 ? 9.274 -20.838 33.897 1.00 94.25 377 LEU A N 1
ATOM 2856 C CA . LEU A 1 377 ? 9.290 -19.552 34.592 1.00 94.25 377 LEU A CA 1
ATOM 2857 C C . LEU A 1 377 ? 7.888 -18.952 34.716 1.00 94.25 377 LEU A C 1
ATOM 2859 O O . LEU A 1 377 ? 7.597 -18.321 35.726 1.00 94.25 377 LEU A O 1
ATOM 2863 N N . PHE A 1 378 ? 7.006 -19.178 33.738 1.00 97.62 378 PHE A N 1
ATOM 2864 C CA . PHE A 1 378 ? 5.606 -18.772 33.848 1.00 97.62 378 PHE A CA 1
ATOM 2865 C C . PHE A 1 378 ? 4.847 -19.595 34.896 1.00 97.62 378 PHE A C 1
ATOM 2867 O O . PHE A 1 378 ? 4.129 -19.017 35.707 1.00 97.62 378 PHE A O 1
ATOM 2874 N N . GLU A 1 379 ? 5.050 -20.918 34.939 1.00 96.12 379 GLU A N 1
ATOM 2875 C CA . GLU A 1 379 ? 4.475 -21.767 35.991 1.00 96.12 379 GLU A CA 1
ATOM 2876 C C . GLU A 1 379 ? 4.943 -21.303 37.373 1.00 96.12 379 GLU A C 1
ATOM 2878 O O . GLU A 1 379 ? 4.125 -21.070 38.255 1.00 96.12 379 GLU A O 1
ATOM 2883 N N . GLN A 1 380 ? 6.245 -21.078 37.540 1.00 94.69 380 GLN A N 1
ATOM 2884 C CA . GLN A 1 380 ? 6.829 -20.657 38.808 1.00 94.69 380 GLN A CA 1
ATOM 2885 C C . GLN A 1 380 ? 6.364 -19.259 39.243 1.00 94.69 380 GLN A C 1
ATOM 2887 O O . GLN A 1 380 ? 6.153 -19.029 40.434 1.00 94.69 380 GLN A O 1
ATOM 2892 N N . ALA A 1 381 ? 6.222 -18.320 38.303 1.00 94.31 381 ALA A N 1
ATOM 2893 C CA . ALA A 1 381 ? 5.846 -16.942 38.603 1.00 94.31 381 ALA A CA 1
ATOM 2894 C C . ALA A 1 381 ? 4.343 -16.766 38.816 1.00 94.31 381 ALA A C 1
ATOM 2896 O O . ALA A 1 381 ? 3.935 -16.129 39.787 1.00 94.31 381 ALA A O 1
ATOM 2897 N N . PHE A 1 382 ? 3.533 -17.310 37.909 1.00 95.19 382 PHE A N 1
ATOM 2898 C CA . PHE A 1 382 ? 2.128 -16.948 37.756 1.00 95.19 382 PHE A CA 1
ATOM 2899 C C . PHE A 1 382 ? 1.172 -18.053 38.224 1.00 95.19 382 PHE A C 1
ATOM 2901 O O . PHE A 1 382 ? 0.302 -17.778 39.052 1.00 95.19 382 PHE A O 1
ATOM 2908 N N . GLU A 1 383 ? 1.349 -19.293 37.749 1.00 93.06 383 GLU A N 1
ATOM 2909 C CA . GLU A 1 383 ? 0.457 -20.418 38.101 1.00 93.06 383 GLU A CA 1
ATOM 2910 C C . GLU A 1 383 ? 0.702 -20.926 39.527 1.00 93.06 383 GLU A C 1
ATOM 2912 O O . GLU A 1 383 ? -0.227 -21.224 40.275 1.00 93.06 383 GLU A O 1
ATOM 2917 N N . ARG A 1 384 ? 1.977 -20.992 39.925 1.00 91.75 384 ARG A N 1
ATOM 2918 C CA . ARG A 1 384 ? 2.475 -21.436 41.235 1.00 91.75 384 ARG A CA 1
ATOM 2919 C C . ARG A 1 384 ? 1.871 -22.773 41.675 1.00 91.75 384 ARG A C 1
ATOM 2921 O O . ARG A 1 384 ? 1.545 -22.963 42.847 1.00 91.75 384 ARG A O 1
ATOM 2928 N N . SER A 1 385 ? 1.765 -23.715 40.738 1.00 85.81 385 SER A N 1
ATOM 2929 C CA . SER A 1 385 ? 1.207 -25.054 40.969 1.00 85.81 385 SER A CA 1
ATOM 2930 C C . SER A 1 385 ? 2.156 -25.983 41.739 1.00 85.81 385 SER A C 1
ATOM 2932 O O . SER A 1 385 ? 1.756 -27.055 42.178 1.00 85.81 385 SER A O 1
ATOM 2934 N N . GLY A 1 386 ? 3.414 -25.573 41.932 1.00 81.00 386 GLY A N 1
ATOM 2935 C CA . GLY A 1 386 ? 4.444 -26.385 42.584 1.00 81.00 386 GLY A CA 1
ATOM 2936 C C . GLY A 1 386 ? 5.173 -27.316 41.613 1.00 81.00 386 GLY A C 1
ATOM 2937 O O . GLY A 1 386 ? 5.773 -28.300 42.046 1.00 81.00 386 GLY A O 1
ATOM 2938 N N . GLY A 1 387 ? 5.132 -27.008 40.312 1.00 79.25 387 GLY A N 1
ATOM 2939 C CA . GLY A 1 387 ? 5.697 -27.837 39.247 1.00 79.25 387 GLY A CA 1
ATOM 2940 C C . GLY A 1 387 ? 4.792 -28.992 38.806 1.00 79.25 387 GLY A C 1
ATOM 2941 O O . GLY A 1 387 ? 5.251 -29.892 38.091 1.00 79.25 387 GLY A O 1
ATOM 2942 N N . ASP A 1 388 ? 3.520 -28.986 39.208 1.00 80.38 388 ASP A N 1
ATOM 2943 C CA . ASP A 1 388 ? 2.555 -30.001 38.799 1.00 80.38 388 ASP A CA 1
ATOM 2944 C C . ASP A 1 388 ? 2.401 -30.014 37.271 1.00 80.38 388 ASP A C 1
ATOM 2946 O O . ASP A 1 388 ? 2.249 -28.984 36.606 1.00 80.38 388 ASP A O 1
ATOM 2950 N N . ALA A 1 389 ? 2.485 -31.221 36.703 1.00 87.94 389 ALA A N 1
ATOM 2951 C CA . ALA A 1 389 ? 2.408 -31.472 35.263 1.00 87.94 389 ALA A CA 1
ATOM 2952 C C . ALA A 1 389 ? 3.380 -30.627 34.403 1.00 87.94 389 ALA A C 1
ATOM 2954 O O . ALA A 1 389 ? 3.130 -30.409 33.216 1.00 87.94 389 ALA A O 1
ATOM 2955 N N . MET A 1 390 ? 4.533 -30.220 34.956 1.00 92.06 390 MET A N 1
ATOM 2956 C CA . MET A 1 390 ? 5.535 -29.416 34.237 1.00 92.06 390 MET A CA 1
ATOM 2957 C C . MET A 1 390 ? 5.993 -30.056 32.915 1.00 92.06 390 MET A C 1
ATOM 2959 O O . MET A 1 390 ? 6.236 -29.351 31.942 1.00 92.06 390 MET A O 1
ATOM 2963 N N . GLY A 1 391 ? 6.068 -31.391 32.844 1.00 78.31 391 GLY A N 1
ATOM 2964 C CA . GLY A 1 391 ? 6.364 -32.096 31.590 1.00 78.31 391 GLY A CA 1
ATOM 2965 C C . GLY A 1 391 ? 5.351 -31.784 30.481 1.00 78.31 391 GLY A C 1
ATOM 2966 O O . GLY A 1 391 ? 5.751 -31.410 29.384 1.00 78.31 391 GLY A O 1
ATOM 2967 N N . ALA A 1 392 ? 4.052 -31.836 30.793 1.00 80.94 392 ALA A N 1
ATOM 2968 C CA . ALA A 1 392 ? 2.983 -31.542 29.837 1.00 80.94 392 ALA A CA 1
ATOM 2969 C C . ALA A 1 392 ? 2.969 -30.060 29.432 1.00 80.94 392 ALA A C 1
ATOM 2971 O O . ALA A 1 392 ? 2.865 -29.748 28.252 1.00 80.94 392 ALA A O 1
ATOM 2972 N N . ARG A 1 393 ? 3.158 -29.139 30.388 1.00 91.88 393 ARG A N 1
ATOM 2973 C CA . ARG A 1 393 ? 3.257 -27.691 30.109 1.00 91.88 393 ARG A CA 1
ATOM 2974 C C . ARG A 1 393 ? 4.395 -27.377 29.126 1.00 91.88 393 ARG A C 1
ATOM 2976 O O . ARG A 1 393 ? 4.227 -26.547 28.236 1.00 91.88 393 ARG A O 1
ATOM 2983 N N . ILE A 1 394 ? 5.541 -28.056 29.258 1.00 80.62 394 ILE A N 1
ATOM 2984 C CA . ILE A 1 394 ? 6.677 -27.919 28.330 1.00 80.62 394 ILE A CA 1
ATOM 2985 C C . ILE A 1 394 ? 6.347 -28.521 26.968 1.00 80.62 394 ILE A C 1
ATOM 2987 O O . ILE A 1 394 ? 6.613 -27.881 25.956 1.00 80.62 394 ILE A O 1
ATOM 2991 N N . GLU A 1 395 ? 5.751 -29.714 26.918 1.00 74.50 395 GLU A N 1
ATOM 2992 C CA . GLU A 1 395 ? 5.326 -30.332 25.656 1.00 74.50 395 GLU A CA 1
ATOM 2993 C C . GLU A 1 395 ? 4.345 -29.431 24.895 1.00 74.50 395 GLU A C 1
ATOM 2995 O O . GLU A 1 395 ? 4.521 -29.204 23.697 1.00 74.50 395 GLU A O 1
ATOM 3000 N N . TYR A 1 396 ? 3.372 -28.836 25.590 1.00 81.12 396 TYR A N 1
ATOM 3001 C CA . TYR A 1 396 ? 2.446 -27.872 25.004 1.00 81.12 396 TYR A CA 1
ATOM 3002 C C . TYR A 1 396 ? 3.144 -26.588 24.562 1.00 81.12 396 TYR A C 1
ATOM 3004 O O . TYR A 1 396 ? 2.885 -26.118 23.457 1.00 81.12 396 TYR A O 1
ATOM 3012 N N . ALA A 1 397 ? 4.073 -26.046 25.353 1.00 80.38 397 ALA A N 1
ATOM 3013 C CA . ALA A 1 397 ? 4.853 -24.882 24.942 1.00 80.38 397 ALA A CA 1
ATOM 3014 C C . ALA A 1 397 ? 5.682 -25.176 23.683 1.00 80.38 397 ALA A C 1
ATOM 3016 O O . ALA A 1 397 ? 5.655 -24.402 22.733 1.00 80.38 397 ALA A O 1
ATOM 3017 N N . LEU A 1 398 ? 6.357 -26.323 23.609 1.00 63.12 398 LEU A N 1
ATOM 3018 C CA . LEU A 1 398 ? 7.095 -26.740 22.415 1.00 63.12 398 LEU A CA 1
ATOM 3019 C C . LEU A 1 398 ? 6.166 -26.928 21.208 1.00 63.12 398 LEU A C 1
ATOM 3021 O O . LEU A 1 398 ? 6.506 -26.492 20.110 1.00 63.12 398 LEU A O 1
ATOM 3025 N N . ALA A 1 399 ? 4.981 -27.513 21.402 1.00 62.31 399 ALA A N 1
ATOM 3026 C CA . ALA A 1 399 ? 3.985 -27.678 20.346 1.00 62.31 399 ALA A CA 1
ATOM 3027 C C . ALA A 1 399 ? 3.424 -26.335 19.853 1.00 62.31 399 ALA A C 1
ATOM 3029 O O . ALA A 1 399 ? 3.223 -26.156 18.655 1.00 62.31 399 ALA A O 1
ATOM 3030 N N . VAL A 1 400 ? 3.195 -25.372 20.749 1.00 75.81 400 VAL A N 1
ATOM 3031 C CA . VAL A 1 400 ? 2.769 -24.007 20.404 1.00 75.81 400 VAL A CA 1
ATOM 3032 C C . VAL A 1 400 ? 3.887 -23.246 19.697 1.00 75.81 400 VAL A C 1
ATOM 3034 O O . VAL A 1 400 ? 3.629 -22.584 18.695 1.00 75.81 400 VAL A O 1
ATOM 3037 N N . TYR A 1 401 ? 5.126 -23.375 20.173 1.00 70.31 401 TYR A N 1
ATOM 3038 C CA . TYR A 1 401 ? 6.300 -22.771 19.550 1.00 70.31 401 TYR A CA 1
ATOM 3039 C C . TYR A 1 401 ? 6.526 -23.311 18.136 1.00 70.31 401 TYR A C 1
ATOM 3041 O O . TYR A 1 401 ? 6.793 -22.538 17.223 1.00 70.31 401 TYR A O 1
ATOM 3049 N N . ALA A 1 402 ? 6.365 -24.625 17.947 1.00 56.06 402 ALA A N 1
ATOM 3050 C CA . ALA A 1 402 ? 6.415 -25.259 16.636 1.00 56.06 402 ALA A CA 1
ATOM 3051 C C . ALA A 1 402 ? 5.239 -24.828 15.748 1.00 56.06 402 ALA A C 1
ATOM 3053 O O . ALA A 1 402 ? 5.451 -24.572 14.568 1.00 56.06 402 ALA A O 1
ATOM 3054 N N . TRP A 1 403 ? 4.028 -24.720 16.316 1.00 66.50 403 TRP A N 1
ATOM 3055 C CA . TRP A 1 403 ? 2.825 -24.218 15.643 1.00 66.50 403 TRP A CA 1
ATOM 3056 C C . TRP A 1 403 ? 2.959 -22.764 15.179 1.00 66.50 403 TRP A C 1
ATOM 3058 O O . TRP A 1 403 ? 2.347 -22.406 14.178 1.00 66.50 403 TRP A O 1
ATOM 3068 N N . ASP A 1 404 ? 3.786 -21.959 15.852 1.00 64.75 404 ASP A N 1
ATOM 3069 C CA . ASP A 1 404 ? 4.223 -20.617 15.443 1.00 64.75 404 ASP A CA 1
ATOM 3070 C C . ASP A 1 404 ? 3.073 -19.693 15.006 1.00 64.75 404 ASP A C 1
ATOM 3072 O O . ASP A 1 404 ? 3.156 -18.983 14.003 1.00 64.75 404 ASP A O 1
ATOM 3076 N N . GLY A 1 405 ? 1.956 -19.743 15.734 1.00 59.38 405 GLY A N 1
ATOM 3077 C CA . GLY A 1 405 ? 0.763 -18.980 15.386 1.00 59.38 405 GLY A CA 1
ATOM 3078 C C . GLY A 1 405 ? 0.073 -19.479 14.122 1.00 59.38 405 GLY A C 1
ATOM 3079 O O . GLY A 1 405 ? -0.333 -18.656 13.327 1.00 59.38 405 GLY A O 1
ATOM 3080 N N . GLY A 1 406 ? -0.016 -20.785 13.875 1.00 56.34 406 GLY A N 1
ATOM 3081 C CA . GLY A 1 406 ? -0.634 -21.326 12.654 1.00 56.34 406 GLY A CA 1
ATOM 3082 C C . GLY A 1 406 ? 0.328 -21.462 11.475 1.00 56.34 406 GLY A C 1
ATOM 3083 O O . GLY A 1 406 ? -0.081 -21.878 10.396 1.00 56.34 406 GLY A O 1
ATOM 3084 N N . ASN A 1 407 ? 1.614 -21.168 11.680 1.00 45.53 407 ASN A N 1
ATOM 3085 C CA . ASN A 1 407 ? 2.659 -21.300 10.668 1.00 45.53 407 ASN A CA 1
ATOM 3086 C C . ASN A 1 407 ? 3.329 -22.696 10.648 1.00 45.53 407 ASN A C 1
ATOM 3088 O O . ASN A 1 407 ? 4.189 -22.939 9.799 1.00 45.53 407 ASN A O 1
ATOM 3092 N N . ALA A 1 408 ? 2.935 -23.643 11.518 1.00 39.34 408 ALA A N 1
ATOM 3093 C CA . ALA A 1 408 ? 3.331 -25.050 11.361 1.00 39.34 408 ALA A CA 1
ATOM 3094 C C . ALA A 1 408 ? 2.641 -25.715 10.172 1.00 39.34 408 ALA A C 1
ATOM 3096 O O . ALA A 1 408 ? 1.425 -25.900 10.130 1.00 39.34 408 ALA A O 1
ATOM 3097 N N . SER A 1 409 ? 3.482 -26.182 9.260 1.00 37.69 409 SER A N 1
ATOM 3098 C CA . SER A 1 409 ? 3.154 -26.948 8.068 1.00 37.69 409 SER A CA 1
ATOM 3099 C C . SER A 1 409 ? 2.441 -28.273 8.395 1.00 37.69 409 SER A C 1
ATOM 3101 O O . SER A 1 409 ? 3.074 -29.285 8.694 1.00 37.69 409 SER A O 1
ATOM 3103 N N . GLY A 1 410 ? 1.112 -28.278 8.284 1.00 32.56 410 GLY A N 1
ATOM 3104 C CA . GLY A 1 410 ? 0.259 -29.467 8.275 1.00 32.56 410 GLY A CA 1
ATOM 3105 C C . GLY A 1 410 ? -0.117 -29.879 6.851 1.00 32.56 410 GLY A C 1
ATOM 3106 O O . GLY A 1 410 ? -1.210 -29.591 6.390 1.00 32.56 410 GLY A O 1
ATOM 3107 N N . SER A 1 411 ? 0.810 -30.540 6.158 1.00 32.69 411 SER A N 1
ATOM 3108 C CA . SER A 1 411 ? 0.570 -31.484 5.051 1.00 32.69 411 SER A CA 1
ATOM 3109 C C . SER A 1 411 ? -0.602 -31.209 4.082 1.00 32.69 411 SER A C 1
ATOM 3111 O O . SER A 1 411 ? -1.507 -32.031 3.946 1.00 32.69 411 SER A O 1
ATOM 3113 N N . SER A 1 412 ? -0.504 -30.156 3.275 1.00 29.55 412 SER A N 1
ATOM 3114 C CA . SER A 1 412 ? -0.949 -30.209 1.877 1.00 29.55 412 SER A CA 1
ATOM 3115 C C . SER A 1 412 ? 0.269 -29.952 1.003 1.00 29.55 412 SER A C 1
ATOM 3117 O O . SER A 1 412 ? 1.034 -29.034 1.279 1.00 29.55 412 SER A O 1
ATOM 3119 N N . ASN A 1 413 ? 0.490 -30.798 -0.003 1.00 32.09 413 ASN A N 1
ATOM 3120 C CA . ASN A 1 413 ? 1.617 -30.705 -0.928 1.00 32.09 413 ASN A CA 1
ATOM 3121 C C . ASN A 1 413 ? 1.549 -29.410 -1.755 1.00 32.09 413 ASN A C 1
ATOM 3123 O O . ASN A 1 413 ? 1.132 -29.435 -2.909 1.00 32.09 413 ASN A O 1
ATOM 3127 N N . TYR A 1 414 ? 1.975 -28.299 -1.163 1.00 30.59 414 TYR A N 1
ATOM 3128 C CA . TYR A 1 414 ? 2.380 -27.093 -1.862 1.00 30.59 414 TYR A CA 1
ATOM 3129 C C . TYR A 1 414 ? 3.705 -26.630 -1.260 1.00 30.59 414 TYR A C 1
ATOM 3131 O O . TYR A 1 414 ? 3.794 -26.188 -0.119 1.00 30.59 414 TYR A O 1
ATOM 3139 N N . SER A 1 415 ? 4.768 -26.860 -2.022 1.00 32.00 415 SER A N 1
ATOM 3140 C CA . SER A 1 415 ? 6.149 -26.496 -1.711 1.00 32.00 415 SER A CA 1
ATOM 3141 C C . SER A 1 415 ? 6.376 -25.041 -2.128 1.00 32.00 415 SER A C 1
ATOM 3143 O O . SER A 1 415 ? 7.165 -24.769 -3.032 1.00 32.00 415 SER A O 1
ATOM 3145 N N . GLY A 1 416 ? 5.636 -24.132 -1.503 1.00 38.00 416 GLY A N 1
ATOM 3146 C CA . GLY A 1 416 ? 5.529 -22.746 -1.930 1.00 38.00 416 GLY A CA 1
ATOM 3147 C C . GLY A 1 416 ? 5.824 -21.754 -0.816 1.00 38.00 416 GLY A C 1
ATOM 3148 O O . GLY A 1 416 ? 5.358 -21.913 0.310 1.00 38.00 416 GLY A O 1
ATOM 3149 N N . THR A 1 417 ? 6.610 -20.725 -1.113 1.00 50.34 417 THR A N 1
ATOM 3150 C CA . THR A 1 417 ? 6.756 -19.537 -0.265 1.00 50.34 417 THR A CA 1
ATOM 3151 C C . THR A 1 417 ? 5.422 -18.788 -0.204 1.00 50.34 417 THR A C 1
ATOM 3153 O O . THR A 1 417 ? 4.787 -18.616 -1.236 1.00 50.34 417 THR A O 1
ATOM 3156 N N . ASN A 1 418 ? 4.968 -18.335 0.971 1.00 60.66 418 ASN A N 1
ATOM 3157 C CA . ASN A 1 418 ? 3.821 -17.420 1.042 1.00 60.66 418 ASN A CA 1
ATOM 3158 C C . ASN A 1 418 ? 4.268 -16.028 0.565 1.00 60.66 418 ASN A C 1
ATOM 3160 O O . ASN A 1 418 ? 5.152 -15.425 1.176 1.00 60.66 418 ASN A O 1
ATOM 3164 N N . HIS A 1 419 ? 3.680 -15.545 -0.527 1.00 68.00 419 HIS A N 1
ATOM 3165 C CA . HIS A 1 419 ? 4.066 -14.310 -1.212 1.00 68.00 419 HIS A CA 1
ATOM 3166 C C . HIS A 1 419 ? 3.289 -13.073 -0.745 1.00 68.00 419 HIS A C 1
ATOM 3168 O O . HIS A 1 419 ? 3.599 -11.966 -1.177 1.00 68.00 419 HIS A O 1
ATOM 3174 N N . PHE A 1 420 ? 2.303 -13.234 0.142 1.00 67.38 420 PHE A N 1
ATOM 3175 C CA . PHE A 1 420 ? 1.445 -12.140 0.594 1.00 67.38 420 PHE A CA 1
ATOM 3176 C C . PHE A 1 420 ? 1.526 -11.939 2.103 1.00 67.38 420 PHE A C 1
ATOM 3178 O O . PHE A 1 420 ? 1.592 -12.893 2.883 1.00 67.38 420 PHE A O 1
ATOM 3185 N N . SER A 1 421 ? 1.489 -10.676 2.524 1.00 57.25 421 SER A N 1
ATOM 3186 C CA . SER A 1 421 ? 1.437 -10.318 3.937 1.00 57.25 421 SER A CA 1
ATOM 3187 C C . SER A 1 421 ? 0.098 -10.704 4.568 1.00 57.25 421 SER A C 1
ATOM 3189 O O . SER A 1 421 ? -0.948 -10.786 3.917 1.00 57.25 421 SER A O 1
ATOM 3191 N N . GLU A 1 422 ? 0.121 -10.924 5.879 1.00 53.47 422 GLU A N 1
ATOM 3192 C CA . GLU A 1 422 ? -1.097 -11.133 6.648 1.00 53.47 422 GLU A CA 1
ATOM 3193 C C . GLU A 1 422 ? -2.032 -9.923 6.495 1.00 53.47 422 GLU A C 1
ATOM 3195 O O . GLU A 1 422 ? -1.651 -8.782 6.746 1.00 53.47 422 GLU A O 1
ATOM 3200 N N . GLY A 1 423 ? -3.269 -10.176 6.066 1.00 58.44 423 GLY A N 1
ATOM 3201 C CA . GLY A 1 423 ? -4.265 -9.129 5.851 1.00 58.44 423 GLY A CA 1
ATOM 3202 C C . GLY A 1 423 ? -4.226 -8.456 4.479 1.00 58.44 423 GLY A C 1
ATOM 3203 O O . GLY A 1 423 ? -5.103 -7.637 4.223 1.00 58.44 423 GLY A O 1
ATOM 3204 N N . ALA A 1 424 ? -3.316 -8.839 3.573 1.00 62.53 424 ALA A N 1
ATOM 3205 C CA . ALA A 1 424 ? -3.256 -8.298 2.207 1.00 62.53 424 ALA A CA 1
ATOM 3206 C C . ALA A 1 424 ? -4.575 -8.455 1.422 1.00 62.53 424 ALA A C 1
ATOM 3208 O O . ALA A 1 424 ? -4.855 -7.706 0.494 1.00 62.53 424 ALA A O 1
ATOM 3209 N N . PHE A 1 425 ? -5.401 -9.419 1.830 1.00 83.38 425 PHE A N 1
ATOM 3210 C CA . PHE A 1 425 ? -6.682 -9.745 1.216 1.00 83.38 425 PHE A CA 1
ATOM 3211 C C . PHE A 1 425 ? -7.907 -9.175 1.957 1.00 83.38 425 PHE A C 1
ATOM 3213 O O . PHE A 1 425 ? -9.050 -9.388 1.539 1.00 83.38 425 PHE A O 1
ATOM 3220 N N . LYS A 1 426 ? -7.689 -8.455 3.064 1.00 77.88 426 LYS A N 1
ATOM 3221 C CA . LYS A 1 426 ? -8.769 -7.895 3.879 1.00 77.88 426 LYS A CA 1
ATOM 3222 C C . LYS A 1 426 ? -9.332 -6.624 3.265 1.00 77.88 426 LYS A C 1
ATOM 3224 O O . LYS A 1 426 ? -8.644 -5.851 2.607 1.00 77.88 426 LYS A O 1
ATOM 3229 N N . CYS A 1 427 ? -10.602 -6.388 3.554 1.00 71.88 427 CYS A N 1
ATOM 3230 C CA . CYS A 1 427 ? -11.300 -5.189 3.155 1.00 71.88 427 CYS A CA 1
ATOM 3231 C C . CYS A 1 427 ? -10.669 -3.948 3.774 1.00 71.88 427 CYS A C 1
ATOM 3233 O O . CYS A 1 427 ? -10.528 -3.851 4.996 1.00 71.88 427 CYS A O 1
ATOM 3235 N N . ALA A 1 428 ? -10.355 -2.980 2.912 1.00 64.94 428 ALA A N 1
ATOM 3236 C CA . ALA A 1 428 ? -9.616 -1.775 3.273 1.00 64.94 428 ALA A CA 1
ATOM 3237 C C . ALA A 1 428 ? -10.317 -0.931 4.350 1.00 64.94 428 ALA A C 1
ATOM 3239 O O . ALA A 1 428 ? -9.649 -0.291 5.156 1.00 64.94 428 ALA A O 1
ATOM 3240 N N . CYS A 1 429 ? -11.650 -0.990 4.446 1.00 63.78 429 CYS A N 1
ATOM 3241 C CA . CYS A 1 429 ? -12.391 -0.283 5.491 1.00 63.78 429 CYS A CA 1
ATOM 3242 C C . CYS A 1 429 ? -12.207 -0.869 6.909 1.00 63.78 429 CYS A C 1
ATOM 3244 O O . CYS A 1 429 ? -12.802 -0.361 7.857 1.00 63.78 429 CYS A O 1
ATOM 3246 N N . GLY A 1 430 ? -11.481 -1.984 7.063 1.00 64.38 430 GLY A N 1
ATOM 3247 C CA . GLY A 1 430 ? -11.206 -2.603 8.362 1.00 64.38 430 GLY A CA 1
ATOM 3248 C C . GLY A 1 430 ? -12.362 -3.412 8.961 1.00 64.38 430 GLY A C 1
ATOM 3249 O O . GLY A 1 430 ? -12.281 -3.819 10.115 1.00 64.38 430 GLY A O 1
ATOM 3250 N N . CYS A 1 431 ? -13.427 -3.697 8.201 1.00 58.38 431 CYS A N 1
ATOM 3251 C CA . CYS A 1 431 ? -14.590 -4.451 8.699 1.00 58.38 431 CYS A CA 1
ATOM 3252 C C . CYS A 1 431 ? -14.318 -5.942 8.969 1.00 58.38 431 CYS A C 1
ATOM 3254 O O . CYS A 1 431 ? -15.187 -6.640 9.485 1.00 58.38 431 CYS A O 1
ATOM 3256 N N . GLY A 1 432 ? -13.139 -6.442 8.593 1.00 73.25 432 GLY A N 1
ATOM 3257 C CA . GLY A 1 432 ? -12.747 -7.839 8.773 1.00 73.25 432 GLY A CA 1
ATOM 3258 C C . GLY A 1 432 ? -13.189 -8.786 7.654 1.00 73.25 432 GLY A C 1
ATOM 3259 O O . GLY A 1 432 ? -12.805 -9.952 7.697 1.00 73.25 432 GLY A O 1
ATOM 3260 N N . LEU A 1 433 ? -13.932 -8.310 6.644 1.00 69.25 433 LEU A N 1
ATOM 3261 C CA . LEU A 1 433 ? -14.163 -9.079 5.416 1.00 69.25 433 LEU A CA 1
ATOM 3262 C C . LEU A 1 433 ? -12.815 -9.378 4.745 1.00 69.25 433 LEU A C 1
ATOM 3264 O O . LEU A 1 433 ? -11.952 -8.505 4.692 1.00 69.25 433 LEU A O 1
ATOM 3268 N N . ASP A 1 434 ? -12.630 -10.596 4.251 1.00 81.12 434 ASP A N 1
ATOM 3269 C CA . ASP A 1 434 ? -11.361 -11.094 3.715 1.00 81.12 434 ASP A CA 1
ATOM 3270 C C . ASP A 1 434 ? -11.631 -11.999 2.509 1.00 81.12 434 ASP A C 1
ATOM 3272 O O . ASP A 1 434 ? -12.721 -12.571 2.395 1.00 81.12 434 ASP A O 1
ATOM 3276 N N . CYS A 1 435 ? -10.657 -12.135 1.610 1.00 84.44 435 CYS A N 1
ATOM 3277 C CA . CYS A 1 435 ? -10.801 -13.049 0.490 1.00 84.44 435 CYS A CA 1
ATOM 3278 C C . CYS A 1 435 ? -10.796 -14.515 0.940 1.00 84.44 435 CYS A C 1
ATOM 3280 O O . CYS A 1 435 ? -10.139 -14.906 1.914 1.00 84.44 435 CYS A O 1
ATOM 3282 N N . VAL A 1 436 ? -11.521 -15.343 0.190 1.00 83.25 436 VAL A N 1
ATOM 3283 C CA . VAL A 1 436 ? -11.598 -16.789 0.400 1.00 83.25 436 VAL A CA 1
ATOM 3284 C C . VAL A 1 436 ? -10.237 -17.447 0.173 1.00 83.25 436 VAL A C 1
ATOM 3286 O O . VAL A 1 436 ? -9.454 -17.007 -0.671 1.00 83.25 436 VAL A O 1
ATOM 3289 N N . GLN A 1 437 ? -9.967 -18.533 0.902 1.00 78.19 437 GLN A N 1
ATOM 3290 C CA . GLN A 1 437 ? -8.671 -19.219 0.849 1.00 78.19 437 GLN A CA 1
ATOM 3291 C C . GLN A 1 437 ? -8.317 -19.709 -0.561 1.00 78.19 437 GLN A C 1
ATOM 3293 O O . GLN A 1 437 ? -7.174 -19.581 -0.973 1.00 78.19 437 GLN A O 1
ATOM 3298 N N . GLU A 1 438 ? -9.303 -20.155 -1.345 1.00 86.81 438 GLU A N 1
ATOM 3299 C CA . GLU A 1 438 ? -9.084 -20.575 -2.735 1.00 86.81 438 GLU A CA 1
ATOM 3300 C C . GLU A 1 438 ? -8.437 -19.475 -3.595 1.00 86.81 438 GLU A C 1
ATOM 3302 O O . GLU A 1 438 ? -7.527 -19.753 -4.375 1.00 86.81 438 GLU A O 1
ATOM 3307 N N . LEU A 1 439 ? -8.885 -18.221 -3.451 1.00 85.12 439 LEU A N 1
ATOM 3308 C CA . LEU A 1 439 ? -8.323 -17.096 -4.200 1.00 85.12 439 LEU A CA 1
ATOM 3309 C C . LEU A 1 439 ? -6.882 -16.819 -3.763 1.00 85.12 439 LEU A C 1
ATOM 3311 O O . LEU A 1 439 ? -6.016 -16.601 -4.606 1.00 85.12 439 LEU A O 1
ATOM 3315 N N . LYS A 1 440 ? -6.633 -16.861 -2.448 1.00 88.50 440 LYS A N 1
ATOM 3316 C CA . LYS A 1 440 ? -5.311 -16.649 -1.842 1.00 88.50 440 LYS A CA 1
ATOM 3317 C C . LYS A 1 440 ? -4.313 -17.695 -2.323 1.00 88.50 440 LYS A C 1
ATOM 3319 O O . LYS A 1 440 ? -3.226 -17.339 -2.765 1.00 88.50 440 LYS A O 1
ATOM 3324 N N . ASP A 1 441 ? -4.716 -18.964 -2.305 1.00 80.56 441 ASP A N 1
ATOM 3325 C CA . ASP A 1 441 ? -3.888 -20.082 -2.748 1.00 80.56 441 ASP A CA 1
ATOM 3326 C C . ASP A 1 441 ? -3.548 -19.933 -4.231 1.00 80.56 441 ASP A C 1
ATOM 3328 O O . ASP A 1 441 ? -2.376 -19.959 -4.593 1.00 80.56 441 ASP A O 1
ATOM 3332 N N . LYS A 1 442 ? -4.543 -19.693 -5.094 1.00 85.06 442 LYS A N 1
ATOM 3333 C CA . LYS A 1 442 ? -4.315 -19.508 -6.536 1.00 85.06 442 LYS A CA 1
ATOM 3334 C C . LYS A 1 442 ? -3.413 -18.310 -6.828 1.00 85.06 442 LYS A C 1
ATOM 3336 O O . LYS A 1 442 ? -2.512 -18.423 -7.651 1.00 85.06 442 LYS A O 1
ATOM 3341 N N . LEU A 1 443 ? -3.583 -17.184 -6.140 1.00 85.31 443 LEU A N 1
ATOM 3342 C CA . LEU A 1 443 ? -2.687 -16.036 -6.305 1.00 85.31 443 LEU A CA 1
ATOM 3343 C C . LEU A 1 443 ? -1.275 -16.320 -5.773 1.00 85.31 443 LEU A C 1
ATOM 3345 O O . LEU A 1 443 ? -0.305 -15.846 -6.358 1.00 85.31 443 LEU A O 1
ATOM 3349 N N . ASN A 1 444 ? -1.122 -17.160 -4.745 1.00 80.12 444 ASN A N 1
ATOM 3350 C CA . ASN A 1 444 ? 0.196 -17.634 -4.317 1.00 80.12 444 ASN A CA 1
ATOM 3351 C C . ASN A 1 444 ? 0.853 -18.502 -5.397 1.00 80.12 444 ASN A C 1
ATOM 3353 O O . ASN A 1 444 ? 2.029 -18.325 -5.698 1.00 80.12 444 ASN A O 1
ATOM 3357 N N . GLN A 1 445 ? 0.071 -19.360 -6.059 1.00 76.00 445 GLN A N 1
ATOM 3358 C CA . GLN A 1 445 ? 0.531 -20.141 -7.211 1.00 76.00 445 GLN A CA 1
ATOM 3359 C C . GLN A 1 445 ? 0.930 -19.256 -8.392 1.00 76.00 445 GLN A C 1
ATOM 3361 O O . GLN A 1 445 ? 1.872 -19.592 -9.104 1.00 76.00 445 GLN A O 1
ATOM 3366 N N . VAL A 1 446 ? 0.252 -18.122 -8.608 1.00 79.19 446 VAL A N 1
ATOM 3367 C CA . VAL A 1 446 ? 0.677 -17.132 -9.608 1.00 79.19 446 VAL A CA 1
ATOM 3368 C C . VAL A 1 446 ? 2.079 -16.627 -9.276 1.00 79.19 446 VAL A C 1
ATOM 3370 O O . VAL A 1 446 ? 2.948 -16.652 -10.148 1.00 79.19 446 VAL A O 1
ATOM 3373 N N . CYS A 1 447 ? 2.332 -16.228 -8.029 1.00 67.75 447 CYS A N 1
ATOM 3374 C CA . CYS A 1 447 ? 3.651 -15.761 -7.602 1.00 67.75 447 CYS A CA 1
ATOM 3375 C C . CYS A 1 447 ? 4.729 -16.848 -7.733 1.00 67.75 447 CYS A C 1
ATOM 3377 O O . CYS A 1 447 ? 5.817 -16.581 -8.236 1.00 67.75 447 CYS A O 1
ATOM 3379 N N . GLU A 1 448 ? 4.417 -18.092 -7.365 1.00 71.69 448 GLU A N 1
ATOM 3380 C CA . GLU A 1 448 ? 5.344 -19.224 -7.491 1.00 71.69 448 GLU A CA 1
ATOM 3381 C C . GLU A 1 448 ? 5.659 -19.567 -8.953 1.00 71.69 448 GLU A C 1
ATOM 3383 O O . GLU A 1 448 ? 6.823 -19.738 -9.317 1.00 71.69 448 GLU A O 1
ATOM 3388 N N . ASN A 1 449 ? 4.635 -19.636 -9.810 1.00 73.62 449 ASN A N 1
ATOM 3389 C CA . ASN A 1 449 ? 4.789 -19.990 -11.222 1.00 73.62 449 ASN A CA 1
ATOM 3390 C C . ASN A 1 449 ? 5.529 -18.907 -12.012 1.00 73.62 449 ASN A C 1
ATOM 3392 O O . ASN A 1 449 ? 6.222 -19.211 -12.983 1.00 73.62 449 ASN A O 1
ATOM 3396 N N . THR A 1 450 ? 5.354 -17.645 -11.622 1.00 64.69 450 THR A N 1
ATOM 3397 C CA . THR A 1 450 ? 6.008 -16.504 -12.271 1.00 64.69 450 THR A CA 1
ATOM 3398 C C . THR A 1 450 ? 7.368 -16.182 -11.656 1.00 64.69 450 THR A C 1
ATOM 3400 O O . THR A 1 450 ? 8.198 -15.564 -12.320 1.00 64.69 450 THR A O 1
ATOM 3403 N N . GLY A 1 451 ? 7.608 -16.589 -10.405 1.00 61.56 451 GLY A N 1
ATOM 3404 C CA . GLY A 1 451 ? 8.752 -16.155 -9.605 1.00 61.56 451 GLY A CA 1
ATOM 3405 C C . GLY A 1 451 ? 8.717 -14.662 -9.255 1.00 61.56 451 GLY A C 1
ATOM 3406 O O . GLY A 1 451 ? 9.764 -14.097 -8.941 1.00 61.56 451 GLY A O 1
ATOM 3407 N N . GLN A 1 452 ? 7.553 -14.010 -9.360 1.00 57.34 452 GLN A N 1
ATOM 3408 C CA . GLN A 1 452 ? 7.382 -12.565 -9.189 1.00 57.34 452 GLN A CA 1
ATOM 3409 C C . GLN A 1 452 ? 6.326 -12.258 -8.120 1.00 57.34 452 GLN A C 1
ATOM 3411 O O . GLN A 1 452 ? 5.374 -13.012 -7.939 1.00 57.34 452 GLN A O 1
ATOM 3416 N N . GLU A 1 453 ? 6.496 -11.152 -7.394 1.00 68.50 453 GLU A N 1
ATOM 3417 C CA . GLU A 1 453 ? 5.534 -10.727 -6.371 1.00 68.50 453 GLU A CA 1
ATOM 3418 C C . GLU A 1 453 ? 4.283 -10.124 -7.020 1.00 68.50 453 GLU A C 1
ATOM 3420 O O . GLU A 1 453 ? 4.379 -9.281 -7.908 1.00 68.50 453 GLU A O 1
ATOM 3425 N N . PHE A 1 454 ? 3.102 -10.538 -6.568 1.00 77.69 454 PHE A N 1
ATOM 3426 C CA . PHE A 1 454 ? 1.830 -9.928 -6.944 1.00 77.69 454 PHE A CA 1
ATOM 3427 C C . PHE A 1 454 ? 1.468 -8.858 -5.910 1.00 77.69 454 PHE A C 1
ATOM 3429 O O . PHE A 1 454 ? 1.386 -9.128 -4.712 1.00 77.69 454 PHE A O 1
ATOM 3436 N N . VAL A 1 455 ? 1.208 -7.641 -6.374 1.00 75.81 455 VAL A N 1
ATOM 3437 C CA . VAL A 1 455 ? 0.750 -6.513 -5.564 1.00 75.81 455 VAL A CA 1
ATOM 3438 C C . VAL A 1 455 ? -0.760 -6.380 -5.688 1.00 75.81 455 VAL A C 1
ATOM 3440 O O . VAL A 1 455 ? -1.301 -6.181 -6.774 1.00 75.81 455 VAL A O 1
ATOM 3443 N N . ILE A 1 456 ? -1.438 -6.469 -4.548 1.00 78.44 456 ILE A N 1
ATOM 3444 C CA . ILE A 1 456 ? -2.886 -6.302 -4.437 1.00 78.44 456 ILE A CA 1
ATOM 3445 C C . ILE A 1 456 ? -3.214 -4.811 -4.362 1.00 78.44 456 ILE A C 1
ATOM 3447 O O . ILE A 1 456 ? -2.731 -4.113 -3.472 1.00 78.44 456 ILE A O 1
ATOM 3451 N N . THR A 1 457 ? -4.052 -4.331 -5.278 1.00 72.12 457 THR A N 1
ATOM 3452 C CA . THR A 1 457 ? -4.551 -2.946 -5.290 1.00 72.12 457 THR A CA 1
ATOM 3453 C C . THR A 1 457 ? -5.944 -2.836 -4.685 1.00 72.12 457 THR A C 1
ATOM 3455 O O . THR A 1 457 ? -6.259 -1.831 -4.051 1.00 72.12 457 THR A O 1
ATOM 3458 N N . SER A 1 458 ? -6.773 -3.873 -4.830 1.00 80.50 458 SER A N 1
ATOM 3459 C CA . SER A 1 458 ? -8.084 -3.951 -4.184 1.00 80.50 458 SER A CA 1
ATOM 3460 C C . SER A 1 458 ? -8.442 -5.399 -3.874 1.00 80.50 458 SER A C 1
ATOM 3462 O O . SER A 1 458 ? -8.575 -6.222 -4.772 1.00 80.50 458 SER A O 1
ATOM 3464 N N . ALA A 1 459 ? -8.602 -5.727 -2.595 1.00 87.38 459 ALA A N 1
ATOM 3465 C CA . ALA A 1 459 ? -8.966 -7.067 -2.147 1.00 87.38 459 ALA A CA 1
ATOM 3466 C C . ALA A 1 459 ? -10.480 -7.184 -1.909 1.00 87.38 459 ALA A C 1
ATOM 3468 O O . ALA A 1 459 ? -11.274 -6.611 -2.651 1.00 87.38 459 ALA A O 1
ATOM 3469 N N . ALA A 1 460 ? -10.916 -7.899 -0.870 1.00 86.62 460 ALA A N 1
ATOM 3470 C CA . ALA A 1 460 ? -12.324 -7.933 -0.501 1.00 86.62 460 ALA A CA 1
ATOM 3471 C C . ALA A 1 460 ? -12.880 -6.513 -0.278 1.00 86.62 460 ALA A C 1
ATOM 3473 O O . ALA A 1 460 ? -12.184 -5.630 0.215 1.00 86.62 460 ALA A O 1
ATOM 3474 N N . ARG A 1 461 ? -14.152 -6.279 -0.600 1.00 82.62 461 ARG A N 1
ATOM 3475 C CA . ARG A 1 461 ? -14.824 -4.994 -0.350 1.00 82.62 461 ARG A CA 1
ATOM 3476 C C . ARG A 1 461 ? -16.153 -5.273 0.327 1.00 82.62 461 ARG A C 1
ATOM 3478 O O . ARG A 1 461 ? -16.923 -6.064 -0.184 1.00 82.62 461 ARG A O 1
ATOM 3485 N N . CYS A 1 462 ? -16.462 -4.659 1.465 1.00 77.69 462 CYS A N 1
ATOM 3486 C CA . CYS A 1 462 ? -17.851 -4.635 1.940 1.00 77.69 462 CYS A CA 1
ATOM 3487 C C . CYS A 1 462 ? -18.654 -3.608 1.125 1.00 77.69 462 CYS A C 1
ATOM 3489 O O . CYS A 1 462 ? -18.060 -2.828 0.389 1.00 77.69 462 CYS A O 1
ATOM 3491 N N . GLU A 1 463 ? -19.978 -3.535 1.280 1.00 81.12 463 GLU A N 1
ATOM 3492 C CA . GLU A 1 463 ? -20.794 -2.540 0.555 1.00 81.12 463 GLU A CA 1
ATOM 3493 C C . GLU A 1 463 ? -20.284 -1.101 0.747 1.00 81.12 463 GLU A C 1
ATOM 3495 O O . GLU A 1 463 ? -20.228 -0.325 -0.204 1.00 81.12 463 GLU A O 1
ATOM 3500 N N . HIS A 1 464 ? -19.840 -0.762 1.961 1.00 65.88 464 HIS A N 1
ATOM 3501 C CA . HIS A 1 464 ? -19.258 0.546 2.257 1.00 65.88 464 HIS A CA 1
ATOM 3502 C C . HIS A 1 464 ? -17.967 0.803 1.466 1.00 65.88 464 HIS A C 1
ATOM 3504 O O . HIS A 1 464 ? -17.855 1.840 0.820 1.00 65.88 464 HIS A O 1
ATOM 3510 N N . GLN A 1 465 ? -17.025 -0.146 1.466 1.00 69.31 465 GLN A N 1
ATOM 3511 C CA . GLN A 1 465 ? -15.776 -0.026 0.706 1.00 69.31 465 GLN A CA 1
ATOM 3512 C C . GLN A 1 465 ? -16.020 -0.074 -0.808 1.00 69.31 465 GLN A C 1
ATOM 3514 O O . GLN A 1 465 ? -15.398 0.662 -1.561 1.00 69.31 465 GLN A O 1
ATOM 3519 N N . ASN A 1 466 ? -16.968 -0.891 -1.261 1.00 72.06 466 ASN A N 1
ATOM 3520 C CA . ASN A 1 466 ? -17.323 -1.005 -2.669 1.00 72.06 466 ASN A CA 1
ATOM 3521 C C . ASN A 1 466 ? -17.875 0.319 -3.212 1.00 72.06 466 ASN A C 1
ATOM 3523 O O . ASN A 1 466 ? -17.531 0.695 -4.322 1.00 72.06 466 ASN A O 1
ATOM 3527 N N . ASN A 1 467 ? -18.653 1.056 -2.411 1.00 69.50 467 ASN A N 1
ATOM 3528 C CA . ASN A 1 467 ? -19.111 2.402 -2.764 1.00 69.50 467 ASN A CA 1
ATOM 3529 C C . ASN A 1 467 ? -17.979 3.445 -2.747 1.00 69.50 467 ASN A C 1
ATOM 3531 O O . ASN A 1 467 ? -18.048 4.410 -3.498 1.00 69.50 467 ASN A O 1
ATOM 3535 N N . ILE A 1 468 ? -16.960 3.278 -1.894 1.00 61.41 468 ILE A N 1
ATOM 3536 C CA . ILE A 1 468 ? -15.767 4.147 -1.880 1.00 61.41 468 ILE A CA 1
ATOM 3537 C C . ILE A 1 468 ? -14.938 3.954 -3.155 1.00 61.41 468 ILE A C 1
ATOM 3539 O O . ILE A 1 468 ? -14.395 4.924 -3.677 1.00 61.41 468 ILE A O 1
ATOM 3543 N N . ASP A 1 469 ? -14.863 2.719 -3.650 1.00 58.91 469 ASP A N 1
ATOM 3544 C CA . ASP A 1 469 ? -14.054 2.339 -4.812 1.00 58.91 469 ASP A CA 1
ATOM 3545 C C . ASP A 1 469 ? -14.851 2.354 -6.134 1.00 58.91 469 ASP A C 1
ATOM 3547 O O . ASP A 1 469 ? -14.440 1.704 -7.094 1.00 58.91 469 ASP A O 1
ATOM 3551 N N . ASP A 1 470 ? -16.014 3.025 -6.168 1.00 69.25 470 ASP A N 1
ATOM 3552 C CA . ASP A 1 470 ? -16.936 3.096 -7.319 1.00 69.25 470 ASP A CA 1
ATOM 3553 C C . ASP A 1 470 ? -17.239 1.713 -7.956 1.00 69.25 470 ASP A C 1
ATOM 3555 O O . ASP A 1 470 ? -17.417 1.561 -9.166 1.00 69.25 470 ASP A O 1
ATOM 3559 N N . GLY A 1 471 ? -17.285 0.666 -7.126 1.00 67.38 471 GLY A N 1
ATOM 3560 C CA . GLY A 1 471 ? -17.438 -0.721 -7.551 1.00 67.38 471 GLY A CA 1
ATOM 3561 C C . GLY A 1 471 ? -18.849 -1.052 -8.035 1.00 67.38 471 GLY A C 1
ATOM 3562 O O . GLY A 1 471 ? -19.853 -0.584 -7.494 1.00 67.38 471 GLY A O 1
ATOM 3563 N N . VAL A 1 472 ? -18.945 -1.935 -9.032 1.00 74.00 472 VAL A N 1
ATOM 3564 C CA . VAL A 1 472 ? -20.240 -2.380 -9.562 1.00 74.00 472 VAL A CA 1
ATOM 3565 C C . VAL A 1 472 ? -21.058 -3.150 -8.508 1.00 74.00 472 VAL A C 1
ATOM 3567 O O . VAL A 1 472 ? -20.489 -3.881 -7.686 1.00 74.00 472 VAL A O 1
ATOM 3570 N N . PRO A 1 473 ? -22.400 -3.034 -8.515 1.00 66.25 473 PRO A N 1
ATOM 3571 C CA . PRO A 1 473 ? -23.259 -3.859 -7.670 1.00 66.25 473 PRO A CA 1
ATOM 3572 C C . PRO A 1 473 ? -23.073 -5.355 -7.967 1.00 66.25 473 PRO A C 1
ATOM 3574 O O . PRO A 1 473 ? -22.970 -5.746 -9.127 1.00 66.25 473 PRO A O 1
ATOM 3577 N N . ASN A 1 474 ? -23.092 -6.198 -6.928 1.00 73.19 474 ASN A N 1
ATOM 3578 C CA . ASN A 1 474 ? -22.884 -7.658 -7.012 1.00 73.19 474 ASN A CA 1
ATOM 3579 C C . ASN A 1 474 ? -21.490 -8.096 -7.504 1.00 73.19 474 ASN A C 1
ATOM 3581 O O . ASN A 1 474 ? -21.332 -9.216 -7.983 1.00 73.19 474 ASN A O 1
ATOM 3585 N N . SER A 1 475 ? -20.484 -7.231 -7.371 1.00 82.00 475 SER A N 1
ATOM 3586 C CA . SER A 1 475 ? -19.081 -7.580 -7.610 1.00 82.00 475 SER A CA 1
ATOM 3587 C C . SER A 1 475 ? -18.620 -8.771 -6.755 1.00 82.00 475 SER A C 1
ATOM 3589 O O . SER A 1 475 ? -18.971 -8.868 -5.578 1.00 82.00 475 SER A O 1
ATOM 3591 N N . GLU A 1 476 ? -17.758 -9.636 -7.300 1.00 87.25 476 GLU A N 1
ATOM 3592 C CA . GLU A 1 476 ? -17.145 -10.758 -6.566 1.00 87.25 476 GLU A CA 1
ATOM 3593 C C . GLU A 1 476 ? -16.264 -10.291 -5.386 1.00 87.25 476 GLU A C 1
ATOM 3595 O O . GLU A 1 476 ? -16.042 -11.043 -4.431 1.00 87.25 476 GLU A O 1
ATOM 3600 N N . HIS A 1 477 ? -15.840 -9.020 -5.371 1.00 87.94 477 HIS A N 1
ATOM 3601 C CA . HIS A 1 477 ? -15.174 -8.407 -4.215 1.00 87.94 477 HIS A CA 1
ATOM 3602 C C . HIS A 1 477 ? -16.067 -8.401 -2.960 1.00 87.94 477 HIS A C 1
ATOM 3604 O O . HIS A 1 477 ? -15.549 -8.568 -1.853 1.00 87.94 477 HIS A O 1
ATOM 3610 N N . LEU A 1 478 ? -17.396 -8.279 -3.123 1.00 86.00 478 LEU A N 1
ATOM 3611 C CA . LEU A 1 478 ? -18.384 -8.299 -2.027 1.00 86.00 478 LEU A CA 1
ATOM 3612 C C . LEU A 1 478 ? -18.457 -9.650 -1.311 1.00 86.00 478 LEU A C 1
ATOM 3614 O O . LEU A 1 478 ? -18.868 -9.725 -0.154 1.00 86.00 478 LEU A O 1
ATOM 3618 N N . TYR A 1 479 ? -18.025 -10.712 -1.989 1.00 86.44 479 TYR A N 1
ATOM 3619 C CA . TYR A 1 479 ? -18.031 -12.079 -1.475 1.00 86.44 479 TYR A CA 1
ATOM 3620 C C . TYR A 1 479 ? -16.627 -12.572 -1.098 1.00 86.44 479 TYR A C 1
ATOM 3622 O O . TYR A 1 479 ? -16.460 -13.752 -0.792 1.00 86.44 479 TYR A O 1
ATOM 3630 N N . GLY A 1 480 ? -15.612 -11.695 -1.146 1.00 87.38 480 GLY A N 1
ATOM 3631 C CA . GLY A 1 480 ? -14.210 -12.071 -0.943 1.00 87.38 480 GLY A CA 1
ATOM 3632 C C . GLY A 1 480 ? -13.681 -13.011 -2.033 1.00 87.38 480 GLY A C 1
ATOM 3633 O O . GLY A 1 480 ? -12.753 -13.782 -1.807 1.00 87.38 480 GLY A O 1
ATOM 3634 N N . ARG A 1 481 ? -14.305 -13.013 -3.209 1.00 91.25 481 ARG A N 1
ATOM 3635 C CA . ARG A 1 481 ? -14.012 -13.944 -4.305 1.00 91.25 481 ARG A CA 1
ATOM 3636 C C . ARG A 1 481 ? -13.231 -13.318 -5.442 1.00 91.25 481 ARG A C 1
ATOM 3638 O O . ARG A 1 481 ? -12.898 -14.047 -6.377 1.00 91.25 481 ARG A O 1
ATOM 3645 N N . ALA A 1 482 ? -12.912 -12.031 -5.332 1.00 91.12 482 ALA A N 1
ATOM 3646 C CA . ALA A 1 482 ? -12.081 -11.314 -6.277 1.00 91.12 482 ALA A CA 1
ATOM 3647 C C . ALA A 1 482 ? -11.027 -10.430 -5.609 1.00 91.12 482 ALA A C 1
ATOM 3649 O O . ALA A 1 482 ? -11.136 -10.059 -4.438 1.00 91.12 482 ALA A O 1
ATOM 3650 N N . CYS A 1 483 ? -9.998 -10.132 -6.390 1.00 89.12 483 CYS A N 1
ATOM 3651 C CA . CYS A 1 483 ? -8.885 -9.273 -6.053 1.00 89.12 483 CYS A CA 1
ATOM 3652 C C . CYS A 1 483 ? -8.375 -8.605 -7.331 1.00 89.12 483 CYS A C 1
ATOM 3654 O O . CYS A 1 483 ? -8.143 -9.275 -8.334 1.00 89.12 483 CYS A O 1
ATOM 3656 N N . ASP A 1 484 ? -8.136 -7.308 -7.263 1.00 88.81 484 ASP A N 1
ATOM 3657 C CA . ASP A 1 484 ? -7.452 -6.536 -8.284 1.00 88.81 484 ASP A CA 1
ATOM 3658 C C . ASP A 1 484 ? -5.983 -6.437 -7.898 1.00 88.81 484 ASP A C 1
ATOM 3660 O O . ASP A 1 484 ? -5.643 -6.231 -6.725 1.00 88.81 484 ASP A O 1
ATOM 3664 N N . GLY A 1 485 ? -5.099 -6.595 -8.872 1.00 78.19 485 GLY A N 1
ATOM 3665 C CA . GLY A 1 485 ? -3.682 -6.419 -8.621 1.00 78.19 485 GLY A CA 1
ATOM 3666 C C . GLY A 1 485 ? -2.824 -6.542 -9.860 1.00 78.19 485 GLY A C 1
ATOM 3667 O O . GLY A 1 485 ? -3.296 -6.809 -10.964 1.00 78.19 485 GLY A O 1
ATOM 3668 N N . TYR A 1 486 ? -1.541 -6.302 -9.671 1.00 76.38 486 TYR A N 1
ATOM 3669 C CA . TYR A 1 486 ? -0.545 -6.339 -10.724 1.0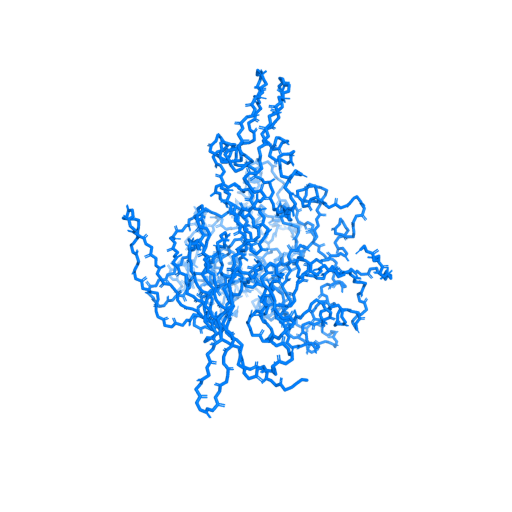0 76.38 486 TYR A CA 1
ATOM 3670 C C . TYR A 1 486 ? 0.698 -7.041 -10.196 1.00 76.38 486 TYR A C 1
ATOM 3672 O O . TYR A 1 486 ? 1.025 -6.951 -9.020 1.00 76.38 486 TYR A O 1
ATOM 3680 N N . ILE A 1 487 ? 1.419 -7.739 -11.062 1.00 65.50 487 ILE A N 1
ATOM 3681 C CA . ILE A 1 487 ? 2.805 -8.087 -10.763 1.00 65.50 487 ILE A CA 1
ATOM 3682 C C . ILE A 1 487 ? 3.585 -6.855 -11.197 1.00 65.50 487 ILE A C 1
ATOM 3684 O O . ILE A 1 487 ? 3.458 -6.490 -12.376 1.00 65.50 487 ILE A O 1
ATOM 3688 N N . PRO A 1 488 ? 4.331 -6.168 -10.306 1.00 53.03 488 PRO A N 1
ATOM 3689 C CA . PRO A 1 488 ? 5.126 -5.041 -10.747 1.00 53.03 488 PRO A CA 1
ATOM 3690 C C . PRO A 1 488 ? 5.957 -5.554 -11.922 1.00 53.03 488 PRO A C 1
ATOM 3692 O O . PRO A 1 488 ? 6.350 -6.707 -11.960 1.00 53.03 488 PRO A O 1
ATOM 3695 N N . GLY A 1 489 ? 6.037 -4.795 -13.006 1.00 46.41 489 GLY A N 1
ATOM 3696 C CA . GLY A 1 489 ? 6.764 -5.134 -14.237 1.00 46.41 489 GLY A CA 1
ATOM 3697 C C . GLY A 1 489 ? 6.564 -6.420 -14.971 1.00 46.41 489 GLY A C 1
ATOM 3698 O O . GLY A 1 489 ? 7.364 -6.719 -15.857 1.00 46.41 489 GLY A O 1
ATOM 3699 N N . ALA A 1 490 ? 5.474 -7.100 -14.690 1.00 51.03 490 ALA A N 1
ATOM 3700 C CA . ALA A 1 490 ? 4.786 -7.835 -15.716 1.00 51.03 490 ALA A CA 1
ATOM 3701 C C . ALA A 1 490 ? 3.832 -6.895 -16.468 1.00 51.03 490 ALA A C 1
ATOM 3703 O O . ALA A 1 490 ? 3.206 -6.019 -15.876 1.00 51.03 490 ALA A O 1
ATOM 3704 N N . GLY A 1 491 ? 3.677 -7.094 -17.778 1.00 53.38 491 GLY A N 1
ATOM 3705 C CA . GLY A 1 491 ? 2.565 -6.479 -18.506 1.00 53.38 491 GLY A CA 1
ATOM 3706 C C . GLY A 1 491 ? 1.222 -7.095 -18.094 1.00 53.38 491 GLY A C 1
ATOM 3707 O O . GLY A 1 491 ? 1.177 -8.248 -17.662 1.00 53.38 491 GLY A O 1
ATOM 3708 N N . VAL A 1 492 ? 0.122 -6.363 -18.295 1.00 64.06 492 VAL A N 1
ATOM 3709 C CA . VAL A 1 492 ? -1.250 -6.821 -17.981 1.00 64.06 492 VAL A CA 1
ATOM 3710 C C . VAL A 1 492 ? -1.549 -8.197 -18.595 1.00 64.06 492 VAL A C 1
ATOM 3712 O O . VAL A 1 492 ? -2.092 -9.067 -17.920 1.00 64.06 492 VAL A O 1
ATOM 3715 N N . ASP A 1 493 ? -1.101 -8.452 -19.829 1.00 68.00 493 ASP A N 1
ATOM 3716 C CA . ASP A 1 493 ? -1.275 -9.755 -20.485 1.00 68.00 493 ASP A CA 1
ATOM 3717 C C . ASP A 1 493 ? -0.486 -10.892 -19.827 1.00 68.00 493 ASP A C 1
ATOM 3719 O O . ASP A 1 493 ? -0.921 -12.043 -19.850 1.00 68.00 493 ASP A O 1
ATOM 3723 N N . TYR A 1 494 ? 0.675 -10.607 -19.239 1.00 67.69 494 TYR A N 1
ATOM 3724 C CA . TYR A 1 494 ? 1.464 -11.630 -18.560 1.00 67.69 494 TYR A CA 1
ATOM 3725 C C . TYR A 1 494 ? 0.759 -12.093 -17.288 1.00 67.69 494 TYR A C 1
ATOM 3727 O O . TYR A 1 494 ? 0.568 -13.296 -17.105 1.00 67.69 494 TYR A O 1
ATOM 3735 N N . LEU A 1 495 ? 0.302 -11.151 -16.454 1.00 78.56 495 LEU A N 1
ATOM 3736 C CA . LEU A 1 495 ? -0.453 -11.502 -15.256 1.00 78.56 495 LEU A CA 1
ATOM 3737 C C . LEU A 1 495 ? -1.790 -12.162 -15.614 1.00 78.56 495 LEU A C 1
ATOM 3739 O O . LEU A 1 495 ? -2.145 -13.170 -15.009 1.00 78.56 495 LEU A O 1
ATOM 3743 N N . TYR A 1 496 ? -2.490 -11.657 -16.633 1.00 80.94 496 TYR A N 1
ATOM 3744 C CA . TYR A 1 496 ? -3.720 -12.269 -17.134 1.00 80.94 496 TYR A CA 1
ATOM 3745 C C . TYR A 1 496 ? -3.515 -13.758 -17.448 1.00 80.94 496 TYR A C 1
ATOM 3747 O O . TYR A 1 496 ? -4.271 -14.606 -16.976 1.00 80.94 496 TYR A O 1
ATOM 3755 N N . ASN A 1 497 ? -2.467 -14.087 -18.211 1.00 72.12 497 ASN A N 1
ATOM 3756 C CA . ASN A 1 497 ? -2.180 -15.468 -18.594 1.00 72.12 497 ASN A CA 1
ATOM 3757 C C . ASN A 1 497 ? -1.729 -16.309 -17.388 1.00 72.12 497 ASN A C 1
ATOM 3759 O O . ASN A 1 497 ? -2.122 -17.468 -17.265 1.00 72.12 497 ASN A O 1
ATOM 3763 N N . ALA A 1 498 ? -0.934 -15.738 -16.479 1.00 75.00 498 ALA A N 1
ATOM 3764 C CA . ALA A 1 498 ? -0.481 -16.427 -15.275 1.00 75.00 498 ALA A CA 1
ATOM 3765 C C . ALA A 1 498 ? -1.644 -16.781 -14.330 1.00 75.00 498 ALA A C 1
ATOM 3767 O O . ALA A 1 498 ? -1.702 -17.904 -13.831 1.00 75.00 498 ALA A O 1
ATOM 3768 N N . ALA A 1 499 ? -2.594 -15.864 -14.138 1.00 86.19 499 ALA A N 1
ATOM 3769 C CA . ALA A 1 499 ? -3.787 -16.080 -13.323 1.00 86.19 499 ALA A CA 1
ATOM 3770 C C . ALA A 1 499 ? -4.764 -17.092 -13.960 1.00 86.19 499 ALA A C 1
ATOM 3772 O O . ALA A 1 499 ? -5.286 -17.965 -13.266 1.00 86.19 499 ALA A O 1
ATOM 3773 N N . GLN A 1 500 ? -4.933 -17.077 -15.285 1.00 86.31 500 GLN A N 1
ATOM 3774 C CA . GLN A 1 500 ? -5.723 -18.099 -15.990 1.00 86.31 500 GLN A CA 1
ATOM 3775 C C . GLN A 1 500 ? -5.108 -19.505 -15.863 1.00 86.31 500 GLN A C 1
ATOM 3777 O O . GLN A 1 500 ? -5.826 -20.488 -15.678 1.00 86.31 500 GLN A O 1
ATOM 3782 N N . ASN A 1 501 ? -3.774 -19.618 -15.879 1.00 80.50 501 ASN A N 1
ATOM 3783 C CA . ASN A 1 501 ? -3.073 -20.904 -15.746 1.00 80.50 501 ASN A CA 1
ATOM 3784 C C . ASN A 1 501 ? -3.276 -21.587 -14.382 1.00 80.50 501 ASN A C 1
ATOM 3786 O O . ASN A 1 501 ? -3.110 -22.803 -14.287 1.00 80.50 501 ASN A O 1
ATOM 3790 N N . VAL A 1 502 ? -3.654 -20.837 -13.343 1.00 80.44 502 VAL A N 1
ATOM 3791 C CA . VAL A 1 502 ? -4.017 -21.377 -12.017 1.00 80.44 502 VAL A CA 1
ATOM 3792 C C . VAL A 1 502 ? -5.539 -21.495 -11.826 1.00 80.44 502 VAL A C 1
ATOM 3794 O O . VAL A 1 502 ? -6.022 -21.802 -10.736 1.00 80.44 502 VAL A O 1
ATOM 3797 N N . GLY A 1 503 ? -6.316 -21.264 -12.890 1.00 83.00 503 GLY A N 1
ATOM 3798 C CA . GLY A 1 503 ? -7.770 -21.411 -12.900 1.00 83.00 503 GLY A CA 1
ATOM 3799 C C . GLY A 1 503 ? -8.528 -20.272 -12.216 1.00 83.00 503 GLY A C 1
ATOM 3800 O O . GLY A 1 503 ? -9.541 -20.536 -11.561 1.00 83.00 503 GLY A O 1
ATOM 3801 N N . LEU A 1 504 ? -8.032 -19.034 -12.313 1.00 91.31 504 LEU A N 1
ATOM 3802 C CA . LEU A 1 504 ? -8.782 -17.823 -11.962 1.00 91.31 504 LEU A CA 1
ATOM 3803 C C . LEU A 1 504 ? -9.458 -17.240 -13.204 1.00 91.31 504 LEU A C 1
ATOM 3805 O O . LEU A 1 504 ? -8.842 -17.178 -14.263 1.00 91.31 504 LEU A O 1
ATOM 3809 N N . GLY A 1 505 ? -10.694 -16.760 -13.057 1.00 89.31 505 GLY A N 1
ATOM 3810 C CA . GLY A 1 505 ? -11.288 -15.854 -14.037 1.00 89.31 505 GLY A CA 1
ATOM 3811 C C . GLY A 1 505 ? -10.593 -14.496 -13.974 1.00 89.31 505 GLY A C 1
ATOM 3812 O O . GLY A 1 505 ? -10.214 -14.051 -12.887 1.00 89.31 505 GLY A O 1
ATOM 3813 N N . THR A 1 506 ? -10.403 -13.844 -15.121 1.00 89.56 506 THR A N 1
ATOM 3814 C CA . THR A 1 506 ? -9.624 -12.604 -15.199 1.00 89.56 506 THR A CA 1
ATOM 3815 C C . THR A 1 506 ? -10.250 -11.549 -16.106 1.00 89.56 506 THR A C 1
ATOM 3817 O O . THR A 1 506 ? -10.851 -11.875 -17.125 1.00 89.56 506 THR A O 1
ATOM 3820 N N . ILE A 1 507 ? -10.066 -10.270 -15.760 1.00 83.12 507 ILE A N 1
ATOM 3821 C CA . ILE A 1 507 ? -10.414 -9.114 -16.606 1.00 83.12 507 ILE A CA 1
ATOM 3822 C C . ILE A 1 507 ? -9.197 -8.182 -16.674 1.00 83.12 507 ILE A C 1
ATOM 3824 O O . ILE A 1 507 ? -8.537 -7.933 -15.663 1.00 83.12 507 ILE A O 1
ATOM 3828 N N . ARG A 1 508 ? -8.864 -7.694 -17.874 1.00 82.00 508 ARG A N 1
ATOM 3829 C CA . ARG A 1 508 ? -7.682 -6.852 -18.125 1.00 82.00 508 ARG A CA 1
ATOM 3830 C C . ARG A 1 508 ? -8.033 -5.371 -18.015 1.00 82.00 508 ARG A C 1
ATOM 3832 O O . ARG A 1 508 ? -8.946 -4.919 -18.694 1.00 82.00 508 ARG A O 1
ATOM 3839 N N . TYR A 1 509 ? -7.239 -4.607 -17.269 1.00 66.50 509 TYR A N 1
ATOM 3840 C CA . TYR A 1 509 ? -7.363 -3.150 -17.189 1.00 66.50 509 TYR A CA 1
ATOM 3841 C C . TYR A 1 509 ? -6.059 -2.488 -17.641 1.00 66.50 509 TYR A C 1
ATOM 3843 O O . TYR A 1 509 ? -5.170 -2.211 -16.838 1.00 66.50 509 TYR A O 1
ATOM 3851 N N . TYR A 1 510 ? -5.918 -2.249 -18.951 1.00 55.69 510 TYR A N 1
ATOM 3852 C CA . TYR A 1 510 ? -4.672 -1.728 -19.534 1.00 55.69 510 TYR A CA 1
ATOM 3853 C C . TYR A 1 510 ? -4.341 -0.289 -19.117 1.00 55.69 510 TYR A C 1
ATOM 3855 O O . TYR A 1 510 ? -3.165 0.007 -18.917 1.00 55.69 510 TYR A O 1
ATOM 3863 N N . SER A 1 511 ? -5.338 0.593 -18.969 1.00 47.97 511 SER A N 1
ATOM 3864 C CA . SER A 1 511 ? -5.110 1.985 -18.543 1.00 47.97 511 SER A CA 1
ATOM 3865 C C . SER A 1 511 ? -4.666 2.069 -17.081 1.00 47.97 511 SER A C 1
ATOM 3867 O O . SER A 1 511 ? -3.747 2.813 -16.752 1.00 47.97 511 SER A O 1
ATOM 3869 N N . SER A 1 512 ? -5.261 1.243 -16.218 1.00 52.16 512 SER A N 1
ATOM 3870 C CA . SER A 1 512 ? -4.951 1.184 -14.785 1.00 52.16 512 SER A CA 1
ATOM 3871 C C . SER A 1 512 ? -3.800 0.232 -14.433 1.00 52.16 512 SER A C 1
ATOM 3873 O O . SER A 1 512 ? -3.375 0.185 -13.282 1.00 52.16 512 SER A O 1
ATOM 3875 N N . GLY A 1 513 ? -3.291 -0.532 -15.403 1.00 57.59 513 GLY A N 1
ATOM 3876 C CA . GLY A 1 513 ? -2.112 -1.387 -15.249 1.00 57.59 513 GLY A CA 1
ATOM 3877 C C . GLY A 1 513 ? -2.298 -2.623 -14.362 1.00 57.59 513 GLY A C 1
ATOM 3878 O O . GLY A 1 513 ? -1.299 -3.168 -13.899 1.00 57.59 513 GLY A O 1
ATOM 3879 N N . PHE A 1 514 ? -3.532 -3.083 -14.126 1.00 77.50 514 PHE A N 1
ATOM 3880 C CA . PHE A 1 514 ? -3.820 -4.235 -13.261 1.00 77.50 514 PHE A CA 1
ATOM 3881 C C . PHE A 1 514 ? -4.718 -5.284 -13.940 1.00 77.50 514 PHE A C 1
ATOM 3883 O O . PHE A 1 514 ? -5.291 -5.064 -15.010 1.00 77.50 514 PHE A O 1
ATOM 3890 N N . VAL A 1 515 ? -4.823 -6.456 -13.314 1.00 79.00 515 VAL A N 1
ATOM 3891 C CA . VAL A 1 515 ? -5.739 -7.538 -13.688 1.00 79.00 515 VAL A CA 1
ATOM 3892 C C . VAL A 1 515 ? -6.682 -7.802 -12.523 1.00 79.00 515 VAL A C 1
ATOM 3894 O O . VAL A 1 515 ? -6.244 -8.021 -11.392 1.00 79.00 515 VAL A O 1
ATOM 3897 N N . HIS A 1 516 ? -7.978 -7.799 -12.807 1.00 90.44 516 HIS A N 1
ATOM 3898 C CA . HIS A 1 516 ? -8.982 -8.317 -11.888 1.00 90.44 516 HIS A CA 1
ATOM 3899 C C . HIS A 1 516 ? -8.935 -9.839 -11.924 1.00 90.44 516 HIS A C 1
ATOM 3901 O O . HIS A 1 516 ? -8.999 -10.420 -13.005 1.00 90.44 516 HIS A O 1
ATOM 3907 N N . CYS A 1 517 ? -8.818 -10.480 -10.768 1.00 91.81 517 CYS A N 1
ATOM 3908 C CA . CYS A 1 517 ? -8.723 -11.927 -10.615 1.00 91.81 517 CYS A CA 1
ATOM 3909 C C . CYS A 1 517 ? -9.847 -12.424 -9.707 1.00 91.81 517 CYS A C 1
ATOM 3911 O O . CYS A 1 517 ? -9.998 -11.923 -8.594 1.00 91.81 517 CYS A O 1
ATOM 3913 N N . GLN A 1 518 ? -10.592 -13.444 -10.130 1.00 93.56 518 GLN A N 1
ATOM 3914 C CA . GLN A 1 518 ? -11.722 -13.978 -9.371 1.00 93.56 518 GLN A CA 1
ATOM 3915 C C . GLN A 1 518 ? -11.819 -15.508 -9.416 1.00 93.56 518 GLN A C 1
ATOM 3917 O O . GLN A 1 518 ? -11.312 -16.167 -10.321 1.00 93.56 518 GLN A O 1
ATOM 3922 N N . THR A 1 519 ? -12.474 -16.090 -8.411 1.00 86.69 519 THR A N 1
ATOM 3923 C CA . THR A 1 519 ? -12.647 -17.554 -8.291 1.00 86.69 519 THR A CA 1
ATOM 3924 C C . THR A 1 519 ? -13.692 -18.129 -9.249 1.00 86.69 519 THR A C 1
ATOM 3926 O O . THR A 1 519 ? -13.632 -19.313 -9.582 1.00 86.69 519 THR A O 1
ATOM 3929 N N . SER A 1 520 ? -14.636 -17.312 -9.719 1.00 80.81 520 SER A N 1
ATOM 3930 C CA . SER A 1 520 ? -15.616 -17.705 -10.729 1.00 80.81 520 SER A CA 1
ATOM 3931 C C . SER A 1 520 ? -14.994 -17.676 -12.127 1.00 80.81 520 SER A C 1
ATOM 3933 O O . SER A 1 520 ? -14.316 -16.727 -12.519 1.00 80.81 520 SER A O 1
ATOM 3935 N N . ALA A 1 521 ? -15.228 -18.731 -12.906 1.00 63.09 521 ALA A N 1
ATOM 3936 C CA . ALA A 1 521 ? -14.856 -18.740 -14.314 1.00 63.09 521 ALA A CA 1
ATOM 3937 C C . ALA A 1 521 ? -15.745 -17.738 -15.068 1.00 63.09 521 ALA A C 1
ATOM 3939 O O . ALA A 1 521 ? -16.969 -17.874 -15.050 1.00 63.09 521 ALA A O 1
ATOM 3940 N N . TYR A 1 522 ? -15.142 -16.744 -15.715 1.00 59.78 522 TYR A N 1
ATOM 3941 C CA . TYR A 1 522 ? -15.833 -15.831 -16.623 1.00 59.78 522 TYR A CA 1
ATOM 3942 C C . TYR A 1 522 ? -14.937 -15.534 -17.827 1.00 59.78 522 TYR A C 1
ATOM 3944 O O . TYR A 1 522 ? -13.741 -15.296 -17.662 1.00 59.78 522 TYR A O 1
ATOM 3952 N N . ASP A 1 523 ? -15.545 -15.588 -19.013 1.00 46.19 523 ASP A N 1
ATOM 3953 C CA . ASP A 1 523 ? -14.965 -15.184 -20.294 1.00 46.19 523 ASP A CA 1
ATOM 3954 C C . ASP A 1 523 ? -15.047 -13.654 -20.441 1.00 46.19 523 ASP A C 1
ATOM 3956 O O . ASP A 1 523 ? -16.022 -13.043 -19.995 1.00 46.19 523 ASP A O 1
ATOM 3960 N N . ASP A 1 524 ? -14.018 -13.067 -21.062 1.00 40.88 524 ASP A N 1
ATOM 3961 C CA . ASP A 1 524 ? -13.816 -11.635 -21.327 1.00 40.88 524 ASP A CA 1
ATOM 3962 C C . ASP A 1 524 ? -15.130 -10.839 -21.532 1.00 40.88 524 ASP A C 1
ATOM 3964 O O . ASP A 1 524 ? -15.859 -11.060 -22.503 1.00 40.88 524 ASP A O 1
ATOM 3968 N N . ILE A 1 525 ? -15.385 -9.829 -20.689 1.00 40.53 525 ILE A N 1
ATOM 3969 C CA . ILE A 1 525 ? -16.149 -8.655 -21.135 1.00 40.53 525 ILE A CA 1
ATOM 3970 C C . ILE A 1 525 ? -15.114 -7.691 -21.704 1.00 40.53 525 ILE A C 1
ATOM 3972 O O . ILE A 1 525 ? -14.399 -7.013 -20.971 1.00 40.53 525 ILE A O 1
ATOM 3976 N N . LEU A 1 526 ? -14.990 -7.722 -23.029 1.00 37.41 526 LEU A N 1
ATOM 3977 C CA . LEU A 1 526 ? -14.362 -6.656 -23.796 1.00 37.41 526 LEU A CA 1
ATOM 3978 C C . LEU A 1 526 ? -15.226 -5.401 -23.625 1.00 37.41 526 LEU A C 1
ATOM 3980 O O . LEU A 1 526 ? -16.347 -5.386 -24.137 1.00 37.41 526 LEU A O 1
ATOM 3984 N N . ASP A 1 527 ? -14.701 -4.390 -22.938 1.00 34.34 527 ASP A N 1
ATOM 3985 C CA . ASP A 1 527 ? -15.069 -2.993 -23.188 1.00 34.34 527 ASP A CA 1
ATOM 3986 C C . ASP A 1 527 ? -13.975 -2.329 -24.034 1.00 34.34 527 ASP A C 1
ATOM 3988 O O . ASP A 1 527 ? -12.780 -2.434 -23.658 1.00 34.34 527 ASP A O 1
#

Secondary structure (DSSP, 8-state):
-----EEEEEEEESSSSPPPEEEEEES--HHHHTT--TT-EEEEEEEETTEEEEEEEEEEEEEEEEE-SS-EEEEEEEE-THHHHTT-EEEEEE-TTEEHHHHHHHHHTTSSSEEEEE--SS--EETT-EEEEEEHHHHHHHHHHHTT-EEEEETTEEEEE-TT--SEEEEEESTTTTEEEEEEEEE-TT--EEEEEEEE--TT-STTEEEEEE-SS-EEEEEEEEEEEETTTEEEEEEEE----SS-------------SSHHHHHHHHHHHTT--HHHHHHHHHHHHHHHTT-TT-B-TTT--BTTTTB-THHHHHHHHHHHHTTS-TT-HHHHHHHHHHHHHTSTTTTHHHHHSS-SSHHHHHT---HHHHHHHHIIIII--SSTTHHHHHHHHHHHHHHTTTTS--S-S------S-TTTTB-TTSS--B--HHHHHHHHHHHHHHTSPPEEEE----HHHHHHTTPPTT-GGGGT-EEEEE-TTS-HHHHHHHHHHTT-EEEEETTTTEEEEESS-------

pLDDT: mean 79.09, std 15.92, range [26.5, 98.0]

Foldseek 3Di:
DPPWQKWWKFKAFLDPDGDWIKIKTKDDDPVVVVVDDFQDWDWDWDADQLATDTQAIFTFHDWDWDDDPPMIIIMTTGDHNQPVQQQDWDWDWFAAFDWLLNVLVVLVVSGPFAEDDDDFQAGDTRRHTDIDTGGSNVRNVVSLVVRVWGWGDGNRYIYTGYPQAAPAAQAEDEPVRFWDDDWAWDADPVGDIFTKTKGFAHSQQAARHKYFYDYPVDTAIWHFRMWIQISVRMTITTTHGDDGHPFDHDDDDDDDDQADPDLLLVQRRLLVVVLADLLLSLLLVLQLCVQAVSQQQDADPPQRQGGSLRQHDVRLVVLVVQCVVVVHDSSPSVSVSVSVVCCCPPRVLVCLLVVQHPAPGVVSSSPDDHNLVSNVSCCRRPVVPVCPPSVSSSVSSVVSSCCRSVPNDDDDPDPFDQQDDVCQQPARVPPRDGADVLQSVLVSQLCVVVVFHKHWPGHAHDPVSCVVVVHDPPDLSNVRFKTKIASNNDAQVSSCVSSVVSPWAWEGDRVVRIIMTGNDHDDDPDD

Radius of gyration: 29.09 Å; chains: 1; bounding box: 58×64×88 Å

=== Feature glossary ===
Legend for the data blocks above and below:

— What the protein is —

The amino-acid sequence is the protein's primary structure: the linear order of residues from the N-terminus to the C-terminus, written in one-letter code. Everything else here — the 3D coordinates, the secondary structure, the domain annotations — is ultimately a consequence of this string.

Functional annotations link the protein to curated databa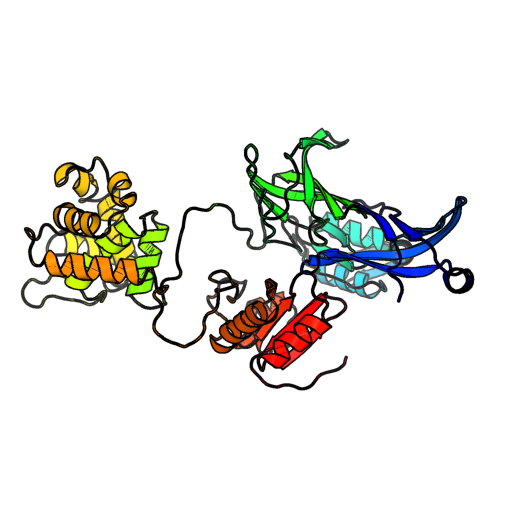ses. InterPro entries identify conserved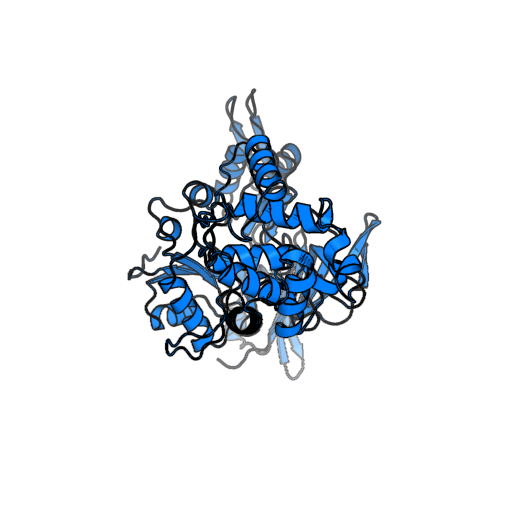 domains and families by matching the sequence against member-database signatures (Pfam, PROSITE, CDD, …). Gene Ontology (GO) terms describe molecular function, biological process, and cellular component in a controlled vocabulary. CATH places the structure in a hierarchical fold classification (Class/Architecture/Topology/Homologous-superfamily). The organism is the source species.

— Where its atoms are —

Atomic coordinates in PDBx/mmCIF format — the same representation the Protein Data Bank distributes. Each line of the _atom_site loop places one backbone atom in Cartesian space (units: ångströms, origin: arbitrary).

The six renders are orthographic views along the three Cartesian axes in both directions. Representation (cartoon, sticks, or surface) and color scheme (sequence-rainbow or by-chain) vary across proteins so the training set covers all the common visualization conventions.

— Local backbone conformation —

Eight-state secondary structure (DSSP): H is the canonical α-helix, G the tighter 3₁₀-helix, I the wider π-helix; E/B are β-structure, T and S are turns and bends, and '-' is everything else. DSSP derives these from the pattern of main-chain N–H···O=C hydrogen bonds, not from the sequence.

Three-state secondary structure (P-SEA) collapses the eight DSSP classes into helix (a), strand (b), and coil (c). P-SEA assigns these from Cα geometry alone — distances and angles — without requiring backbone oxygens, so it works on any Cα trace.

φ (phi) and ψ (psi) are the two rotatable backbone dihedrals per residue: φ is the C(i-1)–N–Cα–C torsion, ψ is the N–Cα–C–N(i+1) torsion, both in degrees on (−180°, 180°]. α-helical residues cluster near (−60°, −45°); β-strand residues near (−120°, +130°). A Ramachandran plot is simply a scatter of (φ, ψ) for every residue.

— Global shape and packing —

The geometric summary reports three shape descriptors. Rg (radius of gyration) measures how spread out the Cα atoms are about their centre of mass; compact globular proteins have small Rg, elongated or unfolded ones large. Cα contacts (<8 Å, |i−j|>4) count long-range residue pairs in spatial proximity — high for tightly packed folds, near zero for rods or random coil. The bounding-box extents give the protein's footprint along x, y, z in Å.

SASA measures how much of the protein is reachable by solvent. It is computed by rolling a water-sized probe over the atomic surface and summing the exposed area (Å²). Per-residue SASA distinguishes core (buried, low SASA) from surface (exposed, high SASA) residues; total SASA is a whole-molecule size measure.

Plot images: a contact map (which residues are close in 3D, as an N×N binary image), a Ramachandran scatter (backbone torsion angles, revealing secondary-structure composition at a glance), and — for AlphaFold structures — a PAE heatmap (pairwise prediction confidence).

— Structural neighborhood —

A 3Di character summarizes, for each residue, the relative orientation of the Cα frame of its nearest spatial neighbor. Because it encodes fold topology rather than chemistry, 3Di alignments detect remote structural similarity that sequence alignment misses.

The Foldseek neighbor list gives the closest experimentally determined structures in the PDB, ranked by structural alignment. TM-score near 1 means near-identical fold; near 0.3 means only rough topology match. This is how one finds what a novel AlphaFold prediction most resembles in the solved-structure universe.

— Confidence and disorder —

For AlphaFold models, the B-factor field carries pLDDT — the model's own estimate of local accuracy on a 0–100 scale. Regions with pLDDT<50 should be treated as essentially unmodeled; they often correspond to intrinsically disordered segments.

Crystallographic B-factors measure how much each atom's electron density is smeared out, in Å². They rise in mobile loops and surface residues and fall in the buried interior. In AlphaFold models this column is repurposed to hold pLDDT instead.

Predicted Aligned Error (PAE) is an AlphaFold confidence matrix: entry (i, j) is the expected error in the position of residue j, in ångströms, when the prediction is superimposed on the true structure at residue i. Low PAE within a block of residues means that block is internally rigid and well-predicted; high PAE between two blocks means their relative placement is uncertain even if each block individually is confident.